Protein AF-A0A958G234-F1 (afdb_monomer)

pLDDT: mean 90.16, std 11.54, range [42.78, 98.88]

Nearest PDB structures (foldseek):
  7js4-assembly1_A  TM=7.160E-01  e=1.400E-04  Clostridium perfringens ATCC 13124
  8hhv-assembly1_A  TM=4.726E-01  e=5.527E-04  Microbacterium arabinogalactanolyticum
  8ic1-assembly1_A  TM=4.764E-01  e=7.210E-04  Microbacterium arabinogalactanolyticum
  2dck-assembly1_A  TM=5.427E-01  e=1.533E-02  Bacillus sp. 41M-1
  8a28-assembly1_A  TM=3.381E-01  e=6.907E-03  Limulus polyphemus

Secondary structure (DSSP, 8-state):
-GGGHHHHHHHHHHHHHHHHHHHHHH--HHHHHHHHHHHHS-HHHHHHHTSS-SHHHHHHHHHHHHHHHHHHHHS---HHHHHHHHHHHHHHHHH-GGGGGGGHHHHHHHHTTSS-HHHHHHHHHHHHHHHHHHHHHHHHH-----TTSGGGGTTT--HHHHHHHHTT-TTSGGGHHHHHHHHHHHHHHHHHHSPPP-TTSTT-----GGGGGGT-S-EEEEEEEETTEEEEEEE---HHHHHHHHHHHHHHHHHHHHHHHTT---HHHHHHHHHHHHHHHHHHGGGGS-S---GGGGHHHHHHHHHHHHHHHHH-SSS-HHHHHHHHHHHHHHHHHHHHHHHHT-EE-HHHHHHH---GGG----TTSPPTTHHHHHHHTTSS-B--TT---EETTEEPSEEEESSS--EEETTEEEEESSEEEEEE--TTEEEEEEEEEE-GGGTT--EEEEEEETTEEEEEEEE-TTS-SEEEEEEE-TT--EEEEEEEESSSSPPPPEEEEEEEEEEEP---------

Foldseek 3Di:
DPLQVVLVVLLVCLLVLQLVLLCLQQVDNLLSNLLSVLLVLWLLNLLQSSDSDLLSQLSSLLSQLSVLLSCLLPHQNDLVSLLSNLLSLLSNCVSDVLSVLSVVSLVLCVVVVSDDPVSNVSSPVSNVVNNLVVLLVVLVVPLDQCCVDPPRSPQDFDPVVVVCSVVSNCNPSVNSVVNVVRVVVSVVVVLVPAAFQDPLPPQGQFDDLVCLLQQFRKHWPDWDQDPLAIFTQINGTQRLSSVLLVCLLVLLVVVLVVCVVVVNDDSLNSVSVSLNSQLCSQSCVVVVGRHTDHSSSCVSSSSSSSSSSSSSLSPCPPPPSVVVSVPRVVSSVVSSVLCVSNSVRNGDHPVSQVVNPPDLRHQRDDPPDDGPSNVVVVVVPPQAKDWDCPQWEDQPPWTWRTKIAGDDHWDHDPFFIKGWAQMKTKTFDDQFWFKKKWKKFWDPVQQAFKKKKFKAWPNHTFDIDIHHHPDPRMDMDMGTCHPTTMIMIHIHTDDPDDDITMMGIGDMDIDTDPPPPPPPDD

Solvent-accessible surface area (backbone atoms only — not comparable to full-atom values): 27844 Å² total; per-residue (Å²): 112,75,79,26,45,64,15,33,55,32,40,67,49,38,32,62,49,45,22,53,48,29,28,73,70,43,76,32,70,65,59,9,50,48,52,16,41,33,64,72,37,18,33,26,57,48,37,50,24,55,32,78,40,68,62,19,51,27,53,36,24,49,50,51,20,51,48,28,44,50,45,34,71,79,48,78,68,50,66,70,37,35,32,50,23,15,33,26,45,25,54,13,33,73,67,38,68,78,46,54,57,60,66,51,55,68,54,49,34,43,76,70,65,60,39,55,74,71,55,48,49,48,16,49,52,31,17,50,53,42,43,52,50,53,52,47,50,51,35,54,69,63,70,75,72,48,63,88,41,71,67,49,45,52,70,82,58,53,74,74,54,47,53,36,51,75,69,64,41,47,45,41,77,91,35,40,68,60,50,50,52,48,53,50,53,45,48,55,54,53,62,73,66,42,58,59,68,49,90,76,45,89,85,56,53,50,27,63,63,88,45,36,72,76,38,25,30,31,36,77,79,46,72,50,80,55,98,81,29,40,19,34,35,37,34,40,59,23,65,51,38,37,48,47,14,46,52,8,45,55,45,38,53,52,50,51,54,52,31,58,77,70,68,54,89,50,75,66,55,54,51,49,51,51,45,48,49,42,20,49,54,49,48,50,51,62,74,78,44,86,41,54,44,42,49,76,68,43,52,65,22,46,53,33,16,35,53,34,22,34,50,43,56,52,67,46,78,83,52,61,64,64,58,56,43,66,53,50,47,56,48,26,50,50,46,26,60,74,47,36,44,34,46,70,48,38,61,38,54,63,70,54,52,62,71,68,48,83,48,78,62,25,61,74,75,44,98,86,52,80,68,81,68,65,68,56,52,67,66,69,52,79,81,44,64,46,66,56,91,84,65,76,46,68,60,91,90,39,53,38,79,44,54,40,24,50,57,90,74,75,44,73,51,100,65,33,41,38,39,39,31,49,23,40,39,31,29,65,43,57,71,54,33,40,32,42,32,31,34,39,31,55,32,80,95,27,48,86,46,43,35,39,37,39,36,28,45,72,88,40,80,76,46,76,52,72,33,26,70,95,48,62,58,59,49,75,51,77,46,82,30,64,82,35,51,37,40,34,43,35,33,34,59,61,74,90,88,70,82,79,38,44,36,35,40,24,71,72,45,76,43,58,55,78,74,69,78,75,80,86,74,130

Structure (mmCIF, N/CA/C/O backbone):
data_AF-A0A958G234-F1
#
_entry.id   AF-A0A958G234-F1
#
loop_
_atom_site.group_PDB
_atom_site.id
_atom_site.type_symbol
_atom_site.label_atom_id
_atom_site.label_alt_id
_atom_site.label_comp_id
_atom_site.label_asym_id
_atom_site.label_entity_id
_atom_site.label_seq_id
_atom_site.pdbx_PDB_ins_code
_atom_site.Cartn_x
_atom_site.Cartn_y
_atom_site.Cartn_z
_atom_site.occupancy
_atom_site.B_iso_or_equiv
_atom_site.auth_seq_id
_atom_site.auth_comp_id
_atom_site.auth_asym_id
_atom_site.auth_atom_id
_atom_site.pdbx_PDB_model_num
ATOM 1 N N . VAL A 1 1 ? 23.200 5.138 3.976 1.00 63.16 1 VAL A N 1
ATOM 2 C CA . VAL A 1 1 ? 21.985 5.751 4.569 1.00 63.16 1 VAL A CA 1
ATOM 3 C C . VAL A 1 1 ? 21.110 6.404 3.495 1.00 63.16 1 VAL A C 1
ATOM 5 O O . VAL A 1 1 ? 19.977 5.970 3.388 1.00 63.16 1 VAL A O 1
ATOM 8 N N . GLY A 1 2 ? 21.629 7.262 2.602 1.00 89.44 2 GLY A N 1
ATOM 9 C CA . GLY A 1 2 ? 21.107 7.498 1.232 1.00 89.44 2 GLY A CA 1
ATOM 10 C C . GLY A 1 2 ? 19.582 7.658 1.059 1.00 89.44 2 GLY A C 1
ATOM 11 O O . GLY A 1 2 ? 18.874 8.098 1.959 1.00 89.44 2 GLY A O 1
ATOM 12 N N . TYR A 1 3 ? 19.060 7.227 -0.094 1.00 92.31 3 TYR A N 1
ATOM 13 C CA . TYR A 1 3 ? 17.627 7.289 -0.442 1.00 92.31 3 TYR A CA 1
ATOM 14 C C . TYR A 1 3 ? 16.700 6.440 0.450 1.00 92.31 3 TYR A C 1
ATOM 16 O O . TYR A 1 3 ? 15.482 6.526 0.337 1.00 92.31 3 TYR A O 1
ATOM 24 N N . ARG A 1 4 ? 17.256 5.611 1.344 1.00 95.31 4 ARG A N 1
ATOM 25 C CA . ARG A 1 4 ? 16.489 4.746 2.259 1.00 95.31 4 ARG A CA 1
ATOM 26 C C . ARG A 1 4 ? 16.142 5.436 3.578 1.00 95.31 4 ARG A C 1
ATOM 28 O O . ARG A 1 4 ? 15.296 4.933 4.307 1.00 95.31 4 ARG A O 1
ATOM 35 N N . PHE A 1 5 ? 16.782 6.565 3.894 1.00 96.25 5 PHE A N 1
ATOM 36 C CA . PHE A 1 5 ? 16.616 7.236 5.184 1.00 96.25 5 PHE A CA 1
ATOM 37 C C . PHE A 1 5 ? 15.161 7.625 5.467 1.00 96.25 5 PHE A C 1
ATOM 39 O O . PHE A 1 5 ? 14.619 7.231 6.494 1.00 96.25 5 PHE A O 1
ATOM 46 N N . PHE A 1 6 ? 14.517 8.357 4.553 1.00 95.94 6 PHE A N 1
ATOM 47 C CA . PHE A 1 6 ? 13.153 8.842 4.774 1.00 95.94 6 PHE A CA 1
ATOM 48 C C . PHE A 1 6 ? 12.114 7.715 4.845 1.00 95.94 6 PHE A C 1
ATOM 50 O O . PHE A 1 6 ? 11.352 7.713 5.811 1.00 95.94 6 PHE A O 1
ATOM 57 N N . PRO A 1 7 ? 12.082 6.727 3.925 1.00 96.31 7 PRO A N 1
ATOM 58 C CA . PRO A 1 7 ? 11.187 5.580 4.072 1.00 96.31 7 PRO A CA 1
ATOM 59 C C . PRO A 1 7 ? 11.353 4.864 5.417 1.00 96.31 7 PRO A C 1
ATOM 61 O O . PRO A 1 7 ? 10.363 4.626 6.100 1.00 96.31 7 PRO A O 1
ATOM 64 N N . VAL A 1 8 ? 12.593 4.625 5.861 1.00 97.12 8 VAL A N 1
ATOM 65 C CA . VAL A 1 8 ? 12.862 3.998 7.165 1.00 97.12 8 VAL A CA 1
ATOM 66 C C . VAL A 1 8 ? 12.395 4.874 8.327 1.00 97.12 8 VAL A C 1
ATOM 68 O O . VAL A 1 8 ? 11.799 4.356 9.268 1.00 97.12 8 VAL A O 1
ATOM 71 N N . LEU A 1 9 ? 12.619 6.189 8.269 1.00 97.56 9 LEU A N 1
ATOM 72 C CA . LEU A 1 9 ? 12.148 7.123 9.292 1.00 97.56 9 LEU A CA 1
ATOM 73 C C . LEU A 1 9 ? 10.624 7.043 9.449 1.00 97.56 9 LEU A C 1
ATOM 75 O O . LEU A 1 9 ? 10.129 6.895 10.565 1.00 97.56 9 LEU A O 1
ATOM 79 N N . PHE A 1 10 ? 9.881 7.079 8.340 1.00 98.31 10 PHE A N 1
ATOM 80 C CA . PHE A 1 10 ? 8.428 6.914 8.373 1.00 98.31 10 PHE A CA 1
ATOM 81 C C . PHE A 1 10 ? 8.025 5.519 8.860 1.00 98.31 10 PHE A C 1
ATOM 83 O O . PHE A 1 10 ? 7.103 5.405 9.665 1.00 98.31 10 PHE A O 1
ATOM 90 N N . ALA A 1 11 ? 8.749 4.472 8.454 1.00 97.75 11 ALA A N 1
ATOM 91 C CA . ALA A 1 11 ? 8.498 3.101 8.887 1.00 97.75 11 ALA A CA 1
ATOM 92 C C . ALA A 1 11 ? 8.634 2.919 10.406 1.00 97.75 11 ALA A C 1
ATOM 94 O O . ALA A 1 11 ? 7.806 2.250 11.018 1.00 97.75 11 ALA A O 1
ATOM 95 N N . ILE A 1 12 ? 9.633 3.549 11.032 1.00 98.25 12 ILE A N 1
ATOM 96 C CA . ILE A 1 12 ? 9.845 3.502 12.489 1.00 98.25 12 ILE A CA 1
ATOM 97 C C . ILE A 1 12 ? 8.677 4.151 13.247 1.00 98.25 12 ILE A C 1
ATOM 99 O O . ILE A 1 12 ? 8.345 3.729 14.353 1.00 98.25 12 ILE A O 1
ATOM 103 N N . LEU A 1 13 ? 8.023 5.154 12.653 1.00 98.56 13 LEU A N 1
ATOM 104 C CA . LEU A 1 13 ? 6.881 5.841 13.259 1.00 98.56 13 LEU A CA 1
ATOM 105 C C . LEU A 1 13 ? 5.561 5.069 13.111 1.00 98.56 13 LEU A C 1
ATOM 107 O O . LEU A 1 13 ? 4.613 5.354 13.839 1.00 98.56 13 LEU A O 1
ATOM 111 N N . ILE A 1 14 ? 5.481 4.068 12.231 1.00 98.75 14 ILE A N 1
ATOM 112 C CA . ILE A 1 14 ? 4.250 3.298 12.002 1.00 98.75 14 ILE A CA 1
ATOM 113 C C . ILE A 1 14 ? 3.786 2.534 13.262 1.00 98.75 14 ILE A C 1
ATOM 115 O O . ILE A 1 14 ? 2.632 2.735 13.658 1.00 98.75 14 ILE A O 1
ATOM 119 N N . PRO A 1 15 ? 4.618 1.714 13.944 1.00 98.75 15 PRO A N 1
ATOM 120 C CA . PRO A 1 15 ? 4.183 1.003 15.149 1.00 98.75 15 PRO A CA 1
ATOM 121 C C . PRO A 1 15 ? 3.704 1.930 16.284 1.00 98.75 15 PRO A C 1
ATOM 123 O O . PRO A 1 15 ? 2.618 1.678 16.811 1.00 98.75 15 PRO A O 1
ATOM 126 N N . PRO A 1 16 ? 4.403 3.036 16.633 1.00 98.69 16 PRO A N 1
ATOM 127 C CA . PRO A 1 16 ? 3.895 4.008 17.605 1.00 98.69 16 PRO A CA 1
ATOM 128 C C . PRO A 1 16 ? 2.540 4.618 17.225 1.00 98.69 16 PRO A C 1
ATOM 130 O O . PRO A 1 16 ? 1.672 4.776 18.080 1.00 98.69 16 PRO A O 1
ATOM 133 N N . LEU A 1 17 ? 2.314 4.944 15.950 1.00 98.75 17 LEU A N 1
ATOM 134 C CA . LEU A 1 17 ? 1.028 5.498 15.514 1.00 98.75 17 LEU A CA 1
ATOM 135 C C . LEU A 1 17 ? -0.099 4.461 15.610 1.00 98.75 17 LEU A C 1
ATOM 137 O O . LEU A 1 17 ? -1.196 4.784 16.067 1.00 98.75 17 LEU A O 1
ATOM 141 N N . ILE A 1 18 ? 0.174 3.205 15.248 1.00 98.75 18 ILE A N 1
ATOM 142 C CA . ILE A 1 18 ? -0.771 2.091 15.413 1.00 98.75 18 ILE A CA 1
ATOM 143 C C . ILE A 1 18 ? -1.083 1.855 16.892 1.00 98.75 18 ILE A C 1
ATOM 145 O O . ILE A 1 18 ? -2.252 1.678 17.237 1.00 98.75 18 ILE A O 1
ATOM 149 N N . TYR A 1 19 ? -0.078 1.925 17.768 1.00 98.75 19 TYR A N 1
ATOM 150 C CA . TYR A 1 19 ? -0.272 1.873 19.216 1.00 98.75 19 TYR A CA 1
ATOM 151 C C . TYR A 1 19 ? -1.251 2.959 19.684 1.00 98.75 19 TYR A C 1
ATOM 153 O O . TYR A 1 19 ? -2.225 2.655 20.372 1.00 98.75 19 TYR A O 1
ATOM 161 N N . LEU A 1 20 ? -1.040 4.217 19.277 1.00 98.69 20 LEU A N 1
ATOM 162 C CA . LEU A 1 20 ? -1.905 5.337 19.663 1.00 98.69 20 LEU A CA 1
ATOM 163 C C . LEU A 1 20 ? -3.345 5.156 19.161 1.00 98.69 20 LEU A C 1
ATOM 165 O O . LEU A 1 20 ? -4.293 5.419 19.904 1.00 98.69 20 LEU A O 1
ATOM 169 N N . ILE A 1 21 ? -3.520 4.670 17.930 1.00 98.69 21 ILE A N 1
ATOM 170 C CA . ILE A 1 21 ? -4.837 4.368 17.352 1.00 98.69 21 ILE A CA 1
ATOM 171 C C . ILE A 1 21 ? -5.525 3.248 18.135 1.00 98.69 21 ILE A C 1
ATOM 173 O O . ILE A 1 21 ? -6.662 3.416 18.579 1.00 98.69 21 ILE A O 1
ATOM 177 N N . ALA A 1 22 ? -4.840 2.123 18.348 1.00 98.50 22 ALA A N 1
ATOM 178 C CA . ALA A 1 22 ? -5.377 0.988 19.091 1.00 98.50 22 ALA A CA 1
ATOM 179 C C . ALA A 1 22 ? -5.733 1.380 20.534 1.00 98.50 22 ALA A C 1
ATOM 181 O O . ALA A 1 22 ? -6.801 1.009 21.029 1.00 98.50 22 ALA A O 1
ATOM 182 N N . HIS A 1 23 ? -4.907 2.209 21.177 1.00 98.19 23 HIS A N 1
ATOM 183 C CA . HIS A 1 23 ? -5.167 2.703 22.526 1.00 98.19 23 HIS A CA 1
ATOM 184 C C . HIS A 1 23 ? -6.385 3.615 22.552 1.00 98.19 23 HIS A C 1
ATOM 186 O O . HIS A 1 23 ? -7.261 3.451 23.398 1.00 98.19 23 HIS A O 1
ATOM 192 N N . LYS A 1 24 ? -6.512 4.513 21.571 1.00 97.62 24 LYS A N 1
ATOM 193 C CA . LYS A 1 24 ? -7.679 5.389 21.454 1.00 97.62 24 LYS A CA 1
ATOM 194 C C . LYS A 1 24 ? -8.980 4.612 21.235 1.00 97.62 24 LYS A C 1
ATOM 196 O O . LYS A 1 24 ? -10.022 5.033 21.732 1.00 97.62 24 LYS A O 1
ATOM 201 N N . LEU A 1 25 ? -8.925 3.497 20.506 1.00 97.19 25 LEU A N 1
ATOM 202 C CA . LEU A 1 25 ? -10.087 2.662 20.188 1.00 97.19 25 LEU A CA 1
ATOM 203 C C . LEU A 1 25 ? -10.501 1.731 21.337 1.00 97.19 25 LEU A C 1
ATOM 205 O O . LEU A 1 25 ? -11.689 1.447 21.496 1.00 97.19 25 LEU A O 1
ATOM 209 N N . THR A 1 26 ? -9.538 1.240 22.122 1.00 96.38 26 THR A N 1
ATOM 210 C CA . THR A 1 26 ? -9.762 0.150 23.093 1.00 96.38 26 THR A CA 1
ATOM 211 C C . THR A 1 26 ? -9.581 0.554 24.552 1.00 96.38 26 THR A C 1
ATOM 213 O O . THR A 1 26 ? -10.094 -0.132 25.433 1.00 96.38 26 THR A O 1
ATOM 216 N N . ASN A 1 27 ? -8.848 1.639 24.815 1.00 95.75 27 ASN A N 1
ATOM 217 C CA . ASN A 1 27 ? -8.367 2.048 26.135 1.00 95.75 27 ASN A CA 1
ATOM 218 C C . ASN A 1 27 ? -7.571 0.951 26.881 1.00 95.75 27 ASN A C 1
ATOM 220 O O . ASN A 1 27 ? -7.505 0.954 28.107 1.00 95.75 27 ASN A O 1
ATOM 224 N N . SER A 1 28 ? -6.978 -0.010 26.159 1.00 95.81 28 SER A N 1
ATOM 225 C CA . SER A 1 28 ? -6.189 -1.109 26.731 1.00 95.81 28 SER A CA 1
ATOM 226 C C . SER A 1 28 ? -4.739 -1.002 26.276 1.00 95.81 28 SER A C 1
ATOM 228 O O . SER A 1 28 ? -4.449 -1.111 25.085 1.00 95.81 28 SER A O 1
ATOM 230 N N . LEU A 1 29 ? -3.815 -0.790 27.218 1.00 96.56 29 LEU A N 1
ATOM 231 C CA . LEU A 1 29 ? -2.375 -0.726 26.932 1.00 96.56 29 LEU A CA 1
ATOM 232 C C . LEU A 1 29 ? -1.882 -2.024 26.286 1.00 96.56 29 LEU A C 1
ATOM 234 O O . LEU A 1 29 ? -1.133 -1.996 25.315 1.00 96.56 29 LEU A O 1
ATOM 238 N N . LEU A 1 30 ? -2.360 -3.159 26.793 1.00 96.12 30 LEU A N 1
ATOM 239 C CA . LEU A 1 30 ? -1.903 -4.471 26.372 1.00 96.12 30 LEU A CA 1
ATOM 240 C C . LEU A 1 30 ? -2.335 -4.805 24.934 1.00 96.12 30 LEU A C 1
ATOM 242 O O . LEU A 1 30 ? -1.497 -5.207 24.129 1.00 96.12 30 LEU A O 1
ATOM 246 N N . ILE A 1 31 ? -3.610 -4.577 24.585 1.00 96.94 31 ILE A N 1
ATOM 247 C CA . ILE A 1 31 ? -4.078 -4.750 23.198 1.00 96.94 31 ILE A CA 1
ATOM 248 C C . ILE A 1 31 ? -3.299 -3.816 22.274 1.00 96.94 31 ILE A C 1
ATOM 250 O O . ILE A 1 31 ? -2.866 -4.223 21.204 1.00 96.94 31 ILE A O 1
ATOM 254 N N . SER A 1 32 ? -3.081 -2.574 22.700 1.00 97.69 32 SER A N 1
ATOM 255 C CA . SER A 1 32 ? -2.377 -1.582 21.887 1.00 97.69 32 SER A CA 1
ATOM 256 C C . SER A 1 32 ? -0.935 -1.989 21.606 1.00 97.69 32 SER A C 1
ATOM 258 O O . SER A 1 32 ? -0.488 -1.868 20.467 1.00 97.69 32 SER A O 1
ATOM 260 N N . MET A 1 33 ? -0.230 -2.524 22.609 1.00 97.81 33 MET A N 1
ATOM 261 C CA . MET A 1 33 ? 1.119 -3.066 22.432 1.00 97.81 33 MET A CA 1
ATOM 262 C C . MET A 1 33 ? 1.124 -4.263 21.488 1.00 97.81 33 MET A C 1
ATOM 264 O O . MET A 1 33 ? 1.926 -4.290 20.560 1.00 97.81 33 MET A O 1
ATOM 268 N N . LEU A 1 34 ? 0.205 -5.217 21.662 1.00 97.69 34 LEU A N 1
ATOM 269 C CA . LEU A 1 34 ? 0.127 -6.378 20.775 1.00 97.69 34 LEU A CA 1
ATOM 270 C C . LEU A 1 34 ? -0.115 -5.972 19.313 1.00 97.69 34 LEU A C 1
ATOM 272 O O . LEU A 1 34 ? 0.530 -6.490 18.407 1.00 97.69 34 LEU A O 1
ATOM 276 N N . ILE A 1 35 ? -1.033 -5.036 19.077 1.00 98.44 35 ILE A N 1
ATOM 277 C CA . ILE A 1 35 ? -1.371 -4.583 17.725 1.00 98.44 35 ILE A CA 1
ATOM 278 C C . ILE A 1 35 ? -0.211 -3.797 17.103 1.00 98.44 35 ILE A C 1
ATOM 280 O O . ILE A 1 35 ? 0.044 -3.933 15.910 1.00 98.44 35 ILE A O 1
ATOM 284 N N . ALA A 1 36 ? 0.535 -3.028 17.898 1.00 98.56 36 ALA A N 1
ATOM 285 C CA . ALA A 1 36 ? 1.741 -2.342 17.441 1.00 98.56 36 ALA A CA 1
ATOM 286 C C . ALA A 1 36 ? 2.922 -3.293 17.178 1.00 98.56 36 ALA A C 1
ATOM 288 O O . ALA A 1 36 ? 3.768 -2.987 16.341 1.00 98.56 36 ALA A O 1
ATOM 289 N N . LEU A 1 37 ? 2.977 -4.459 17.834 1.00 98.38 37 LEU A N 1
ATOM 290 C CA . LEU A 1 37 ? 3.989 -5.479 17.542 1.00 98.38 37 LEU A CA 1
ATOM 291 C C . LEU A 1 37 ? 3.823 -6.084 16.146 1.00 98.38 37 LEU A C 1
ATOM 293 O O . LEU A 1 37 ? 4.831 -6.406 15.526 1.00 98.38 37 LEU A O 1
ATOM 297 N N . ALA A 1 38 ? 2.596 -6.193 15.629 1.00 98.56 38 ALA A N 1
ATOM 298 C CA . ALA A 1 38 ? 2.337 -6.785 14.316 1.00 98.56 38 ALA A CA 1
ATOM 299 C C . ALA A 1 38 ? 3.179 -6.152 13.182 1.00 98.56 38 ALA A C 1
ATOM 301 O O . ALA A 1 38 ? 3.978 -6.872 12.593 1.00 98.56 38 ALA A O 1
ATOM 302 N N . PRO A 1 39 ? 3.123 -4.833 12.904 1.00 98.31 39 PRO A N 1
ATOM 303 C CA . PRO A 1 39 ? 3.993 -4.191 11.908 1.00 98.31 39 PRO A CA 1
ATOM 304 C C . PRO A 1 39 ? 5.477 -4.179 12.302 1.00 98.31 39 PRO A C 1
ATOM 306 O O . PRO A 1 39 ? 6.336 -4.165 11.426 1.00 98.31 39 PRO A O 1
ATOM 309 N N . ALA A 1 40 ? 5.793 -4.145 13.602 1.00 98.38 40 ALA A N 1
ATOM 310 C CA . ALA A 1 40 ? 7.173 -4.088 14.086 1.00 98.38 40 ALA A CA 1
ATOM 311 C C . ALA A 1 40 ? 7.915 -5.423 13.914 1.00 98.38 40 ALA A C 1
ATOM 313 O O . ALA A 1 40 ? 9.138 -5.427 13.812 1.00 98.38 40 ALA A O 1
ATOM 314 N N . MET A 1 41 ? 7.174 -6.533 13.889 1.00 98.38 41 MET A N 1
ATOM 315 C CA . MET A 1 41 ? 7.685 -7.902 13.788 1.00 98.38 41 MET A CA 1
ATOM 316 C C . MET A 1 41 ? 7.317 -8.567 12.453 1.00 98.38 41 MET A C 1
ATOM 318 O O . MET A 1 41 ? 7.602 -9.747 12.252 1.00 98.38 41 MET A O 1
ATOM 322 N N . ASP A 1 42 ? 6.685 -7.845 11.525 1.00 98.75 42 ASP A N 1
ATOM 323 C CA . ASP A 1 42 ? 6.345 -8.383 10.211 1.00 98.75 42 ASP A CA 1
ATOM 324 C C . ASP A 1 42 ? 7.522 -8.272 9.233 1.00 98.75 42 ASP A C 1
ATOM 326 O O . ASP A 1 42 ? 7.949 -7.179 8.852 1.00 98.75 42 ASP A O 1
ATOM 330 N N . ASN A 1 43 ? 8.056 -9.419 8.811 1.00 98.62 43 ASN A N 1
ATOM 331 C CA . ASN A 1 43 ? 9.236 -9.484 7.951 1.00 98.62 43 ASN A CA 1
ATOM 332 C C . ASN A 1 43 ? 8.988 -8.845 6.575 1.00 98.62 43 ASN A C 1
ATOM 334 O O . ASN A 1 43 ? 9.832 -8.083 6.102 1.00 98.62 43 ASN A O 1
ATOM 338 N N . ALA A 1 44 ? 7.827 -9.081 5.954 1.00 98.38 44 ALA A N 1
ATOM 339 C CA . ALA A 1 44 ? 7.461 -8.474 4.676 1.00 98.38 44 ALA A CA 1
ATOM 340 C C . ALA A 1 44 ? 7.428 -6.945 4.778 1.00 98.38 44 ALA A C 1
ATOM 342 O O . ALA A 1 44 ? 8.015 -6.249 3.943 1.00 98.38 44 ALA A O 1
ATOM 343 N N . TYR A 1 45 ? 6.791 -6.432 5.830 1.00 97.62 45 TYR A N 1
ATOM 344 C CA . TYR A 1 45 ? 6.689 -5.009 6.118 1.00 97.62 45 TYR A CA 1
ATOM 345 C C . TYR A 1 45 ? 8.068 -4.379 6.328 1.00 97.62 45 TYR A C 1
ATOM 347 O O . TYR A 1 45 ? 8.373 -3.342 5.737 1.00 97.62 45 TYR A O 1
ATOM 355 N N . LEU A 1 46 ? 8.934 -5.015 7.123 1.00 98.00 46 LEU A N 1
ATOM 356 C CA . LEU A 1 46 ? 10.282 -4.519 7.399 1.00 98.00 46 LEU A CA 1
ATOM 357 C C . LEU A 1 46 ? 11.177 -4.530 6.158 1.00 98.00 46 LEU A C 1
ATOM 359 O O . LEU A 1 46 ? 11.851 -3.534 5.894 1.00 98.00 46 LEU A O 1
ATOM 363 N N . VAL A 1 47 ? 11.198 -5.624 5.390 1.00 98.00 47 VAL A N 1
ATOM 364 C CA . VAL A 1 47 ? 12.024 -5.727 4.174 1.00 98.00 47 VAL A CA 1
ATOM 365 C C . VAL A 1 47 ? 11.656 -4.638 3.181 1.00 98.00 47 VAL A C 1
ATOM 367 O O . VAL A 1 47 ? 12.529 -3.914 2.700 1.00 98.00 47 VAL A O 1
ATOM 370 N N . HIS A 1 48 ? 10.364 -4.495 2.905 1.00 97.94 48 HIS A N 1
ATOM 371 C CA . HIS A 1 48 ? 9.883 -3.545 1.918 1.00 97.94 48 HIS A CA 1
ATOM 372 C C . HIS A 1 48 ? 10.138 -2.094 2.345 1.00 97.94 48 HIS A C 1
ATOM 374 O O . HIS A 1 48 ? 10.708 -1.311 1.587 1.00 97.94 48 HIS A O 1
ATOM 380 N N . ASN A 1 49 ? 9.799 -1.743 3.590 1.00 96.69 49 ASN A N 1
ATOM 381 C CA . ASN A 1 49 ? 9.899 -0.367 4.078 1.00 96.69 49 ASN A CA 1
ATOM 382 C C . ASN A 1 49 ? 11.336 0.070 4.421 1.00 96.69 49 ASN A C 1
ATOM 384 O O . ASN A 1 49 ? 11.594 1.261 4.589 1.00 96.69 49 ASN A O 1
ATOM 388 N N . ARG A 1 50 ? 12.294 -0.868 4.478 1.00 95.12 50 ARG A N 1
ATOM 389 C CA . ARG A 1 50 ? 13.736 -0.561 4.509 1.00 95.12 50 ARG A CA 1
ATOM 390 C C . ARG A 1 50 ? 14.314 -0.232 3.132 1.00 95.12 50 ARG A C 1
ATOM 392 O O . ARG A 1 50 ? 15.434 0.282 3.049 1.00 95.12 50 ARG A O 1
ATOM 399 N N . GLY A 1 51 ? 13.588 -0.543 2.061 1.00 94.38 51 GLY A N 1
ATOM 400 C CA . GLY A 1 51 ? 13.915 -0.121 0.705 1.00 94.38 51 GLY A CA 1
ATOM 401 C C . GLY A 1 51 ? 13.650 1.370 0.480 1.00 94.38 51 GLY A C 1
ATOM 402 O O . GLY A 1 51 ? 13.066 2.056 1.314 1.00 94.38 51 GLY A O 1
ATOM 403 N N . ALA A 1 52 ? 14.067 1.885 -0.678 1.00 95.94 52 ALA A N 1
ATOM 404 C CA . ALA A 1 52 ? 13.675 3.221 -1.134 1.00 95.94 52 ALA A CA 1
ATOM 405 C C . ALA A 1 52 ? 12.257 3.167 -1.741 1.00 95.94 52 ALA A C 1
ATOM 407 O O . ALA A 1 52 ? 12.077 3.404 -2.931 1.00 95.94 52 ALA A O 1
ATOM 408 N N . MET A 1 53 ? 11.284 2.754 -0.923 1.00 96.25 53 MET A N 1
ATOM 409 C CA . MET A 1 53 ? 9.901 2.475 -1.318 1.00 96.25 53 MET A CA 1
ATOM 410 C C . MET A 1 53 ? 8.958 3.599 -0.871 1.00 96.25 53 MET A C 1
ATOM 412 O O . MET A 1 53 ? 9.231 4.311 0.100 1.00 96.25 53 MET A O 1
ATOM 416 N N . LEU A 1 54 ? 7.839 3.761 -1.577 1.00 97.50 54 LEU A N 1
ATOM 417 C CA . LEU A 1 54 ? 6.847 4.814 -1.319 1.00 97.50 54 LEU A CA 1
ATOM 418 C C . LEU A 1 54 ? 5.815 4.405 -0.257 1.00 97.50 54 LEU A C 1
ATOM 420 O O . LEU A 1 54 ? 5.088 5.241 0.279 1.00 97.50 54 LEU A O 1
ATOM 424 N N . GLU A 1 55 ? 5.773 3.122 0.075 1.00 98.06 55 GLU A N 1
ATOM 425 C CA . GLU A 1 55 ? 4.790 2.502 0.946 1.00 98.06 55 GLU A CA 1
ATOM 426 C C . GLU A 1 55 ? 4.916 2.984 2.397 1.00 98.06 55 GLU A C 1
ATOM 428 O O . GLU A 1 55 ? 3.899 3.278 3.020 1.00 98.06 55 GLU A O 1
ATOM 433 N N . ALA A 1 56 ? 6.127 3.158 2.938 1.00 98.00 56 ALA A N 1
ATOM 434 C CA . ALA A 1 56 ? 6.280 3.621 4.321 1.00 98.00 56 ALA A CA 1
ATOM 435 C C . ALA A 1 56 ? 5.756 5.059 4.528 1.00 98.00 56 ALA A C 1
ATOM 437 O O . ALA A 1 56 ? 4.931 5.258 5.426 1.00 98.00 56 ALA A O 1
ATOM 438 N N . PRO A 1 57 ? 6.137 6.058 3.695 1.00 98.44 57 PRO A N 1
ATOM 439 C CA . PRO A 1 57 ? 5.508 7.378 3.737 1.00 98.44 57 PRO A CA 1
ATOM 440 C C . PRO A 1 57 ? 3.985 7.316 3.557 1.00 98.44 57 PRO A C 1
ATOM 442 O O . PRO A 1 57 ? 3.252 8.005 4.268 1.00 98.44 57 PRO A O 1
ATOM 445 N N . GLN A 1 58 ? 3.489 6.472 2.644 1.00 98.56 58 GLN A N 1
ATOM 446 C CA . GLN A 1 58 ? 2.054 6.319 2.404 1.00 98.56 58 GLN A CA 1
ATOM 447 C C . GLN A 1 58 ? 1.318 5.862 3.671 1.00 98.56 58 GLN A C 1
ATOM 449 O O . GLN A 1 58 ? 0.351 6.494 4.099 1.00 98.56 58 GLN A O 1
ATOM 454 N N . LEU A 1 59 ? 1.787 4.772 4.282 1.00 98.62 59 LEU A N 1
ATOM 455 C CA . LEU A 1 59 ? 1.187 4.160 5.467 1.00 98.62 59 LEU A CA 1
ATOM 456 C C . LEU A 1 59 ? 1.242 5.115 6.666 1.00 98.62 59 LEU A C 1
ATOM 458 O O . LEU A 1 59 ? 0.265 5.231 7.405 1.00 98.62 59 LEU A O 1
ATOM 462 N N . PHE A 1 60 ? 2.332 5.872 6.806 1.00 98.81 60 PHE A N 1
ATOM 463 C CA . PHE A 1 60 ? 2.454 6.929 7.806 1.00 98.81 60 PHE A CA 1
ATOM 464 C C . PHE A 1 60 ? 1.360 8.003 7.668 1.00 98.81 60 PHE A C 1
ATOM 466 O O . PHE A 1 60 ? 0.663 8.299 8.641 1.00 98.81 60 PHE A O 1
ATOM 473 N N . PHE A 1 61 ? 1.152 8.563 6.471 1.00 98.81 61 PHE A N 1
ATOM 474 C CA . PHE A 1 61 ? 0.125 9.595 6.272 1.00 98.81 61 PHE A CA 1
ATOM 475 C C . PHE A 1 61 ? -1.308 9.048 6.367 1.00 98.81 61 PHE A C 1
ATOM 477 O O . PHE A 1 61 ? -2.198 9.760 6.843 1.00 98.81 61 PHE A O 1
ATOM 484 N N . ILE A 1 62 ? -1.535 7.778 6.007 1.00 98.88 62 ILE A N 1
ATOM 485 C CA . ILE A 1 62 ? -2.802 7.080 6.285 1.00 98.88 62 ILE A CA 1
ATOM 486 C C . ILE A 1 62 ? -3.057 7.037 7.800 1.00 98.88 62 ILE A C 1
ATOM 488 O O . ILE A 1 62 ? -4.141 7.407 8.250 1.00 98.88 62 ILE A O 1
ATOM 492 N N . LEU A 1 63 ? -2.061 6.654 8.604 1.00 98.88 63 LEU A N 1
ATOM 493 C CA . LEU A 1 63 ? -2.192 6.586 10.064 1.00 98.88 63 LEU A CA 1
ATOM 494 C C . LEU A 1 63 ? -2.409 7.957 10.708 1.00 98.88 63 LEU A C 1
ATOM 496 O O . LEU A 1 63 ? -3.260 8.081 11.589 1.00 98.88 63 LEU A O 1
ATOM 500 N N . LEU A 1 64 ? -1.710 8.998 10.244 1.00 98.81 64 LEU A N 1
ATOM 501 C CA . LEU A 1 64 ? -1.973 10.370 10.688 1.00 98.81 64 LEU A CA 1
ATOM 502 C C . LEU A 1 64 ? -3.414 10.798 10.389 1.00 98.81 64 LEU A C 1
ATOM 504 O O . LEU A 1 64 ? -4.088 11.332 11.271 1.00 98.81 64 LEU A O 1
ATOM 508 N N . SER A 1 65 ? -3.913 10.499 9.185 1.00 98.81 65 SER A N 1
ATOM 509 C CA . SER A 1 65 ? -5.304 10.782 8.806 1.00 98.81 65 SER A CA 1
ATOM 510 C C . SER A 1 65 ? -6.281 10.095 9.763 1.00 98.81 65 SER A C 1
ATOM 512 O O . SER A 1 65 ? -7.215 10.720 10.266 1.00 98.81 65 SER A O 1
ATOM 514 N N . ILE A 1 66 ? -6.028 8.828 10.104 1.00 98.81 66 ILE A N 1
ATOM 515 C CA . ILE A 1 66 ? -6.842 8.076 11.067 1.00 98.81 66 ILE A CA 1
ATOM 516 C C . ILE A 1 66 ? -6.789 8.713 12.461 1.00 98.81 66 ILE A C 1
ATOM 518 O O . ILE A 1 66 ? -7.832 8.875 13.090 1.00 98.81 66 ILE A O 1
ATOM 522 N N . ILE A 1 67 ? -5.615 9.114 12.952 1.00 98.62 67 ILE A N 1
ATOM 523 C CA . ILE A 1 67 ? -5.471 9.762 14.266 1.00 98.62 67 ILE A CA 1
ATOM 524 C C . ILE A 1 67 ? -6.287 11.056 14.327 1.00 98.62 67 ILE A C 1
ATOM 526 O O . ILE A 1 67 ? -7.078 11.241 15.255 1.00 98.62 67 ILE A O 1
ATOM 530 N N . PHE A 1 68 ? -6.157 11.934 13.330 1.00 98.44 68 PHE A N 1
ATOM 531 C CA . PHE A 1 68 ? -6.904 13.195 13.298 1.00 98.44 68 PHE A CA 1
ATOM 532 C C . PHE A 1 68 ? -8.413 12.981 13.134 1.00 98.44 68 PHE A C 1
ATOM 534 O O . PHE A 1 68 ? -9.212 13.694 13.755 1.00 98.44 68 PHE A O 1
ATOM 541 N N . PHE A 1 69 ? -8.815 11.956 12.379 1.00 98.44 69 PHE A N 1
ATOM 542 C CA . PHE A 1 69 ? -10.201 11.499 12.332 1.00 98.44 69 PHE A CA 1
ATOM 543 C C . PHE A 1 69 ? -10.696 11.061 13.717 1.00 98.44 69 PHE A C 1
ATOM 545 O O . PHE A 1 69 ? -11.733 11.546 14.162 1.00 98.44 69 PHE A O 1
ATOM 552 N N . LEU A 1 70 ? -9.953 10.219 14.444 1.00 98.06 70 LEU A N 1
ATOM 553 C CA . LEU A 1 70 ? -10.351 9.741 15.773 1.00 98.06 70 LEU A CA 1
ATOM 554 C C . LEU A 1 70 ? -10.396 10.863 16.820 1.00 98.06 70 LEU A C 1
ATOM 556 O O . LEU A 1 70 ? -11.265 10.844 17.696 1.00 98.06 70 LEU A O 1
ATOM 560 N N . HIS A 1 71 ? -9.516 11.865 16.727 1.00 97.31 71 HIS A N 1
ATOM 561 C CA . HIS A 1 71 ? -9.595 13.066 17.564 1.00 97.31 71 HIS A CA 1
ATOM 562 C C . HIS A 1 71 ? -10.891 13.843 17.318 1.00 97.31 71 HIS A C 1
ATOM 564 O O . HIS A 1 71 ? -11.555 14.227 18.281 1.00 97.31 71 HIS A O 1
ATOM 570 N N . SER A 1 72 ? -11.276 14.017 16.053 1.00 97.12 72 SER A N 1
ATOM 571 C CA . SER A 1 72 ? -12.547 14.643 15.668 1.00 97.12 72 SER A CA 1
ATOM 572 C C . SER A 1 72 ? -13.768 13.778 16.014 1.00 97.12 72 SER A C 1
ATOM 574 O O . SER A 1 72 ? -14.826 14.311 16.325 1.00 97.12 72 SER A O 1
ATOM 576 N N . PHE A 1 73 ? -13.643 12.450 15.974 1.00 96.88 73 PHE A N 1
ATOM 577 C CA . PHE A 1 73 ? -14.746 11.521 16.221 1.00 96.88 73 PHE A CA 1
ATOM 578 C C . PHE A 1 73 ? -15.113 11.407 17.710 1.00 96.88 73 PHE A C 1
ATOM 580 O O . PHE A 1 73 ? -16.296 11.361 18.050 1.00 96.88 73 PHE A O 1
ATOM 587 N N . TYR A 1 74 ? -14.111 11.352 18.596 1.00 95.25 74 TYR A N 1
ATOM 588 C CA . TYR A 1 74 ? -14.309 11.191 20.044 1.00 95.25 74 TYR A CA 1
ATOM 589 C C . TYR A 1 74 ? -14.260 12.499 20.845 1.00 95.25 74 TYR A C 1
ATOM 591 O O . TYR A 1 74 ? -14.760 12.528 21.967 1.00 95.25 74 TYR A O 1
ATOM 599 N N . GLY A 1 75 ? -13.602 13.541 20.334 1.00 89.81 75 GLY A N 1
ATOM 600 C CA . GLY A 1 75 ? -13.368 14.796 21.051 1.00 89.81 75 GLY A CA 1
ATOM 601 C C . GLY A 1 75 ? -14.138 15.987 20.483 1.00 89.81 75 GLY A C 1
ATOM 602 O O . GLY A 1 75 ? -14.991 15.853 19.608 1.00 89.81 75 GLY A O 1
ATOM 603 N N . ALA A 1 76 ? -13.805 17.184 20.972 1.00 83.31 76 ALA A N 1
ATOM 604 C CA . ALA A 1 76 ? -14.308 18.425 20.396 1.00 83.31 76 ALA A CA 1
ATOM 605 C C . ALA A 1 76 ? -13.748 18.620 18.978 1.00 83.31 76 ALA A C 1
ATOM 607 O O . ALA A 1 76 ? -12.536 18.543 18.748 1.00 83.31 76 ALA A O 1
ATOM 608 N N . THR A 1 77 ? -14.634 18.910 18.026 1.00 81.38 77 THR A N 1
ATOM 609 C CA . THR A 1 77 ? -14.282 19.097 16.615 1.00 81.38 77 THR A CA 1
ATOM 610 C C . THR A 1 77 ? -13.656 20.468 16.381 1.00 81.38 77 THR A C 1
ATOM 612 O O . THR A 1 77 ? -14.297 21.403 15.899 1.00 81.38 77 THR A O 1
ATOM 615 N N . ALA A 1 78 ? -12.385 20.591 16.762 1.00 92.75 78 ALA A N 1
ATOM 616 C CA . ALA A 1 78 ? -11.565 21.768 16.510 1.00 92.75 78 ALA A CA 1
ATOM 617 C C . ALA A 1 78 ? -11.071 21.790 15.055 1.00 92.75 78 ALA A C 1
ATOM 619 O O . ALA A 1 78 ? -10.604 20.772 14.540 1.00 92.75 78 ALA A O 1
ATOM 620 N N . ASN A 1 79 ? -11.093 22.967 14.421 1.00 96.25 79 ASN A N 1
ATOM 621 C CA . ASN A 1 79 ? -10.676 23.140 13.024 1.00 96.25 79 ASN A CA 1
ATOM 622 C C . ASN A 1 79 ? -9.254 22.620 12.761 1.00 96.25 79 ASN A C 1
ATOM 624 O O . ASN A 1 79 ? -9.011 22.051 11.703 1.00 96.25 79 ASN A O 1
ATOM 628 N N . ARG A 1 80 ? -8.340 22.715 13.740 1.00 97.31 80 ARG A N 1
ATOM 629 C CA . ARG A 1 80 ? -6.969 22.187 13.621 1.00 97.31 80 ARG A CA 1
ATOM 630 C C . ARG A 1 80 ? -6.914 20.701 13.255 1.00 97.31 80 ARG A C 1
ATOM 632 O O . ARG A 1 80 ? -6.063 20.308 12.468 1.00 97.31 80 ARG A O 1
ATOM 639 N N . TRP A 1 81 ? -7.830 19.883 13.780 1.00 97.56 81 TRP A N 1
ATOM 640 C CA . TRP A 1 81 ? -7.864 18.448 13.483 1.00 97.56 81 TRP A CA 1
ATOM 641 C C . TRP A 1 81 ? -8.424 18.167 12.093 1.00 97.56 81 TRP A C 1
ATOM 643 O O . TRP A 1 81 ? -7.981 17.236 11.436 1.00 97.56 81 TRP A O 1
ATOM 653 N N . LEU A 1 82 ? -9.355 18.996 11.621 1.00 98.06 82 LEU A N 1
ATOM 654 C CA . LEU A 1 82 ? -9.922 18.889 10.278 1.00 98.06 82 LEU A CA 1
ATOM 655 C C . LEU A 1 82 ? -8.929 19.349 9.206 1.00 98.06 82 LEU A C 1
ATOM 657 O O . LEU A 1 82 ? -8.802 18.688 8.180 1.00 98.06 82 LEU A O 1
ATOM 661 N N . ILE A 1 83 ? -8.178 20.421 9.477 1.00 98.44 83 ILE A N 1
ATOM 662 C CA . ILE A 1 83 ? -7.048 20.862 8.647 1.00 98.44 83 ILE A CA 1
ATOM 663 C C . ILE A 1 83 ? -6.005 19.741 8.575 1.00 98.44 83 ILE A C 1
ATOM 665 O O . ILE A 1 83 ? -5.643 19.294 7.492 1.00 98.44 83 ILE A O 1
ATOM 669 N N . ALA A 1 84 ? -5.583 19.207 9.725 1.00 98.44 84 ALA A N 1
ATOM 670 C CA . ALA A 1 84 ? -4.598 18.132 9.766 1.00 98.44 84 ALA A CA 1
ATOM 671 C C . ALA A 1 84 ? -5.083 16.852 9.053 1.00 98.44 84 ALA A C 1
ATOM 673 O O . ALA A 1 84 ? -4.305 16.224 8.334 1.00 98.44 84 ALA A O 1
ATOM 674 N N . LEU A 1 85 ? -6.368 16.492 9.183 1.00 98.50 85 LEU A N 1
ATOM 675 C CA . LEU A 1 85 ? -6.996 15.391 8.444 1.00 98.50 85 LEU A CA 1
ATOM 676 C C . LEU A 1 85 ? -6.956 15.629 6.927 1.00 98.50 85 LEU A C 1
ATOM 678 O O . LEU A 1 85 ? -6.553 14.734 6.187 1.00 98.50 85 LEU A O 1
ATOM 682 N N . GLY A 1 86 ? -7.341 16.823 6.467 1.00 98.50 86 GLY A N 1
ATOM 683 C CA . GLY A 1 86 ? -7.312 17.187 5.050 1.00 98.50 86 GLY A CA 1
ATOM 684 C C . GLY A 1 86 ? -5.900 17.133 4.467 1.00 98.50 86 GLY A C 1
ATOM 685 O O . GLY A 1 86 ? -5.672 16.452 3.468 1.00 98.50 86 GLY A O 1
ATOM 686 N N . ALA A 1 87 ? -4.936 17.775 5.132 1.00 98.75 87 ALA A N 1
ATOM 687 C CA . ALA A 1 87 ? -3.539 17.799 4.702 1.00 98.75 87 ALA A CA 1
ATOM 688 C C . ALA A 1 87 ? -2.901 16.397 4.680 1.00 98.75 87 ALA A C 1
ATOM 690 O O . ALA A 1 87 ? -2.296 16.008 3.684 1.00 98.75 87 ALA A O 1
ATOM 691 N N . SER A 1 88 ? -3.066 15.601 5.744 1.00 98.75 88 SER A N 1
ATOM 692 C CA . SER A 1 88 ? -2.518 14.234 5.790 1.00 98.75 88 SER A CA 1
ATOM 693 C C . SER A 1 88 ? -3.162 13.305 4.756 1.00 98.75 88 SER A C 1
ATOM 695 O O . SER A 1 88 ? -2.449 12.521 4.127 1.00 98.75 88 SER A O 1
ATOM 697 N N . SER A 1 89 ? -4.466 13.451 4.496 1.00 98.75 89 SER A N 1
ATOM 698 C CA . SER A 1 89 ? -5.152 12.680 3.452 1.00 98.75 89 SER A CA 1
ATOM 699 C C . SER A 1 89 ? -4.646 13.042 2.053 1.00 98.75 89 SER A C 1
ATOM 701 O O . SER A 1 89 ? -4.444 12.157 1.221 1.00 98.75 89 SER A O 1
ATOM 703 N N . ALA A 1 90 ? -4.388 14.331 1.799 1.00 98.69 90 ALA A N 1
ATOM 704 C CA . ALA A 1 90 ? -3.801 14.804 0.547 1.00 98.69 90 ALA A CA 1
ATOM 705 C C . ALA A 1 90 ? -2.384 14.255 0.340 1.00 98.69 90 ALA A C 1
ATOM 707 O O . ALA A 1 90 ? -2.080 13.775 -0.750 1.00 98.69 90 ALA A O 1
ATOM 708 N N . CYS A 1 91 ? -1.545 14.249 1.382 1.00 98.69 91 CYS A N 1
ATOM 709 C CA . CYS A 1 91 ? -0.212 13.646 1.323 1.00 98.69 91 CYS A CA 1
ATOM 710 C C . CYS A 1 91 ? -0.273 12.144 1.010 1.00 98.69 91 CYS A C 1
ATOM 712 O O . CYS A 1 91 ? 0.436 11.675 0.122 1.00 98.69 91 CYS A O 1
ATOM 714 N N . ALA A 1 92 ? -1.145 11.386 1.685 1.00 98.62 92 ALA A N 1
ATOM 715 C CA . ALA A 1 92 ? -1.306 9.954 1.428 1.00 98.62 92 ALA A CA 1
ATOM 716 C C . ALA A 1 92 ? -1.757 9.665 -0.015 1.00 98.62 92 ALA A C 1
ATOM 718 O O . ALA A 1 92 ? -1.266 8.717 -0.636 1.00 98.62 92 ALA A O 1
ATOM 719 N N . LEU A 1 93 ? -2.678 10.475 -0.551 1.00 97.94 93 LEU A N 1
ATOM 720 C CA . LEU A 1 93 ? -3.169 10.347 -1.925 1.00 97.94 93 LEU A CA 1
ATOM 721 C C . LEU A 1 93 ? -2.109 10.724 -2.962 1.00 97.94 93 LEU A C 1
ATOM 723 O O . LEU A 1 93 ? -1.978 10.039 -3.973 1.00 97.94 93 LEU A O 1
ATOM 727 N N . ALA A 1 94 ? -1.348 11.789 -2.703 1.00 97.44 94 ALA A N 1
ATOM 728 C CA . ALA A 1 94 ? -0.281 12.246 -3.587 1.00 97.44 94 ALA A CA 1
ATOM 729 C C . ALA A 1 94 ? 0.853 11.217 -3.717 1.00 97.44 94 ALA A C 1
ATOM 731 O O . ALA A 1 94 ? 1.509 11.166 -4.752 1.00 97.44 94 ALA A O 1
ATOM 732 N N . ILE A 1 95 ? 1.062 10.378 -2.696 1.00 97.62 95 ILE A N 1
ATOM 733 C CA . ILE A 1 95 ? 2.017 9.266 -2.762 1.00 97.62 95 ILE A CA 1
ATOM 734 C C . ILE A 1 95 ? 1.467 8.119 -3.616 1.00 97.62 95 ILE A C 1
ATOM 736 O O . ILE A 1 95 ? 2.182 7.588 -4.465 1.00 97.62 95 ILE A O 1
ATOM 740 N N . LYS A 1 96 ? 0.210 7.706 -3.390 1.00 97.19 96 LYS A N 1
ATOM 741 C CA . LYS A 1 96 ? -0.403 6.599 -4.137 1.00 97.19 96 LYS A CA 1
ATOM 742 C C . LYS A 1 96 ? -1.931 6.678 -4.127 1.00 97.19 96 LYS A C 1
ATOM 744 O O . LYS A 1 96 ? -2.562 6.869 -3.087 1.00 97.19 96 LYS A O 1
ATOM 749 N N . LEU A 1 97 ? -2.536 6.440 -5.294 1.00 95.31 97 LEU A N 1
ATOM 750 C CA . LEU A 1 97 ? -3.980 6.594 -5.514 1.00 95.31 97 LEU A CA 1
ATOM 751 C C . LEU A 1 97 ? -4.844 5.637 -4.674 1.00 95.31 97 LEU A C 1
ATOM 753 O O . LEU A 1 97 ? -5.967 5.981 -4.318 1.00 95.31 97 LEU A O 1
ATOM 757 N N . ASN A 1 98 ? -4.334 4.459 -4.301 1.00 95.44 98 ASN A N 1
ATOM 758 C CA . ASN A 1 98 ? -5.073 3.516 -3.451 1.00 95.44 98 ASN A CA 1
ATOM 759 C C . ASN A 1 98 ? -5.327 4.050 -2.026 1.00 95.44 98 ASN A C 1
ATOM 761 O O . ASN A 1 98 ? -6.171 3.500 -1.322 1.00 95.44 98 ASN A O 1
ATOM 765 N N . SER A 1 99 ? -4.676 5.145 -1.612 1.00 97.75 99 SER A N 1
ATOM 766 C CA . SER A 1 99 ? -5.026 5.871 -0.385 1.00 97.75 99 SER A CA 1
ATOM 767 C C . SER A 1 99 ? -6.380 6.584 -0.466 1.00 97.75 99 SER A C 1
ATOM 769 O O . SER A 1 99 ? -6.893 6.983 0.573 1.00 97.75 99 SER A O 1
ATOM 771 N N . ALA A 1 100 ? -6.992 6.737 -1.650 1.00 97.81 100 ALA A N 1
ATOM 772 C CA . ALA A 1 100 ? -8.271 7.439 -1.829 1.00 97.81 100 ALA A CA 1
ATOM 773 C C . ALA A 1 100 ? -9.403 6.909 -0.934 1.00 97.81 100 ALA A C 1
ATOM 775 O O . ALA A 1 100 ? -10.305 7.664 -0.579 1.00 97.81 100 ALA A O 1
ATOM 776 N N . ALA A 1 101 ? -9.335 5.643 -0.510 1.00 97.75 101 ALA A N 1
ATOM 777 C CA . ALA A 1 101 ? -10.291 5.064 0.428 1.00 97.75 101 ALA A CA 1
ATOM 778 C C . ALA A 1 101 ? -10.421 5.880 1.731 1.00 97.75 101 ALA A C 1
ATOM 780 O O . ALA A 1 101 ? -11.522 6.012 2.262 1.00 97.75 101 ALA A O 1
ATOM 781 N N . ILE A 1 102 ? -9.342 6.503 2.229 1.00 98.38 102 ILE A N 1
ATOM 782 C CA . ILE A 1 102 ? -9.383 7.285 3.481 1.00 98.38 102 ILE A CA 1
ATOM 783 C C . ILE A 1 102 ? -10.219 8.568 3.369 1.00 98.38 102 ILE A C 1
ATOM 785 O O . ILE A 1 102 ? -10.582 9.145 4.392 1.00 98.38 102 ILE A O 1
ATOM 789 N N . LEU A 1 103 ? -10.596 8.990 2.156 1.00 98.06 103 LEU A N 1
ATOM 790 C CA . LEU A 1 103 ? -11.523 10.108 1.946 1.00 98.06 103 LEU A CA 1
ATOM 791 C C . LEU A 1 103 ? -12.940 9.803 2.462 1.00 98.06 103 LEU A C 1
ATOM 793 O O . LEU A 1 103 ? -13.740 10.720 2.636 1.00 98.06 103 LEU A O 1
ATOM 797 N N . LEU A 1 104 ? -13.238 8.542 2.797 1.00 97.81 104 LEU A N 1
ATOM 798 C CA . LEU A 1 104 ? -14.447 8.163 3.530 1.00 97.81 104 LEU A CA 1
ATOM 799 C C . LEU A 1 104 ? -14.474 8.722 4.965 1.00 97.81 104 LEU A C 1
ATOM 801 O O . LEU A 1 104 ? -15.551 8.981 5.498 1.00 97.81 104 LEU A O 1
ATOM 805 N N . LEU A 1 105 ? -13.319 8.947 5.602 1.00 98.19 105 LEU A N 1
ATOM 806 C CA . LEU A 1 105 ? -13.228 9.392 7.000 1.00 98.19 105 LEU A CA 1
ATOM 807 C C . LEU A 1 105 ? -13.946 10.731 7.279 1.00 98.19 105 LEU A C 1
ATOM 809 O O . LEU A 1 105 ? -14.775 10.776 8.192 1.00 98.19 105 LEU A O 1
ATOM 813 N N . PRO A 1 106 ? -13.704 11.827 6.530 1.00 97.12 106 PRO A N 1
ATOM 814 C CA . PRO A 1 106 ? -14.441 13.072 6.745 1.00 97.12 106 PRO A CA 1
ATOM 815 C C . PRO A 1 106 ? -15.945 12.947 6.443 1.00 97.12 106 PRO A C 1
ATOM 817 O O . PRO A 1 106 ? -16.749 13.593 7.117 1.00 97.12 106 PRO A O 1
ATOM 820 N N . LEU A 1 107 ? -16.352 12.080 5.505 1.00 97.06 107 LEU A N 1
ATOM 821 C CA . LEU A 1 107 ? -17.771 11.826 5.210 1.00 97.06 107 LEU A CA 1
ATOM 822 C C . LEU A 1 107 ? -18.484 11.163 6.393 1.00 97.06 107 LEU A C 1
ATOM 824 O O . LEU A 1 107 ? -19.610 11.526 6.733 1.00 97.06 107 LEU A O 1
ATOM 828 N N . VAL A 1 108 ? -17.804 10.246 7.082 1.00 97.31 108 VAL A N 1
ATOM 829 C CA . VAL A 1 108 ? -18.316 9.607 8.301 1.00 97.31 108 VAL A CA 1
ATOM 830 C C . VAL A 1 108 ? -18.563 10.635 9.402 1.00 97.31 108 VAL A C 1
ATOM 832 O O . VAL A 1 108 ? -19.569 10.542 10.106 1.00 97.31 108 VAL A O 1
ATOM 835 N N . LEU A 1 109 ? -17.691 11.637 9.557 1.00 97.38 109 LEU A N 1
ATOM 836 C CA . LEU A 1 109 ? -17.886 12.690 10.562 1.00 97.38 109 LEU A CA 1
ATOM 837 C C . LEU A 1 109 ? -19.168 13.497 10.306 1.00 97.38 109 LEU A C 1
ATOM 839 O O . LEU A 1 109 ? -19.848 13.867 11.261 1.00 97.38 109 LEU A O 1
ATOM 843 N N . ILE A 1 110 ? -19.522 13.739 9.041 1.00 97.00 110 ILE A N 1
ATOM 844 C CA . ILE A 1 110 ? -20.782 14.405 8.676 1.00 97.00 110 ILE A CA 1
ATOM 845 C C . ILE A 1 110 ? -21.967 13.480 8.924 1.00 97.00 110 ILE A C 1
ATOM 847 O O . ILE A 1 110 ? -22.917 13.871 9.593 1.00 97.00 110 ILE A O 1
ATOM 851 N N . PHE A 1 111 ? -21.900 12.242 8.425 1.00 96.50 111 PHE A N 1
ATOM 852 C CA . PHE A 1 111 ? -22.993 11.274 8.542 1.00 96.50 111 PHE A CA 1
ATOM 853 C C . PHE A 1 111 ? -23.357 10.976 10.003 1.00 96.50 111 PHE A C 1
ATOM 855 O O . PHE A 1 111 ? -24.517 10.764 10.340 1.00 96.50 111 PHE A O 1
ATOM 862 N N . THR A 1 112 ? -22.367 11.004 10.893 1.00 95.56 112 THR A N 1
ATOM 863 C CA . THR A 1 112 ? -22.564 10.819 12.337 1.00 95.56 112 THR A CA 1
ATOM 864 C C . THR A 1 112 ? -22.952 12.093 13.089 1.00 95.56 112 THR A C 1
ATOM 866 O O . THR A 1 112 ? -23.066 12.057 14.314 1.00 95.56 112 THR A O 1
ATOM 869 N N . GLY A 1 113 ? -23.123 13.222 12.394 1.00 95.38 113 GLY A N 1
ATOM 870 C CA . GLY A 1 113 ? -23.443 14.519 12.993 1.00 95.38 113 GLY A CA 1
ATOM 871 C C . GLY A 1 113 ? -22.321 15.104 13.858 1.00 95.38 113 GLY A C 1
ATOM 872 O O . GLY A 1 113 ? -22.560 16.025 14.635 1.00 95.38 113 GLY A O 1
ATOM 873 N N . ARG A 1 114 ? -21.089 14.584 13.759 1.00 95.44 114 ARG A N 1
ATOM 874 C CA . ARG A 1 114 ? -19.936 15.070 14.541 1.00 95.44 114 ARG A CA 1
ATOM 875 C C . ARG A 1 114 ? -19.441 16.422 14.040 1.00 95.44 114 ARG A C 1
ATOM 877 O O . ARG A 1 114 ? -18.935 17.224 14.828 1.00 95.44 114 ARG A O 1
ATOM 884 N N . ILE A 1 115 ? -19.589 16.684 12.743 1.00 96.44 115 ILE A N 1
ATOM 885 C CA . ILE A 1 115 ? -19.270 17.969 12.119 1.00 96.44 115 ILE A CA 1
ATOM 886 C C . ILE A 1 115 ? -20.409 18.436 11.212 1.00 96.44 115 ILE A C 1
ATOM 888 O O . ILE A 1 115 ? -21.143 17.627 10.653 1.00 96.44 115 ILE A O 1
ATOM 892 N N . SER A 1 116 ? -20.523 19.753 11.038 1.00 96.81 116 SER A N 1
ATOM 893 C CA . SER A 1 116 ? -21.388 20.356 10.023 1.00 96.81 116 SER A CA 1
ATOM 894 C C . SER A 1 116 ? -20.731 20.325 8.638 1.00 96.81 116 SER A C 1
ATOM 896 O O . SER A 1 116 ? -19.514 20.161 8.514 1.00 96.81 116 SER A O 1
ATOM 898 N N . ILE A 1 117 ? -21.520 20.567 7.588 1.00 96.94 117 ILE A N 1
ATOM 899 C CA . ILE A 1 117 ? -21.013 20.669 6.211 1.00 96.94 117 ILE A CA 1
ATOM 900 C C . ILE A 1 117 ? -19.940 21.764 6.053 1.00 96.94 117 ILE A C 1
ATOM 902 O O . ILE A 1 117 ? -18.944 21.562 5.367 1.00 96.94 117 ILE A O 1
ATOM 906 N N . TRP A 1 118 ? -20.058 22.884 6.772 1.00 96.44 118 TRP A N 1
ATOM 907 C CA . TRP A 1 118 ? -19.056 23.960 6.759 1.00 96.44 118 TRP A CA 1
ATOM 908 C C . TRP A 1 118 ? -17.709 23.527 7.341 1.00 96.44 118 TRP A C 1
ATOM 910 O O . TRP A 1 118 ? -16.654 23.945 6.874 1.00 96.44 118 TRP A O 1
ATOM 920 N N . LYS A 1 119 ? -17.725 22.636 8.335 1.00 96.00 119 LYS A N 1
ATOM 921 C CA . LYS A 1 119 ? -16.501 22.038 8.873 1.00 96.00 119 LYS A CA 1
ATOM 922 C C . LYS A 1 119 ? -15.878 21.032 7.897 1.00 96.00 119 LYS A C 1
ATOM 924 O O . LYS A 1 119 ? -14.654 20.940 7.852 1.00 96.00 119 LYS A O 1
ATOM 929 N N . LEU A 1 120 ? -16.672 20.333 7.076 1.00 96.19 120 LEU A N 1
ATOM 930 C CA . LEU A 1 120 ? -16.120 19.550 5.960 1.00 96.19 120 LEU A CA 1
ATOM 931 C C . LEU A 1 120 ? -15.379 20.457 4.975 1.00 96.19 120 LEU A C 1
ATOM 933 O O . LEU A 1 120 ? -14.284 20.100 4.551 1.00 96.19 120 LEU A O 1
ATOM 937 N N . VAL A 1 121 ? -15.938 21.627 4.647 1.00 97.44 121 VAL A N 1
ATOM 938 C CA . VAL A 1 121 ? -15.283 22.591 3.747 1.00 97.44 121 VAL A CA 1
ATOM 939 C C . VAL A 1 121 ? -13.887 22.959 4.259 1.00 97.44 121 VAL A C 1
ATOM 941 O O . VAL A 1 121 ? -12.961 23.015 3.462 1.00 97.44 121 VAL A O 1
ATOM 944 N N . VAL A 1 122 ? -13.682 23.098 5.574 1.00 97.75 122 VAL A N 1
ATOM 945 C CA . VAL A 1 122 ? -12.340 23.325 6.152 1.00 97.75 122 VAL A CA 1
ATOM 946 C C . VAL A 1 122 ? -11.367 22.183 5.824 1.00 97.75 122 VAL A C 1
ATOM 948 O O . VAL A 1 122 ? -10.247 22.440 5.381 1.00 97.75 122 VAL A O 1
ATOM 951 N N . ALA A 1 123 ? -11.781 20.925 6.014 1.00 97.62 123 ALA A N 1
ATOM 952 C CA . ALA A 1 123 ? -10.952 19.768 5.666 1.00 97.62 123 ALA A CA 1
ATOM 953 C C . ALA A 1 123 ? -10.690 19.689 4.152 1.00 97.62 123 ALA A C 1
ATOM 955 O O . ALA A 1 123 ? -9.570 19.395 3.738 1.00 97.62 123 ALA A O 1
ATOM 956 N N . LEU A 1 124 ? -11.701 19.997 3.331 1.00 98.06 124 LEU A N 1
ATOM 957 C CA . LEU A 1 124 ? -11.603 19.997 1.873 1.00 98.06 124 LEU A CA 1
ATOM 958 C C . LEU A 1 124 ? -10.660 21.091 1.361 1.00 98.06 124 LEU A C 1
ATOM 960 O O . LEU A 1 124 ? -9.815 20.802 0.522 1.00 98.06 124 LEU A O 1
ATOM 964 N N . ILE A 1 125 ? -10.758 22.318 1.881 1.00 98.38 125 ILE A N 1
ATOM 965 C CA . ILE A 1 125 ? -9.835 23.408 1.539 1.00 98.38 125 ILE A CA 1
ATOM 966 C C . ILE A 1 125 ? -8.412 22.981 1.882 1.00 98.38 125 ILE A C 1
ATOM 968 O O . ILE A 1 125 ? -7.540 23.047 1.024 1.00 98.38 125 ILE A O 1
ATOM 972 N N . SER A 1 126 ? -8.182 22.468 3.096 1.00 98.44 126 SER A N 1
ATOM 973 C CA . SER A 1 126 ? -6.848 22.003 3.482 1.00 98.44 126 SER A CA 1
ATOM 974 C C . SER A 1 126 ? -6.335 20.891 2.567 1.00 98.44 126 SER A C 1
ATOM 976 O O . SER A 1 126 ? -5.169 20.919 2.186 1.00 98.44 126 SER A O 1
ATOM 978 N N . PHE A 1 127 ? -7.187 19.930 2.207 1.00 98.62 127 PHE A N 1
ATOM 979 C CA . PHE A 1 127 ? -6.842 18.859 1.278 1.00 98.62 127 PHE A CA 1
ATOM 980 C C . PHE A 1 127 ? -6.435 19.421 -0.090 1.00 98.62 127 PHE A C 1
ATOM 982 O O . PHE A 1 127 ? -5.339 19.138 -0.568 1.00 98.62 127 PHE A O 1
ATOM 989 N N . LEU A 1 128 ? -7.274 20.273 -0.688 1.00 98.06 128 LEU A N 1
ATOM 990 C CA . LEU A 1 128 ? -7.032 20.862 -2.006 1.00 98.06 128 LEU A CA 1
ATOM 991 C C . LEU A 1 128 ? -5.775 21.735 -2.017 1.00 98.06 128 LEU A C 1
ATOM 993 O O . LEU A 1 128 ? -4.960 21.608 -2.928 1.00 98.06 128 LEU A O 1
ATOM 997 N N . THR A 1 129 ? -5.578 22.573 -0.996 1.00 98.00 129 THR A N 1
ATOM 998 C CA . THR A 1 129 ? -4.373 23.400 -0.862 1.00 98.00 129 THR A CA 1
ATOM 999 C C . THR A 1 129 ? -3.121 22.532 -0.791 1.00 98.00 129 THR A C 1
ATOM 1001 O O . THR A 1 129 ? -2.164 22.796 -1.516 1.00 98.00 129 THR A O 1
ATOM 1004 N N . THR A 1 130 ? -3.119 21.470 0.021 1.00 98.50 130 THR A N 1
ATOM 1005 C CA . THR A 1 130 ? -1.980 20.547 0.099 1.00 98.50 130 THR A CA 1
ATOM 1006 C C . THR A 1 130 ? -1.746 19.819 -1.228 1.00 98.50 130 THR A C 1
ATOM 1008 O O . THR A 1 130 ? -0.604 19.741 -1.673 1.00 98.50 130 THR A O 1
ATOM 1011 N N . THR A 1 131 ? -2.794 19.337 -1.905 1.00 97.25 131 THR A N 1
ATOM 1012 C CA . THR A 1 131 ? -2.669 18.685 -3.219 1.00 97.25 131 THR A CA 1
ATOM 1013 C C . THR A 1 131 ? -2.077 19.625 -4.269 1.00 97.25 131 THR A C 1
ATOM 1015 O O . THR A 1 131 ? -1.116 19.254 -4.941 1.00 97.25 131 THR A O 1
ATOM 1018 N N . VAL A 1 132 ? -2.608 20.846 -4.388 1.00 96.75 132 VAL A N 1
ATOM 1019 C CA . VAL A 1 132 ? -2.099 21.870 -5.315 1.00 96.75 132 VAL A CA 1
ATOM 1020 C C . VAL A 1 132 ? -0.642 22.188 -5.004 1.00 96.75 132 VAL A C 1
ATOM 1022 O O . VAL A 1 132 ? 0.179 22.223 -5.915 1.00 96.75 132 VAL A O 1
ATOM 1025 N N . PHE A 1 133 ? -0.298 22.353 -3.727 1.00 97.56 133 PHE A N 1
ATOM 1026 C CA . PHE A 1 133 ? 1.065 22.648 -3.300 1.00 97.56 133 PHE A CA 1
ATOM 1027 C C . PHE A 1 133 ? 2.057 21.533 -3.665 1.00 97.56 133 PHE A C 1
ATOM 1029 O O . PHE A 1 133 ? 3.125 21.818 -4.202 1.00 97.56 133 PHE A O 1
ATOM 1036 N N . VAL A 1 134 ? 1.702 20.262 -3.441 1.00 97.19 134 VAL A N 1
ATOM 1037 C CA . VAL A 1 134 ? 2.561 19.118 -3.797 1.00 97.19 134 VAL A CA 1
ATOM 1038 C C . VAL A 1 134 ? 2.789 19.041 -5.307 1.00 97.19 134 VAL A C 1
ATOM 1040 O O . VAL A 1 134 ? 3.930 18.901 -5.746 1.00 97.19 134 VAL A O 1
ATOM 1043 N N . TRP A 1 135 ? 1.734 19.181 -6.114 1.00 95.69 135 TRP A N 1
ATOM 1044 C CA . TRP A 1 135 ? 1.865 19.185 -7.574 1.00 95.69 135 TRP A CA 1
ATOM 1045 C C . TRP A 1 135 ? 2.651 20.392 -8.088 1.00 95.69 135 TRP A C 1
ATOM 1047 O O . TRP A 1 135 ? 3.478 20.255 -8.988 1.00 95.69 135 TRP A O 1
ATOM 1057 N N . GLN A 1 136 ? 2.455 21.559 -7.479 1.00 96.19 136 GLN A N 1
ATOM 1058 C CA . GLN A 1 136 ? 3.222 22.757 -7.792 1.00 96.19 136 GLN A CA 1
ATOM 1059 C C . GLN A 1 136 ? 4.719 22.549 -7.521 1.00 96.19 136 GLN A C 1
ATOM 1061 O O . GLN A 1 136 ? 5.542 22.925 -8.353 1.00 96.19 136 GLN A O 1
ATOM 1066 N N . ILE A 1 137 ? 5.086 21.909 -6.404 1.00 96.38 137 ILE A N 1
ATOM 1067 C CA . ILE A 1 137 ? 6.478 21.526 -6.125 1.00 96.38 137 ILE A CA 1
ATOM 1068 C C . ILE A 1 137 ? 6.983 20.520 -7.161 1.00 96.38 137 ILE A C 1
ATOM 1070 O O . ILE A 1 137 ? 8.083 20.695 -7.679 1.00 96.38 137 ILE A O 1
ATOM 1074 N N . HIS A 1 138 ? 6.199 19.491 -7.489 1.00 94.00 138 HIS A N 1
ATOM 1075 C CA . HIS A 1 138 ? 6.586 18.474 -8.469 1.00 94.00 138 HIS A CA 1
ATOM 1076 C C . HIS A 1 138 ? 6.967 19.100 -9.820 1.00 94.00 138 HIS A C 1
ATOM 1078 O O . HIS A 1 138 ? 8.077 18.880 -10.309 1.00 94.00 138 HIS A O 1
ATOM 1084 N N . PHE A 1 139 ? 6.102 19.949 -10.384 1.00 92.44 139 PHE A N 1
ATOM 1085 C CA . PHE A 1 139 ? 6.386 20.624 -11.654 1.00 92.44 139 PHE A CA 1
ATOM 1086 C C . PHE A 1 139 ? 7.459 21.708 -11.528 1.00 92.44 139 PHE A C 1
ATOM 1088 O O . PHE A 1 139 ? 8.216 21.927 -12.471 1.00 92.44 139 PHE A O 1
ATOM 1095 N N . TYR A 1 140 ? 7.582 22.354 -10.365 1.00 94.06 140 TYR A N 1
ATOM 1096 C CA . TYR A 1 140 ? 8.694 23.262 -10.097 1.00 94.06 140 TYR A CA 1
ATOM 1097 C C . TYR A 1 140 ? 10.043 22.543 -10.093 1.00 94.06 140 TYR A C 1
ATOM 1099 O O . TYR A 1 140 ? 11.018 23.117 -10.559 1.00 94.06 140 TYR A O 1
ATOM 1107 N N . LEU A 1 141 ? 10.132 21.310 -9.597 1.00 92.81 141 LEU A N 1
ATOM 1108 C CA . LEU A 1 141 ? 11.385 20.553 -9.590 1.00 92.81 141 LEU A CA 1
ATOM 1109 C C . LEU A 1 141 ? 11.679 19.896 -10.951 1.00 92.81 141 LEU A C 1
ATOM 1111 O O . LEU A 1 141 ? 12.840 19.813 -11.349 1.00 92.81 141 LEU A O 1
ATOM 1115 N N . GLY A 1 142 ? 10.651 19.491 -11.699 1.00 87.00 142 GLY A N 1
ATOM 1116 C CA . GLY A 1 142 ? 10.759 18.846 -13.015 1.00 87.00 142 GLY A CA 1
ATOM 1117 C C . GLY A 1 142 ? 11.090 19.786 -14.185 1.00 87.00 142 GLY A C 1
ATOM 1118 O O . GLY A 1 142 ? 10.391 19.765 -15.193 1.00 87.00 142 GLY A O 1
ATOM 1119 N N . LYS A 1 143 ? 12.126 20.633 -14.075 1.00 82.31 143 LYS A N 1
ATOM 1120 C CA . LYS A 1 143 ? 12.470 21.636 -15.115 1.00 82.31 143 LYS A CA 1
ATOM 1121 C C . LYS A 1 143 ? 13.342 21.110 -16.257 1.00 82.31 143 LYS A C 1
ATOM 1123 O O . LYS A 1 143 ? 13.507 21.805 -17.257 1.00 82.31 143 LYS A O 1
ATOM 1128 N N . GLN A 1 144 ? 13.979 19.956 -16.077 1.00 83.81 144 GLN A N 1
ATOM 1129 C CA . GLN A 1 144 ? 14.955 19.421 -17.023 1.00 83.81 144 GLN A CA 1
ATOM 1130 C C . GLN A 1 144 ? 14.340 18.264 -17.803 1.00 83.81 144 GLN A C 1
ATOM 1132 O O . GLN A 1 144 ? 13.964 17.251 -17.217 1.00 83.81 144 GLN A O 1
ATOM 1137 N N . ILE A 1 145 ? 14.264 18.422 -19.123 1.00 84.81 145 ILE A N 1
ATOM 1138 C CA . ILE A 1 145 ? 13.990 17.319 -20.040 1.00 84.81 145 ILE A CA 1
ATOM 1139 C C . ILE A 1 145 ? 15.332 16.696 -20.400 1.00 84.81 145 ILE A C 1
ATOM 1141 O O . ILE A 1 145 ? 16.258 17.412 -20.786 1.00 84.81 145 ILE A O 1
ATOM 1145 N N . ASN A 1 146 ? 15.434 15.376 -20.278 1.00 86.12 146 ASN A N 1
ATOM 1146 C CA . ASN A 1 146 ? 16.584 14.650 -20.786 1.00 86.12 146 ASN A CA 1
ATOM 1147 C C . ASN A 1 146 ? 16.247 14.057 -22.166 1.00 86.12 146 ASN A C 1
ATOM 1149 O O . ASN A 1 146 ? 15.545 13.045 -22.215 1.00 86.12 146 ASN A O 1
ATOM 1153 N N . PRO A 1 147 ? 16.756 14.641 -23.268 1.00 86.00 147 PRO A N 1
ATOM 1154 C CA . PRO A 1 147 ? 16.444 14.181 -24.618 1.00 86.00 147 PRO A CA 1
ATOM 1155 C C . PRO A 1 147 ? 17.040 12.803 -24.934 1.00 86.00 147 PRO A C 1
ATOM 1157 O O . PRO A 1 147 ? 16.654 12.193 -25.925 1.00 86.00 147 PRO A O 1
ATOM 1160 N N . THR A 1 148 ? 17.965 12.293 -24.110 1.00 88.06 148 THR A N 1
ATOM 1161 C CA . THR A 1 148 ? 18.545 10.956 -24.309 1.00 88.06 148 THR A CA 1
ATOM 1162 C C . THR A 1 148 ? 17.638 9.825 -23.830 1.00 88.06 148 THR A C 1
ATOM 1164 O O . THR A 1 148 ? 17.904 8.668 -24.144 1.00 88.06 148 THR A O 1
ATOM 1167 N N . LEU A 1 149 ? 16.577 10.141 -23.078 1.00 81.62 149 LEU A N 1
ATOM 1168 C CA . LEU A 1 149 ? 15.574 9.168 -22.651 1.00 81.62 149 LEU A CA 1
ATOM 1169 C C . LEU A 1 149 ? 14.562 8.894 -23.768 1.00 81.62 149 LEU A C 1
ATOM 1171 O O . LEU A 1 149 ? 14.382 9.702 -24.681 1.00 81.62 149 LEU A O 1
ATOM 1175 N N . ASP A 1 150 ? 13.847 7.776 -23.651 1.00 73.31 150 ASP A N 1
ATOM 1176 C CA . ASP A 1 150 ? 12.765 7.419 -24.567 1.00 73.31 150 ASP A CA 1
ATOM 1177 C C . ASP A 1 150 ? 11.750 8.559 -24.737 1.00 73.31 150 ASP A C 1
ATOM 1179 O O . ASP A 1 150 ? 11.416 9.283 -23.792 1.00 73.31 150 ASP A O 1
ATOM 1183 N N . SER A 1 151 ? 11.239 8.712 -25.965 1.00 77.69 151 SER A N 1
ATOM 1184 C CA . SER A 1 151 ? 10.358 9.827 -26.348 1.00 77.69 151 SER A CA 1
ATOM 1185 C C . SER A 1 151 ? 10.956 11.210 -26.040 1.00 77.69 151 SER A C 1
ATOM 1187 O O . SER A 1 151 ? 10.235 12.114 -25.606 1.00 77.69 151 SER A O 1
ATOM 1189 N N . GLU A 1 152 ? 12.275 11.361 -26.193 1.00 83.31 152 GLU A N 1
ATOM 1190 C CA . GLU A 1 152 ? 13.021 12.594 -25.896 1.00 83.31 152 GLU A CA 1
ATOM 1191 C C . GLU A 1 152 ? 12.819 13.075 -24.445 1.00 83.31 152 GLU A C 1
ATOM 1193 O O . GLU A 1 152 ? 12.846 14.271 -24.161 1.00 83.31 152 GLU A O 1
ATOM 1198 N N . GLY A 1 153 ? 12.527 12.158 -23.517 1.00 80.31 153 GLY A N 1
ATOM 1199 C CA . GLY A 1 153 ? 12.216 12.483 -22.123 1.00 80.31 153 GLY A CA 1
ATOM 1200 C C . GLY A 1 153 ? 10.837 13.115 -21.892 1.00 80.31 153 GLY A C 1
ATOM 1201 O O . GLY A 1 153 ? 10.566 13.576 -20.784 1.00 80.31 153 GLY A O 1
ATOM 1202 N N . THR A 1 154 ? 9.954 13.129 -22.897 1.00 79.38 154 THR A N 1
ATOM 1203 C CA . THR A 1 154 ? 8.621 13.759 -22.819 1.00 79.38 154 THR A CA 1
ATOM 1204 C C . THR A 1 154 ? 7.456 12.775 -22.653 1.00 79.38 154 THR A C 1
ATOM 1206 O O . THR A 1 154 ? 6.322 13.214 -22.496 1.00 79.38 154 THR A O 1
ATOM 1209 N N . TYR A 1 155 ? 7.707 11.457 -22.656 1.00 72.75 155 TYR A N 1
ATOM 1210 C CA . TYR A 1 155 ? 6.731 10.388 -22.352 1.00 72.75 155 TYR A CA 1
ATOM 1211 C C . TYR A 1 155 ? 5.310 10.593 -22.933 1.00 72.75 155 TYR A C 1
ATOM 1213 O O . TYR A 1 155 ? 4.297 10.416 -22.250 1.00 72.75 155 TYR A O 1
ATOM 1221 N N . GLY A 1 156 ? 5.213 10.956 -24.215 1.00 77.81 156 GLY A N 1
ATOM 1222 C CA . GLY A 1 156 ? 3.933 11.017 -24.930 1.00 77.81 156 GLY A CA 1
ATOM 1223 C C . GLY A 1 156 ? 2.951 12.076 -24.407 1.00 77.81 156 GLY A C 1
ATOM 1224 O O . GLY A 1 156 ? 1.749 11.810 -24.339 1.00 77.81 156 GLY A O 1
ATOM 1225 N N . ILE A 1 157 ? 3.444 13.249 -24.004 1.00 89.25 157 ILE A N 1
ATOM 1226 C CA . ILE A 1 157 ? 2.616 14.438 -23.730 1.00 89.25 157 ILE A CA 1
ATOM 1227 C C . ILE A 1 157 ? 1.983 15.007 -25.010 1.00 89.25 157 ILE A C 1
ATOM 1229 O O . ILE A 1 157 ? 2.491 14.812 -26.117 1.00 89.25 157 ILE A O 1
ATOM 1233 N N . SER A 1 158 ? 0.872 15.738 -24.875 1.00 91.88 158 SER A N 1
ATOM 1234 C CA . SER A 1 158 ? 0.239 16.408 -26.020 1.00 91.88 158 SER A CA 1
ATOM 1235 C C . SER A 1 158 ? 1.139 17.477 -26.661 1.00 91.88 158 SER A C 1
ATOM 1237 O O . SER A 1 158 ? 1.971 18.094 -25.996 1.00 91.88 158 SER A O 1
ATOM 1239 N N . LYS A 1 159 ? 0.936 17.758 -27.960 1.00 91.25 159 LYS A N 1
ATOM 1240 C CA . LYS A 1 159 ? 1.707 18.781 -28.701 1.00 91.25 159 LYS A CA 1
ATOM 1241 C C . LYS A 1 159 ? 1.650 20.163 -28.037 1.00 91.25 159 LYS A C 1
ATOM 1243 O O . LYS A 1 159 ? 2.668 20.837 -27.946 1.00 91.25 159 LYS A O 1
ATOM 1248 N N . GLY A 1 160 ? 0.473 20.564 -27.548 1.00 91.69 160 GLY A N 1
ATOM 1249 C CA . GLY A 1 160 ? 0.298 21.846 -26.859 1.00 91.69 160 GLY A CA 1
ATOM 1250 C C . GLY A 1 160 ? 1.060 21.904 -25.535 1.00 91.69 160 GLY A C 1
ATOM 1251 O O . GLY A 1 160 ? 1.672 22.918 -25.216 1.00 91.69 160 GLY A O 1
ATOM 1252 N N . PHE A 1 161 ? 1.094 20.800 -24.784 1.00 91.75 161 PHE A N 1
ATOM 1253 C CA . PHE A 1 161 ? 1.873 20.751 -23.553 1.00 91.75 161 PHE A CA 1
ATOM 1254 C C . PHE A 1 161 ? 3.380 20.656 -23.814 1.00 91.75 161 PHE A C 1
ATOM 1256 O O . PHE A 1 161 ? 4.149 21.264 -23.075 1.00 91.75 161 PHE A O 1
ATOM 1263 N N . LYS A 1 162 ? 3.813 19.988 -24.894 1.00 90.25 162 LYS A N 1
ATOM 1264 C CA . LYS A 1 162 ? 5.227 19.951 -25.309 1.00 90.25 162 LYS A CA 1
ATOM 1265 C C . LYS A 1 162 ? 5.798 21.367 -25.453 1.00 90.25 162 LYS A C 1
ATOM 1267 O O . LYS A 1 162 ? 6.832 21.646 -24.858 1.00 90.25 162 LYS A O 1
ATOM 1272 N N . GLN A 1 163 ? 5.057 22.286 -26.080 1.00 92.56 163 GLN A N 1
ATOM 1273 C CA . GLN A 1 163 ? 5.448 23.700 -26.185 1.00 92.56 163 GLN A CA 1
ATOM 1274 C C . GLN A 1 163 ? 5.617 24.378 -24.812 1.00 92.56 163 GLN A C 1
ATOM 1276 O O . GLN A 1 163 ? 6.580 25.111 -24.598 1.00 92.56 163 GLN A O 1
ATOM 1281 N N . ILE A 1 164 ? 4.722 24.109 -23.854 1.00 92.81 164 ILE A N 1
ATOM 1282 C CA . ILE A 1 164 ? 4.811 24.650 -22.484 1.00 92.81 164 ILE A CA 1
ATOM 1283 C C . ILE A 1 164 ? 6.072 24.139 -21.769 1.00 92.81 164 ILE A C 1
ATOM 1285 O O . ILE A 1 164 ? 6.738 24.900 -21.057 1.00 92.81 164 ILE A O 1
ATOM 1289 N N . VAL A 1 165 ? 6.406 22.856 -21.933 1.00 90.50 165 VAL A N 1
ATOM 1290 C CA . VAL A 1 165 ? 7.601 22.261 -21.316 1.00 90.50 165 VAL A CA 1
ATOM 1291 C C . VAL A 1 165 ? 8.878 22.777 -21.993 1.00 90.50 165 VAL A C 1
ATOM 1293 O O . VAL A 1 165 ? 9.807 23.173 -21.290 1.00 90.50 165 VAL A O 1
ATOM 1296 N N . GLU A 1 166 ? 8.909 22.867 -23.325 1.00 88.62 166 GLU A N 1
ATOM 1297 C CA . GLU A 1 166 ? 10.028 23.421 -24.110 1.00 88.62 166 GLU A CA 1
ATOM 1298 C C . GLU A 1 166 ? 10.318 24.884 -23.748 1.00 88.62 166 GLU A C 1
ATOM 1300 O O . GLU A 1 166 ? 11.474 25.273 -23.580 1.00 88.62 166 GLU A O 1
ATOM 1305 N N . GLN A 1 167 ? 9.272 25.684 -23.518 1.00 92.75 167 GLN A N 1
ATOM 1306 C CA . GLN A 1 167 ? 9.391 27.064 -23.038 1.00 92.75 167 GLN A CA 1
ATOM 1307 C C . GLN A 1 167 ? 9.781 27.162 -21.550 1.00 92.75 167 GLN A C 1
ATOM 1309 O O . GLN A 1 167 ? 9.905 28.265 -21.017 1.00 92.75 167 GLN A O 1
ATOM 1314 N N . LYS A 1 168 ? 9.975 26.030 -20.855 1.00 91.88 168 LYS A N 1
ATOM 1315 C CA . LYS A 1 168 ? 10.251 25.945 -19.409 1.00 91.88 168 LYS A CA 1
ATOM 1316 C C . LYS A 1 168 ? 9.179 26.636 -18.563 1.00 91.88 168 LYS A C 1
ATOM 1318 O O . LYS A 1 168 ? 9.482 27.227 -17.527 1.00 91.88 168 LYS A O 1
ATOM 1323 N N . GLN A 1 169 ? 7.921 26.543 -18.990 1.00 94.38 169 GLN A N 1
ATOM 1324 C CA . GLN A 1 169 ? 6.774 27.193 -18.354 1.00 94.38 169 GLN A CA 1
ATOM 1325 C C . GLN A 1 169 ? 5.860 26.224 -17.592 1.00 94.38 169 GLN A C 1
ATOM 1327 O O . GLN A 1 169 ? 4.896 26.666 -16.968 1.00 94.38 169 GLN A O 1
ATOM 1332 N N . ALA A 1 170 ? 6.144 24.918 -17.594 1.00 91.81 170 ALA A N 1
ATOM 1333 C CA . ALA A 1 170 ? 5.303 23.904 -16.941 1.00 91.81 170 ALA A CA 1
ATOM 1334 C C . ALA A 1 170 ? 5.122 24.112 -15.423 1.00 91.81 170 ALA A C 1
ATOM 1336 O O . ALA A 1 170 ? 4.130 23.666 -14.850 1.00 91.81 170 ALA A O 1
ATOM 1337 N N . TRP A 1 171 ? 6.063 24.811 -14.781 1.00 92.06 171 TRP A N 1
ATOM 1338 C CA . TRP A 1 171 ? 6.014 25.157 -13.361 1.00 92.06 171 TRP A CA 1
ATOM 1339 C C . TRP A 1 171 ? 5.204 26.424 -13.060 1.00 92.06 171 TRP A C 1
ATOM 1341 O O . TRP A 1 171 ? 4.965 26.707 -11.889 1.00 92.06 171 TRP A O 1
ATOM 1351 N N . LEU A 1 172 ? 4.810 27.221 -14.059 1.00 94.81 172 LEU A N 1
ATOM 1352 C CA . LEU A 1 172 ? 4.025 28.430 -13.806 1.00 94.81 172 LEU A CA 1
ATOM 1353 C C . LEU A 1 172 ? 2.634 28.039 -13.278 1.00 94.81 172 LEU A C 1
ATOM 1355 O O . LEU A 1 172 ? 1.990 27.187 -13.893 1.00 94.81 172 LEU A O 1
ATOM 1359 N N . PRO A 1 173 ? 2.118 28.679 -12.208 1.00 94.88 173 PRO A N 1
ATOM 1360 C CA . PRO A 1 173 ? 0.815 28.329 -11.631 1.00 94.88 173 PRO A CA 1
ATOM 1361 C C . PRO A 1 173 ? -0.340 28.338 -12.643 1.00 94.88 173 PRO A C 1
ATOM 1363 O O . PRO A 1 173 ? -1.241 27.509 -12.565 1.00 94.88 173 PRO A O 1
ATOM 1366 N N . GLN A 1 174 ? -0.283 29.225 -13.641 1.00 96.50 174 GLN A N 1
ATOM 1367 C CA . GLN A 1 174 ? -1.264 29.304 -14.730 1.00 96.50 174 GLN A CA 1
ATOM 1368 C C . GLN A 1 174 ? -1.325 28.038 -15.606 1.00 96.50 174 GLN A C 1
ATOM 1370 O O . GLN A 1 174 ? -2.373 27.727 -16.162 1.00 96.50 174 GLN A O 1
ATOM 1375 N N . ASN A 1 175 ? -0.223 27.286 -15.695 1.00 96.19 175 ASN A N 1
ATOM 1376 C CA . ASN A 1 175 ? -0.123 26.060 -16.485 1.00 96.19 175 ASN A CA 1
ATOM 1377 C C . ASN A 1 175 ? -0.407 24.796 -15.662 1.00 96.19 175 ASN A C 1
ATOM 1379 O O . ASN A 1 175 ? -0.540 23.717 -16.239 1.00 96.19 175 ASN A O 1
ATOM 1383 N N . LEU A 1 176 ? -0.553 24.911 -14.336 1.00 95.06 176 LEU A N 1
ATOM 1384 C CA . LEU A 1 176 ? -0.785 23.776 -13.444 1.00 95.06 176 LEU A CA 1
ATOM 1385 C C . LEU A 1 176 ? -1.998 22.909 -13.846 1.00 95.06 176 LEU A C 1
ATOM 1387 O O . LEU A 1 176 ? -1.854 21.685 -13.830 1.00 95.06 176 LEU A O 1
ATOM 1391 N N . PRO A 1 177 ? -3.163 23.462 -14.257 1.00 95.62 177 PRO A N 1
ATOM 1392 C CA . PRO A 1 177 ? -4.288 22.639 -14.708 1.00 95.62 177 PRO A CA 1
ATOM 1393 C C . PRO A 1 177 ? -3.938 21.762 -15.916 1.00 95.62 177 PRO A C 1
ATOM 1395 O O . PRO A 1 177 ? -4.289 20.581 -15.945 1.00 95.62 177 PRO A O 1
ATOM 1398 N N . SER A 1 178 ? -3.203 22.315 -16.886 1.00 95.19 178 SER A N 1
ATOM 1399 C CA . SER A 1 178 ? -2.715 21.573 -18.052 1.00 95.19 178 SER A CA 1
ATOM 1400 C C . SER A 1 178 ? -1.723 20.488 -17.634 1.00 95.19 178 SER A C 1
ATOM 1402 O O . SER A 1 178 ? -1.866 19.343 -18.056 1.00 95.19 178 SER A O 1
ATOM 1404 N N . SER A 1 179 ? -0.785 20.806 -16.737 1.00 93.81 179 SER A N 1
ATOM 1405 C CA . SER A 1 179 ? 0.203 19.850 -16.226 1.00 93.81 179 SER A CA 1
ATOM 1406 C C . SER A 1 179 ? -0.448 18.670 -15.491 1.00 93.81 179 SER A C 1
ATOM 1408 O O . SER A 1 179 ? -0.095 17.515 -15.729 1.00 93.81 179 SER A O 1
ATOM 1410 N N . ILE A 1 180 ? -1.451 18.931 -14.645 1.00 93.88 180 ILE A N 1
ATOM 1411 C CA . ILE A 1 180 ? -2.210 17.882 -13.944 1.00 93.88 180 ILE A CA 1
ATOM 1412 C C . ILE A 1 180 ? -3.018 17.036 -14.934 1.00 93.88 180 ILE A C 1
ATOM 1414 O O . ILE A 1 180 ? -3.039 15.810 -14.814 1.00 93.88 180 ILE A O 1
ATOM 1418 N N . LYS A 1 181 ? -3.664 17.662 -15.928 1.00 95.19 181 LYS A N 1
ATOM 1419 C CA . LYS A 1 181 ? -4.416 16.948 -16.970 1.00 95.19 181 LYS A CA 1
ATOM 1420 C C . LYS A 1 181 ? -3.518 15.973 -17.734 1.00 95.19 181 LYS A C 1
ATOM 1422 O O . LYS A 1 181 ? -3.907 14.824 -17.936 1.00 95.19 181 LYS A O 1
ATOM 1427 N N . GLU A 1 182 ? -2.321 16.405 -18.121 1.00 93.62 182 GLU A N 1
ATOM 1428 C CA . GLU A 1 182 ? -1.350 15.551 -18.813 1.00 93.62 182 GLU A CA 1
ATOM 1429 C C . GLU A 1 182 ? -0.830 14.431 -17.912 1.00 93.62 182 GLU A C 1
ATOM 1431 O O . GLU A 1 182 ? -0.791 13.279 -18.340 1.00 93.62 182 GLU A O 1
ATOM 1436 N N . ALA A 1 183 ? -0.523 14.718 -16.643 1.00 92.00 183 ALA A N 1
ATOM 1437 C CA . ALA A 1 183 ? -0.106 13.696 -15.683 1.00 92.00 183 ALA A CA 1
ATOM 1438 C C . ALA A 1 183 ? -1.197 12.633 -15.445 1.00 92.00 183 ALA A C 1
ATOM 1440 O O . ALA A 1 183 ? -0.901 11.437 -15.357 1.00 92.00 183 ALA A O 1
ATOM 1441 N N . ALA A 1 184 ? -2.467 13.043 -15.387 1.00 93.00 184 ALA A N 1
ATOM 1442 C CA . ALA A 1 184 ? -3.604 12.133 -15.277 1.00 93.00 184 ALA A CA 1
ATOM 1443 C C . ALA A 1 184 ? -3.782 11.288 -16.549 1.00 93.00 184 ALA A C 1
ATOM 1445 O O . ALA A 1 184 ? -3.966 10.073 -16.459 1.00 93.00 184 ALA A O 1
ATOM 1446 N N . ALA A 1 185 ? -3.673 11.904 -17.730 1.00 92.88 185 ALA A N 1
ATOM 1447 C CA . ALA A 1 185 ? -3.758 11.204 -19.009 1.00 92.88 185 ALA A CA 1
ATOM 1448 C C . ALA A 1 185 ? -2.611 10.195 -19.184 1.00 92.88 185 ALA A C 1
ATOM 1450 O O . ALA A 1 185 ? -2.846 9.058 -19.596 1.00 92.88 185 ALA A O 1
ATOM 1451 N N . PHE A 1 186 ? -1.386 10.580 -18.815 1.00 90.75 186 PHE A N 1
ATOM 1452 C CA . PHE A 1 186 ? -0.234 9.686 -18.769 1.00 90.75 186 PHE A CA 1
ATOM 1453 C C . PHE A 1 186 ? -0.479 8.524 -17.808 1.00 90.75 186 PHE A C 1
ATOM 1455 O O . PHE A 1 186 ? -0.317 7.372 -18.198 1.00 90.75 186 PHE A O 1
ATOM 1462 N N . SER A 1 187 ? -0.935 8.810 -16.585 1.00 90.94 187 SER A N 1
ATOM 1463 C CA . SER A 1 187 ? -1.238 7.776 -15.594 1.00 90.94 187 SER A CA 1
ATOM 1464 C C . SER A 1 187 ? -2.260 6.779 -16.138 1.00 90.94 187 SER A C 1
ATOM 1466 O O . SER A 1 187 ? -2.025 5.581 -16.062 1.00 90.94 187 SER A O 1
ATOM 1468 N N . ALA A 1 188 ? -3.352 7.242 -16.753 1.00 91.12 188 ALA A N 1
ATOM 1469 C CA . ALA A 1 188 ? -4.361 6.365 -17.346 1.00 91.12 188 ALA A CA 1
ATOM 1470 C C . ALA A 1 188 ? -3.782 5.460 -18.451 1.00 91.12 188 ALA A C 1
ATOM 1472 O O . ALA A 1 188 ? -4.026 4.253 -18.441 1.00 91.12 188 ALA A O 1
ATOM 1473 N N . ARG A 1 189 ? -2.968 6.017 -19.362 1.00 89.62 189 ARG A N 1
ATOM 1474 C CA . ARG A 1 189 ? -2.286 5.238 -20.413 1.00 89.62 189 ARG A CA 1
ATOM 1475 C C . ARG A 1 189 ? -1.312 4.219 -19.827 1.00 89.62 189 ARG A C 1
ATOM 1477 O O . ARG A 1 189 ? -1.362 3.052 -20.200 1.00 89.62 189 ARG A O 1
ATOM 1484 N N . TYR A 1 190 ? -0.472 4.645 -18.884 1.00 89.38 190 TYR A N 1
ATOM 1485 C CA . TYR A 1 190 ? 0.485 3.777 -18.204 1.00 89.38 190 TYR A CA 1
ATOM 1486 C C . TYR A 1 190 ? -0.224 2.609 -17.516 1.00 89.38 190 TYR A C 1
ATOM 1488 O O . TYR A 1 190 ? 0.167 1.463 -17.699 1.00 89.38 190 TYR A O 1
ATOM 1496 N N . GLN A 1 191 ? -1.310 2.884 -16.783 1.00 89.31 191 GLN A N 1
ATOM 1497 C CA . GLN A 1 191 ? -2.113 1.853 -16.120 1.00 89.31 191 GLN A CA 1
ATOM 1498 C C . GLN A 1 191 ? -2.702 0.842 -17.112 1.00 89.31 191 GLN A C 1
ATOM 1500 O O . GLN A 1 191 ? -2.708 -0.349 -16.813 1.00 89.31 191 GLN A O 1
ATOM 1505 N N . GLY A 1 192 ? -3.154 1.296 -18.286 1.00 88.25 192 GLY A N 1
ATOM 1506 C CA . GLY A 1 192 ? -3.647 0.421 -19.354 1.00 88.25 192 GLY A CA 1
ATOM 1507 C C . GLY A 1 192 ? -2.562 -0.430 -20.024 1.00 88.25 192 GLY A C 1
ATOM 1508 O O . GLY A 1 192 ? -2.880 -1.471 -20.588 1.00 88.25 192 GLY A O 1
ATOM 1509 N N . GLY A 1 193 ? -1.295 -0.011 -19.945 1.00 89.00 193 GLY A N 1
ATOM 1510 C CA . GLY A 1 193 ? -0.147 -0.736 -20.497 1.00 89.00 193 GLY A CA 1
ATOM 1511 C C . GLY A 1 193 ? 0.489 -1.758 -19.550 1.00 89.00 193 GLY A C 1
ATOM 1512 O O . GLY A 1 193 ? 1.371 -2.503 -19.973 1.00 89.00 193 GLY A O 1
ATOM 1513 N N . VAL A 1 194 ? 0.083 -1.813 -18.275 1.00 90.06 194 VAL A N 1
ATOM 1514 C CA . VAL A 1 194 ? 0.636 -2.794 -17.329 1.00 90.06 194 VAL A CA 1
ATOM 1515 C 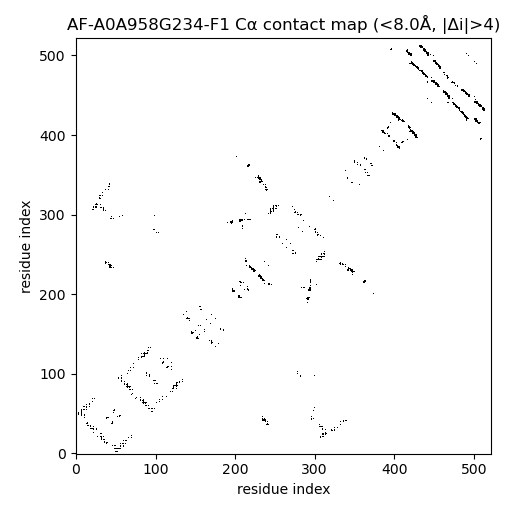C . VAL A 1 194 ? 0.119 -4.196 -17.687 1.00 90.06 194 VAL A C 1
ATOM 1517 O O . VAL A 1 194 ? -1.098 -4.377 -17.761 1.00 90.06 194 VAL A O 1
ATOM 1520 N N . PRO A 1 195 ? 0.998 -5.203 -17.869 1.00 90.81 195 PRO A N 1
ATOM 1521 C CA . PRO A 1 195 ? 0.579 -6.553 -18.234 1.00 90.81 195 PRO A CA 1
ATOM 1522 C C . PRO A 1 195 ? -0.302 -7.185 -17.155 1.00 90.81 195 PRO A C 1
ATOM 1524 O O . PRO A 1 195 ? -0.258 -6.801 -15.983 1.00 90.81 195 PRO A O 1
ATOM 1527 N N . GLN A 1 196 ? -1.095 -8.175 -17.554 1.00 92.75 196 GLN A N 1
ATOM 1528 C CA . GLN A 1 196 ? -1.841 -9.020 -16.624 1.00 92.75 196 GLN A CA 1
ATOM 1529 C C . GLN A 1 196 ? -0.903 -9.997 -15.910 1.00 92.75 196 GLN A C 1
ATOM 1531 O O . GLN A 1 196 ? 0.198 -10.265 -16.379 1.00 92.75 196 GLN A O 1
ATOM 1536 N N . LEU A 1 197 ? -1.352 -10.497 -14.758 1.00 91.25 197 LEU A N 1
ATOM 1537 C CA . LEU A 1 197 ? -0.646 -11.528 -14.004 1.00 91.25 197 LEU A CA 1
ATOM 1538 C C . LEU A 1 197 ? -0.576 -12.820 -14.827 1.00 91.25 197 LEU A C 1
ATOM 1540 O O . LEU A 1 197 ? -1.624 -13.365 -15.173 1.00 91.25 197 LEU A O 1
ATOM 1544 N N . ASP A 1 198 ? 0.633 -13.316 -15.085 1.00 88.62 198 ASP A N 1
ATOM 1545 C CA . ASP A 1 198 ? 0.857 -14.566 -15.812 1.00 88.62 198 ASP A CA 1
ATOM 1546 C C . ASP A 1 198 ? 1.691 -15.534 -14.969 1.00 88.62 198 ASP A C 1
ATOM 1548 O O . ASP A 1 198 ? 2.916 -15.451 -14.902 1.00 88.62 198 ASP A O 1
ATOM 1552 N N . TYR A 1 199 ? 1.016 -16.492 -14.333 1.00 84.25 199 TYR A N 1
ATOM 1553 C CA . TYR A 1 199 ? 1.669 -17.499 -13.496 1.00 84.25 199 TYR A CA 1
ATOM 1554 C C . TYR A 1 199 ? 2.602 -18.442 -14.261 1.00 84.25 199 TYR A C 1
ATOM 1556 O O . TYR A 1 199 ? 3.425 -19.101 -13.626 1.00 84.25 199 TYR A O 1
ATOM 1564 N N . CYS A 1 200 ? 2.489 -18.517 -15.588 1.00 82.62 200 CYS A N 1
ATOM 1565 C CA . CYS A 1 200 ? 3.355 -19.360 -16.403 1.00 82.62 200 CYS A CA 1
ATOM 1566 C C . CYS A 1 200 ? 4.646 -18.655 -16.825 1.00 82.62 200 CYS A C 1
ATOM 1568 O O . CYS A 1 200 ? 5.565 -19.311 -17.317 1.00 82.62 200 CYS A O 1
ATOM 1570 N N . LYS A 1 201 ? 4.772 -17.349 -16.571 1.00 82.31 201 LYS A N 1
ATOM 1571 C CA . LYS A 1 201 ? 6.044 -16.647 -16.708 1.00 82.31 201 LYS A CA 1
ATOM 1572 C C . LYS A 1 201 ? 6.968 -17.011 -15.537 1.00 82.31 201 LYS A C 1
ATOM 1574 O O . LYS A 1 201 ? 6.643 -16.794 -14.372 1.00 82.31 201 LYS A O 1
ATOM 1579 N N . GLU A 1 202 ? 8.155 -17.531 -15.853 1.00 76.25 202 GLU A N 1
ATOM 1580 C CA . GLU A 1 202 ? 9.141 -18.026 -14.874 1.00 76.25 202 GLU A CA 1
ATOM 1581 C C . GLU A 1 202 ? 9.538 -16.987 -13.822 1.00 76.25 202 GLU A C 1
ATOM 1583 O O . GLU A 1 202 ? 9.561 -17.278 -12.621 1.00 76.25 202 GLU A O 1
ATOM 1588 N N . GLU A 1 203 ? 9.746 -15.755 -14.277 1.00 79.88 203 GLU A N 1
ATOM 1589 C CA . GLU A 1 203 ? 10.124 -14.601 -13.460 1.00 79.88 203 GLU A CA 1
ATOM 1590 C C . GLU A 1 203 ? 8.917 -13.792 -12.952 1.00 79.88 203 GLU A C 1
ATOM 1592 O O . GLU A 1 203 ? 9.063 -12.639 -12.536 1.00 79.88 203 GLU A O 1
ATOM 1597 N N . GLU A 1 204 ? 7.701 -14.343 -13.015 1.00 88.75 204 GLU A N 1
ATOM 1598 C CA . GLU A 1 204 ? 6.528 -13.664 -12.473 1.00 88.75 204 GLU A CA 1
ATOM 1599 C C . GLU A 1 204 ? 6.624 -13.579 -10.948 1.00 88.75 204 GLU A C 1
ATOM 1601 O O . GLU A 1 204 ? 6.544 -14.589 -10.247 1.00 88.75 204 GLU A O 1
ATOM 1606 N N . ASN A 1 205 ? 6.724 -12.353 -10.436 1.00 91.31 205 ASN A N 1
ATOM 1607 C CA . ASN A 1 205 ? 6.683 -12.037 -9.005 1.00 91.31 205 ASN A CA 1
ATOM 1608 C C . ASN A 1 205 ? 5.303 -11.529 -8.562 1.00 91.31 205 ASN A C 1
ATOM 1610 O O . ASN A 1 205 ? 5.087 -11.211 -7.390 1.00 91.31 205 ASN A O 1
ATOM 1614 N N . GLY A 1 206 ? 4.368 -11.412 -9.502 1.00 94.38 206 GLY A N 1
ATOM 1615 C CA . GLY A 1 206 ? 3.000 -11.030 -9.236 1.00 94.38 206 GLY A CA 1
ATOM 1616 C C . GLY A 1 206 ? 2.267 -12.030 -8.338 1.00 94.38 206 GLY A C 1
ATOM 1617 O O . GLY A 1 206 ? 2.583 -13.226 -8.263 1.00 94.38 206 GLY A O 1
ATOM 1618 N N . SER A 1 207 ? 1.264 -11.508 -7.637 1.00 95.12 207 SER A N 1
ATOM 1619 C CA . SER A 1 207 ? 0.449 -12.225 -6.663 1.00 95.12 207 SER A CA 1
ATOM 1620 C C . SER A 1 207 ? -1.022 -11.840 -6.809 1.00 95.12 207 SER A C 1
ATOM 1622 O O . SER A 1 207 ? -1.351 -10.661 -6.959 1.00 95.12 207 SER A O 1
ATOM 1624 N N . SER A 1 208 ? -1.910 -12.832 -6.727 1.00 95.44 208 SER A N 1
ATOM 1625 C CA . SER A 1 208 ? -3.358 -12.620 -6.785 1.00 95.44 208 SER A CA 1
ATOM 1626 C C . SER A 1 208 ? -3.865 -11.967 -5.494 1.00 95.44 208 SER A C 1
ATOM 1628 O O . SER A 1 208 ? -3.600 -12.503 -4.411 1.00 95.44 208 SER A O 1
ATOM 1630 N N . PRO A 1 209 ? -4.659 -10.879 -5.579 1.00 96.88 209 PRO A N 1
ATOM 1631 C CA . PRO A 1 209 ? -5.187 -10.207 -4.397 1.00 96.88 209 PRO A CA 1
ATOM 1632 C C . PRO A 1 209 ? -6.020 -11.093 -3.472 1.00 96.88 209 PRO A C 1
ATOM 1634 O O . PRO A 1 209 ? -6.016 -10.892 -2.258 1.00 96.88 209 PRO A O 1
ATOM 1637 N N . TRP A 1 210 ? -6.679 -12.116 -4.019 1.00 96.38 210 TRP A N 1
ATOM 1638 C CA . TRP A 1 210 ? -7.468 -13.074 -3.244 1.00 96.38 210 TRP A CA 1
ATOM 1639 C C . TRP A 1 210 ? -6.650 -13.841 -2.206 1.00 96.38 210 TRP A C 1
ATOM 1641 O O . TRP A 1 210 ? -7.163 -14.175 -1.142 1.00 96.38 210 TRP A O 1
ATOM 1651 N N . LEU A 1 211 ? -5.381 -14.114 -2.508 1.00 96.56 211 LEU A N 1
ATOM 1652 C CA . LEU A 1 211 ? -4.513 -14.930 -1.663 1.00 96.56 211 LEU A CA 1
ATOM 1653 C C . LEU A 1 211 ? -3.642 -14.091 -0.723 1.00 96.56 211 LEU A C 1
ATOM 1655 O O . LEU A 1 211 ? -2.943 -14.645 0.129 1.00 96.56 211 LEU A O 1
ATOM 1659 N N . TRP A 1 212 ? -3.689 -12.760 -0.839 1.00 98.06 212 TRP A N 1
ATOM 1660 C CA . TRP A 1 212 ? -2.884 -11.886 0.002 1.00 98.06 212 TRP A CA 1
ATOM 1661 C C . TRP A 1 212 ? -3.132 -12.088 1.491 1.00 98.06 212 TRP A C 1
ATOM 1663 O O . TRP A 1 212 ? -2.137 -12.234 2.174 1.00 98.06 212 TRP A O 1
ATOM 1673 N N . PRO A 1 213 ? -4.352 -12.225 2.044 1.00 98.00 213 PRO A N 1
ATOM 1674 C CA . PRO A 1 213 ? -4.512 -12.423 3.490 1.00 98.00 213 PRO A CA 1
ATOM 1675 C C . PRO A 1 213 ? -3.709 -13.594 4.097 1.00 98.00 213 PRO A C 1
ATOM 1677 O O . PRO A 1 213 ? -3.478 -13.601 5.304 1.00 98.00 213 PRO A O 1
ATOM 1680 N N . PHE A 1 214 ? -3.241 -14.537 3.272 1.00 97.69 214 PHE A N 1
ATOM 1681 C CA . PHE A 1 214 ? -2.414 -15.686 3.652 1.00 97.69 214 PHE A CA 1
ATOM 1682 C C . PHE A 1 214 ? -0.910 -15.520 3.345 1.00 97.69 214 PHE A C 1
ATOM 1684 O O . PHE A 1 214 ? -0.133 -16.464 3.487 1.00 97.69 214 PHE A O 1
ATOM 1691 N N . GLY A 1 215 ? -0.476 -14.336 2.906 1.00 97.06 215 GLY A N 1
ATOM 1692 C CA . GLY A 1 215 ? 0.917 -14.055 2.556 1.00 97.06 215 GLY A CA 1
ATOM 1693 C C . GLY A 1 215 ? 1.385 -14.736 1.269 1.00 97.06 215 GLY A C 1
ATOM 1694 O O . GLY A 1 215 ? 2.577 -14.986 1.115 1.00 97.06 215 GLY A O 1
ATOM 1695 N N . ALA A 1 216 ? 0.464 -15.090 0.369 1.00 95.19 216 ALA A N 1
ATOM 1696 C CA . ALA A 1 216 ? 0.802 -15.866 -0.818 1.00 95.19 216 ALA A CA 1
ATOM 1697 C C . ALA A 1 216 ? 1.697 -15.102 -1.802 1.00 95.19 216 ALA A C 1
ATOM 1699 O O . ALA A 1 216 ? 1.505 -13.903 -2.040 1.00 95.19 216 ALA A O 1
ATOM 1700 N N . ARG A 1 217 ? 2.595 -15.854 -2.450 1.00 93.25 217 ARG A N 1
ATOM 1701 C CA . ARG A 1 217 ? 3.562 -15.398 -3.457 1.00 93.25 217 ARG A CA 1
ATOM 1702 C C . ARG A 1 217 ? 4.486 -14.322 -2.894 1.00 93.25 217 ARG A C 1
ATOM 1704 O O . ARG A 1 217 ? 4.333 -13.123 -3.135 1.00 93.25 217 ARG A O 1
ATOM 1711 N N . THR A 1 218 ? 5.432 -14.801 -2.098 1.00 95.62 218 THR A N 1
ATOM 1712 C CA . THR A 1 218 ? 6.539 -14.017 -1.551 1.00 95.62 218 THR A CA 1
ATOM 1713 C C . THR A 1 218 ? 7.393 -13.447 -2.684 1.00 95.62 218 THR A C 1
ATOM 1715 O O . THR A 1 218 ? 7.394 -13.968 -3.797 1.00 95.62 218 THR A O 1
ATOM 1718 N N . ILE A 1 219 ? 8.098 -12.343 -2.428 1.00 95.88 219 ILE A N 1
ATOM 1719 C CA . ILE A 1 219 ? 8.878 -11.654 -3.469 1.00 95.88 219 ILE A CA 1
ATOM 1720 C C . ILE A 1 219 ? 10.358 -11.754 -3.133 1.00 95.88 219 ILE A C 1
ATOM 1722 O O . ILE A 1 219 ? 10.785 -11.275 -2.081 1.00 95.88 219 ILE A O 1
ATOM 1726 N N . ASN A 1 220 ? 11.144 -12.323 -4.044 1.00 94.38 220 ASN A N 1
ATOM 1727 C CA . ASN A 1 220 ? 12.598 -12.271 -3.976 1.00 94.38 220 ASN A CA 1
ATOM 1728 C C . ASN A 1 220 ? 13.080 -10.938 -4.557 1.00 94.38 220 ASN A C 1
ATOM 1730 O O . ASN A 1 220 ? 13.018 -10.733 -5.766 1.00 94.38 220 ASN A O 1
ATOM 1734 N N . TYR A 1 221 ? 13.558 -10.021 -3.717 1.00 95.31 221 TYR A N 1
ATOM 1735 C CA . TYR A 1 221 ? 14.121 -8.765 -4.216 1.00 95.31 221 TYR A CA 1
ATOM 1736 C C . TYR A 1 221 ? 15.536 -8.925 -4.746 1.00 95.31 221 TYR A C 1
ATOM 1738 O O . TYR A 1 221 ? 15.938 -8.204 -5.660 1.00 95.31 221 TYR A O 1
ATOM 1746 N N . ARG A 1 222 ? 16.320 -9.798 -4.115 1.00 94.38 222 ARG A N 1
ATOM 1747 C CA . ARG A 1 222 ? 17.723 -10.013 -4.446 1.00 94.38 222 ARG A CA 1
ATOM 1748 C C . ARG A 1 222 ? 18.225 -11.266 -3.756 1.00 94.38 222 ARG A C 1
ATOM 1750 O O . ARG A 1 222 ? 17.876 -11.527 -2.607 1.00 94.38 222 ARG A O 1
ATOM 1757 N N . TRP A 1 223 ? 19.165 -11.940 -4.396 1.00 94.94 223 TRP A N 1
ATOM 1758 C CA . TRP A 1 223 ? 20.008 -12.924 -3.741 1.00 94.94 223 TRP A CA 1
ATOM 1759 C C . TRP A 1 223 ? 21.464 -12.779 -4.187 1.00 94.94 223 TRP A C 1
ATOM 1761 O O . TRP A 1 223 ? 21.760 -12.129 -5.192 1.00 94.94 223 TRP A O 1
ATOM 1771 N N . GLN A 1 224 ? 22.383 -13.332 -3.403 1.00 96.12 224 GLN A N 1
ATOM 1772 C CA . GLN A 1 224 ? 23.807 -13.356 -3.718 1.00 96.12 224 GLN A CA 1
ATOM 1773 C C . GLN A 1 224 ? 24.468 -14.563 -3.062 1.00 96.12 224 GLN A C 1
ATOM 1775 O O . GLN A 1 224 ? 24.272 -14.812 -1.872 1.00 96.12 224 GLN A O 1
ATOM 1780 N N . ARG A 1 225 ? 25.292 -15.279 -3.830 1.00 94.81 225 ARG A N 1
ATOM 1781 C CA . ARG A 1 225 ? 26.100 -16.386 -3.316 1.00 94.81 225 ARG A CA 1
ATOM 1782 C C . ARG A 1 225 ? 27.409 -15.876 -2.720 1.00 94.81 225 ARG A C 1
ATOM 1784 O O . ARG A 1 225 ? 28.038 -14.965 -3.257 1.00 94.81 225 ARG A O 1
ATOM 1791 N N . SER A 1 226 ? 27.816 -16.487 -1.617 1.00 93.44 226 SER A N 1
ATOM 1792 C CA . SER A 1 226 ? 29.099 -16.274 -0.949 1.00 93.44 226 SER A CA 1
ATOM 1793 C C . SER A 1 226 ? 29.698 -17.618 -0.523 1.00 93.44 226 SER A C 1
ATOM 1795 O O . SER A 1 226 ? 29.031 -18.650 -0.604 1.00 93.44 226 SER A O 1
ATOM 1797 N N . SER A 1 227 ? 30.934 -17.615 -0.019 1.00 92.69 227 SER A N 1
ATOM 1798 C CA . SER A 1 227 ? 31.555 -18.811 0.569 1.00 92.69 227 SER A CA 1
ATOM 1799 C C . SER A 1 227 ? 30.832 -19.321 1.824 1.00 92.69 227 SER A C 1
ATOM 1801 O O . SER A 1 227 ? 30.972 -20.488 2.169 1.00 92.69 227 SER A O 1
ATOM 1803 N N . GLN A 1 228 ? 30.042 -18.472 2.494 1.00 92.31 228 GLN A N 1
ATOM 1804 C CA . GLN A 1 228 ? 29.301 -18.808 3.717 1.00 92.31 228 GLN A CA 1
ATOM 1805 C C . GLN A 1 228 ? 27.864 -19.292 3.450 1.00 92.31 228 GLN A C 1
ATOM 1807 O O . GLN A 1 228 ? 27.149 -19.631 4.389 1.00 92.31 228 GLN A O 1
ATOM 1812 N N . GLY A 1 229 ? 27.422 -19.309 2.188 1.00 93.94 229 GLY A N 1
ATOM 1813 C CA . GLY A 1 229 ? 26.053 -19.645 1.788 1.00 93.94 229 GLY A CA 1
ATOM 1814 C C . GLY A 1 229 ? 25.434 -18.591 0.871 1.00 93.94 229 GLY A C 1
ATOM 1815 O O . GLY A 1 229 ? 26.130 -17.713 0.346 1.00 93.94 229 GLY A O 1
ATOM 1816 N N . THR A 1 230 ? 24.117 -18.669 0.685 1.00 96.75 230 THR A N 1
ATOM 1817 C CA . THR A 1 230 ? 23.364 -17.745 -0.170 1.00 96.75 230 THR A CA 1
ATOM 1818 C C . THR A 1 230 ? 22.569 -16.773 0.694 1.00 96.75 230 THR A C 1
ATOM 1820 O O . THR A 1 230 ? 21.756 -17.177 1.523 1.00 96.75 230 THR A O 1
ATOM 1823 N N . SER A 1 231 ? 22.810 -15.476 0.518 1.00 97.44 231 SER A N 1
ATOM 1824 C CA . SER A 1 231 ? 22.009 -14.419 1.137 1.00 97.44 231 SER A CA 1
ATOM 1825 C C . SER A 1 231 ? 20.802 -14.132 0.263 1.00 97.44 231 SER A C 1
ATOM 1827 O O . SER A 1 231 ? 20.958 -13.902 -0.935 1.00 97.44 231 SER A O 1
ATOM 1829 N N . TYR A 1 232 ? 19.616 -14.078 0.863 1.00 96.94 232 TYR A N 1
ATOM 1830 C CA . TYR A 1 232 ? 18.384 -13.723 0.167 1.00 96.94 232 TYR A CA 1
ATOM 1831 C C . TYR A 1 232 ? 17.693 -12.546 0.858 1.00 96.94 232 TYR A C 1
ATOM 1833 O O . TYR A 1 232 ? 17.673 -12.467 2.087 1.00 96.94 232 TYR A O 1
ATOM 1841 N N . LEU A 1 233 ? 17.130 -11.627 0.073 1.00 97.19 233 LEU A N 1
ATOM 1842 C CA . LEU A 1 233 ? 16.294 -10.528 0.547 1.00 97.19 233 LEU A CA 1
ATOM 1843 C C . LEU A 1 233 ? 14.867 -10.789 0.083 1.00 97.19 233 LEU A C 1
ATOM 1845 O O . LEU A 1 233 ? 14.538 -10.578 -1.084 1.00 97.19 233 LEU A O 1
ATOM 1849 N N . TYR A 1 234 ? 14.033 -11.249 1.005 1.00 97.06 234 TYR A N 1
ATOM 1850 C CA . TYR A 1 234 ? 12.729 -11.815 0.681 1.00 97.06 234 TYR A CA 1
ATOM 1851 C C . TYR A 1 234 ? 11.610 -11.080 1.413 1.00 97.06 234 TYR A C 1
ATOM 1853 O O . TYR A 1 234 ? 11.657 -10.897 2.627 1.00 97.06 234 TYR A O 1
ATOM 1861 N N . LEU A 1 235 ? 10.571 -10.692 0.680 1.00 98.06 235 LEU A N 1
ATOM 1862 C CA . LEU A 1 235 ? 9.324 -10.200 1.253 1.00 98.06 235 LEU A CA 1
ATOM 1863 C C . LEU A 1 235 ? 8.450 -11.403 1.618 1.00 98.06 235 LEU A C 1
ATOM 1865 O O . LEU A 1 235 ? 7.791 -11.971 0.747 1.00 98.06 235 LEU A O 1
ATOM 1869 N N . VAL A 1 236 ? 8.465 -11.789 2.897 1.00 98.19 236 VAL A N 1
ATOM 1870 C CA . VAL A 1 236 ? 7.728 -12.948 3.433 1.00 98.19 236 VAL A CA 1
ATOM 1871 C C . VAL A 1 236 ? 6.858 -12.503 4.597 1.00 98.19 236 VAL A C 1
ATOM 1873 O O . VAL A 1 236 ? 7.337 -11.843 5.515 1.00 98.19 236 VAL A O 1
ATOM 1876 N N . ALA A 1 237 ? 5.573 -12.836 4.545 1.00 98.25 237 ALA A N 1
ATOM 1877 C CA . ALA A 1 237 ? 4.616 -12.503 5.593 1.00 98.25 237 ALA A CA 1
ATOM 1878 C C . ALA A 1 237 ? 4.995 -13.156 6.931 1.00 98.25 237 ALA A C 1
ATOM 1880 O O . ALA A 1 237 ? 5.370 -14.327 6.952 1.00 98.25 237 ALA A O 1
ATOM 1881 N N . ASN A 1 238 ? 4.832 -12.449 8.056 1.00 98.62 238 ASN A N 1
ATOM 1882 C CA . ASN A 1 238 ? 4.848 -13.099 9.366 1.00 98.62 238 ASN A CA 1
ATOM 1883 C C . ASN A 1 238 ? 3.479 -13.777 9.595 1.00 98.62 238 ASN A C 1
ATOM 1885 O O . ASN A 1 238 ? 2.479 -13.063 9.744 1.00 98.62 238 ASN A O 1
ATOM 1889 N N . PRO A 1 239 ? 3.392 -15.125 9.656 1.00 98.38 239 PRO A N 1
ATOM 1890 C CA . PRO A 1 239 ? 2.112 -15.830 9.753 1.00 98.38 239 PRO A CA 1
ATOM 1891 C C . PRO A 1 239 ? 1.238 -15.351 10.910 1.00 98.38 239 PRO A C 1
ATOM 1893 O O . PRO A 1 239 ? 0.029 -15.212 10.748 1.00 98.38 239 PRO A O 1
ATOM 1896 N N . ALA A 1 240 ? 1.838 -15.056 12.066 1.00 98.44 240 ALA A N 1
ATOM 1897 C CA . ALA A 1 240 ? 1.099 -14.607 13.239 1.00 98.44 240 ALA A CA 1
ATOM 1898 C C . ALA A 1 240 ? 0.533 -13.194 13.074 1.00 98.44 240 ALA A C 1
ATOM 1900 O O . ALA A 1 240 ? -0.628 -12.945 13.401 1.00 98.44 240 ALA A O 1
ATOM 1901 N N . ALA A 1 241 ? 1.328 -12.269 12.530 1.00 98.56 241 ALA A N 1
ATOM 1902 C CA . ALA A 1 241 ? 0.876 -10.903 12.284 1.00 98.56 241 ALA A CA 1
ATOM 1903 C C . ALA A 1 241 ? -0.264 -10.864 11.250 1.00 98.56 241 ALA A C 1
ATOM 1905 O O . ALA A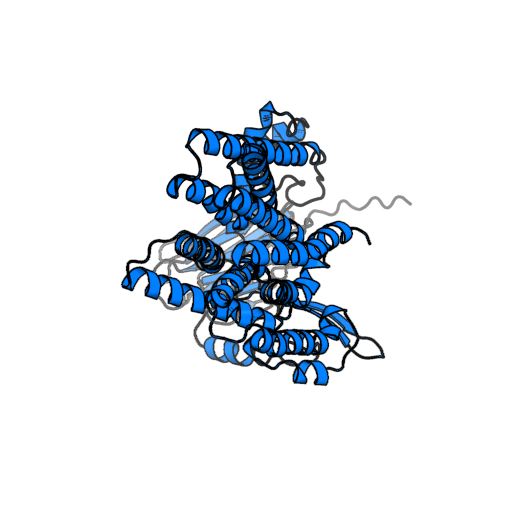 1 241 ? -1.249 -10.144 11.440 1.00 98.56 241 ALA A O 1
ATOM 1906 N N . TRP A 1 242 ? -0.179 -11.668 10.186 1.00 98.56 242 TRP A N 1
ATOM 1907 C CA . TRP A 1 242 ? -1.204 -11.718 9.137 1.00 98.56 242 TRP A CA 1
ATOM 1908 C C . TRP A 1 242 ? -2.459 -12.446 9.616 1.00 98.56 242 TRP A C 1
ATOM 1910 O O . TRP A 1 242 ? -3.566 -11.950 9.406 1.00 98.56 242 TRP A O 1
ATOM 1920 N N . ALA A 1 243 ? -2.305 -13.552 10.353 1.00 98.50 243 ALA A N 1
ATOM 1921 C CA . ALA A 1 243 ? -3.425 -14.249 10.976 1.00 98.50 243 ALA A CA 1
ATOM 1922 C C . ALA A 1 243 ? -4.170 -13.354 11.977 1.00 98.50 243 ALA A C 1
ATOM 1924 O O . ALA A 1 243 ? -5.399 -13.362 11.992 1.00 98.50 243 ALA A O 1
ATOM 1925 N N . LEU A 1 244 ? -3.468 -12.528 12.767 1.00 98.31 244 LEU A N 1
ATOM 1926 C CA . LEU A 1 244 ? -4.116 -11.538 13.634 1.00 98.31 244 LEU A CA 1
ATOM 1927 C C . LEU A 1 244 ? -4.994 -10.566 12.836 1.00 98.31 244 LEU A C 1
ATOM 1929 O O . LEU A 1 244 ? -6.137 -10.318 13.217 1.00 98.31 244 LEU A O 1
ATOM 1933 N N . GLY A 1 245 ? -4.471 -10.033 11.729 1.00 98.44 245 GLY A N 1
ATOM 1934 C CA . GLY A 1 245 ? -5.217 -9.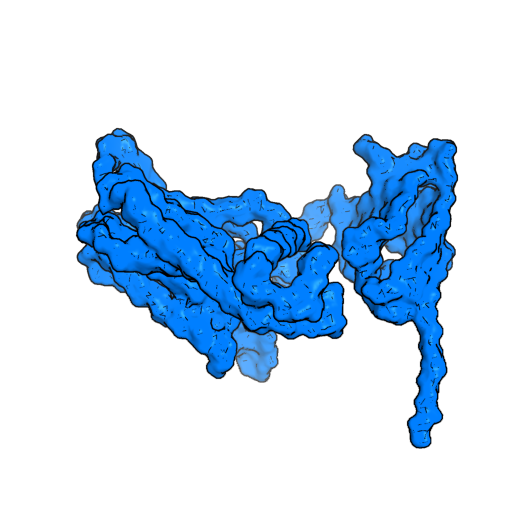146 10.839 1.00 98.44 245 GLY A CA 1
ATOM 1935 C C . GLY A 1 245 ? -6.452 -9.821 10.237 1.00 98.44 245 GLY A C 1
ATOM 1936 O O . GLY A 1 245 ? -7.559 -9.287 10.326 1.00 98.44 245 GLY A O 1
ATOM 1937 N N . LEU A 1 246 ? -6.290 -11.036 9.703 1.00 98.50 246 LEU A N 1
ATOM 1938 C CA . LEU A 1 246 ? -7.379 -11.824 9.121 1.00 98.50 246 LEU A CA 1
ATOM 1939 C C . LEU A 1 246 ? -8.475 -12.143 10.149 1.00 98.50 246 LEU A C 1
ATOM 1941 O O . LEU A 1 246 ? -9.657 -11.927 9.878 1.00 98.50 246 LEU A O 1
ATOM 1945 N N . LEU A 1 247 ? -8.100 -12.585 11.354 1.00 97.94 247 LEU A N 1
ATOM 1946 C CA . LEU A 1 247 ? -9.043 -12.811 12.454 1.00 97.94 247 LEU A CA 1
ATOM 1947 C C . LEU A 1 247 ? -9.753 -11.516 12.870 1.00 97.94 247 LEU A C 1
ATOM 1949 O O . LEU A 1 247 ? -10.944 -11.542 13.178 1.00 97.94 247 LEU A O 1
ATOM 1953 N N . GLY A 1 248 ? -9.056 -10.377 12.839 1.00 98.06 248 GLY A N 1
ATOM 1954 C CA . GLY A 1 248 ? -9.647 -9.058 13.055 1.00 98.06 248 GLY A CA 1
ATOM 1955 C C . GLY A 1 248 ? -10.703 -8.695 12.012 1.00 98.06 248 GLY A C 1
ATOM 1956 O O . GLY A 1 248 ? -11.791 -8.236 12.368 1.00 98.06 248 GLY A O 1
ATOM 1957 N N . ALA A 1 249 ? -10.423 -8.938 10.731 1.00 98.62 249 ALA A N 1
ATOM 1958 C CA . ALA A 1 249 ? -11.371 -8.702 9.645 1.00 98.62 249 ALA A CA 1
ATOM 1959 C C . ALA A 1 249 ? -12.609 -9.611 9.758 1.00 98.62 249 ALA A C 1
ATOM 1961 O O . ALA A 1 249 ? -13.736 -9.112 9.766 1.00 98.62 249 ALA A O 1
ATOM 1962 N N . ILE A 1 250 ? -12.415 -10.923 9.945 1.00 98.50 250 ILE A N 1
ATOM 1963 C CA . ILE A 1 250 ? -13.509 -11.895 10.124 1.00 98.50 250 ILE A CA 1
ATOM 1964 C C . ILE A 1 250 ? -14.338 -11.551 11.368 1.00 98.50 250 ILE A C 1
ATOM 1966 O O . ILE A 1 250 ? -15.564 -11.445 11.302 1.00 98.50 250 ILE A O 1
ATOM 1970 N N . GLY A 1 251 ? -13.678 -11.310 12.504 1.00 97.88 251 GLY A N 1
ATOM 1971 C CA . GLY A 1 251 ? -14.336 -10.927 13.750 1.00 97.88 251 GLY A CA 1
ATOM 1972 C C . GLY A 1 251 ? -15.154 -9.644 13.608 1.00 97.88 251 GLY A C 1
ATOM 1973 O O . GLY A 1 251 ? -16.235 -9.537 14.183 1.00 97.88 251 GLY A O 1
ATOM 1974 N N . SER A 1 252 ? -14.695 -8.693 12.795 1.00 98.38 252 SER A N 1
ATOM 1975 C CA . SER A 1 252 ? -15.420 -7.450 12.526 1.00 98.38 252 SER A CA 1
ATOM 1976 C C . SER A 1 252 ? -16.705 -7.679 11.740 1.00 98.38 252 SER A C 1
ATOM 1978 O O . SER A 1 252 ? -17.733 -7.110 12.103 1.00 98.38 252 SER A O 1
ATOM 1980 N N . VAL A 1 253 ? -16.689 -8.559 10.732 1.00 98.44 253 VAL A N 1
ATOM 1981 C CA . VAL A 1 253 ? -17.909 -8.972 10.015 1.00 98.44 253 VAL A CA 1
ATOM 1982 C C . VAL A 1 253 ? -18.915 -9.586 10.990 1.00 98.44 253 VAL A C 1
ATOM 1984 O O . VAL A 1 253 ? -20.074 -9.174 11.017 1.00 98.44 253 VAL A O 1
ATOM 1987 N N . ILE A 1 254 ? -18.463 -10.498 11.858 1.00 97.75 254 ILE A N 1
ATOM 1988 C CA . ILE A 1 254 ? -19.311 -11.133 12.878 1.00 97.75 254 ILE A CA 1
ATOM 1989 C C . ILE A 1 254 ? -19.907 -10.084 13.830 1.00 97.75 254 ILE A C 1
ATOM 1991 O O . ILE A 1 254 ? -21.102 -10.130 14.130 1.00 97.75 254 ILE A O 1
ATOM 1995 N N . LEU A 1 255 ? -19.105 -9.120 14.297 1.00 96.81 255 LEU A N 1
ATOM 1996 C CA . LEU A 1 255 ? -19.579 -8.042 15.169 1.00 96.81 255 LEU A CA 1
ATOM 1997 C C . LEU A 1 255 ? -20.632 -7.165 14.489 1.00 96.81 255 LEU A C 1
ATOM 1999 O O . LEU A 1 255 ? -21.628 -6.836 15.134 1.00 96.81 255 LEU A O 1
ATOM 2003 N N . VAL A 1 256 ? -20.429 -6.805 13.217 1.00 97.75 256 VAL A N 1
ATOM 2004 C CA . VAL A 1 256 ? -21.390 -6.009 12.440 1.00 97.75 256 VAL A CA 1
ATOM 2005 C C . VAL A 1 256 ? -22.702 -6.765 12.295 1.00 97.75 256 VAL A C 1
ATOM 2007 O O . VAL A 1 256 ? -23.741 -6.236 12.679 1.00 97.75 256 VAL A O 1
ATOM 2010 N N . VAL A 1 257 ? -22.663 -8.014 11.823 1.00 97.75 257 VAL A N 1
ATOM 2011 C CA . VAL A 1 257 ? -23.865 -8.845 11.647 1.00 97.75 257 VAL A CA 1
ATOM 2012 C C . VAL A 1 257 ? -24.614 -8.999 12.970 1.00 97.75 257 VAL A C 1
ATOM 2014 O O . VAL A 1 257 ? -25.813 -8.733 13.036 1.00 97.75 257 VAL A O 1
ATOM 2017 N N . ARG A 1 258 ? -23.908 -9.343 14.054 1.00 96.69 258 ARG A N 1
ATOM 2018 C CA . ARG A 1 258 ? -24.505 -9.472 15.388 1.00 96.69 258 ARG A CA 1
ATOM 2019 C C . ARG A 1 258 ? -25.172 -8.175 15.836 1.00 96.69 258 ARG A C 1
ATOM 2021 O O . ARG A 1 258 ? -26.309 -8.216 16.300 1.00 96.69 258 ARG A O 1
ATOM 2028 N N . ASP A 1 259 ? -24.471 -7.046 15.768 1.00 96.31 259 ASP A N 1
ATOM 2029 C CA . ASP A 1 259 ? -24.994 -5.773 16.270 1.00 96.31 259 ASP A CA 1
ATOM 2030 C C . ASP A 1 259 ? -26.164 -5.266 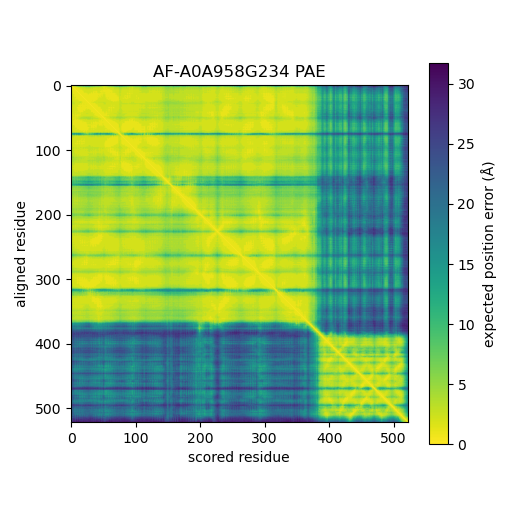15.410 1.00 96.31 259 ASP A C 1
ATOM 2032 O O . ASP A 1 259 ? -27.109 -4.713 15.971 1.00 96.31 259 ASP A O 1
ATOM 2036 N N . LEU A 1 260 ? -26.166 -5.531 14.096 1.00 95.62 260 LEU A N 1
ATOM 2037 C CA . LEU A 1 260 ? -27.302 -5.248 13.213 1.00 95.62 260 LEU A CA 1
ATOM 2038 C C . LEU A 1 260 ? -28.531 -6.105 13.555 1.00 95.62 260 LEU A C 1
ATOM 2040 O O . LEU A 1 260 ? -29.614 -5.545 13.706 1.00 95.62 260 LEU A O 1
ATOM 2044 N N . ILE A 1 261 ? -28.365 -7.420 13.751 1.00 97.50 261 ILE A N 1
ATOM 2045 C CA . ILE A 1 261 ? -29.458 -8.334 14.145 1.00 97.50 261 ILE A CA 1
ATOM 2046 C C . ILE A 1 261 ? -30.086 -7.904 15.478 1.00 97.50 261 ILE A C 1
ATOM 2048 O O . ILE A 1 261 ? -31.301 -7.922 15.629 1.00 97.50 261 ILE A O 1
ATOM 2052 N N . HIS A 1 262 ? -29.268 -7.468 16.440 1.00 97.12 262 HIS A N 1
ATOM 2053 C CA . HIS A 1 262 ? -29.746 -7.007 17.749 1.00 97.12 262 HIS A CA 1
ATOM 2054 C C . HIS A 1 262 ? -30.146 -5.519 17.771 1.00 97.12 262 HIS A C 1
ATOM 2056 O O . HIS A 1 262 ? -30.352 -4.964 18.851 1.00 97.12 262 HIS A O 1
ATOM 2062 N N . GLY A 1 263 ? -30.188 -4.837 16.620 1.00 95.38 263 GLY A N 1
ATOM 2063 C CA . GLY A 1 263 ? -30.586 -3.427 16.521 1.00 95.38 263 GLY A CA 1
ATOM 2064 C C . GLY A 1 263 ? -29.669 -2.435 17.255 1.00 95.38 263 GLY A C 1
ATOM 2065 O O . GLY A 1 263 ? -30.072 -1.308 17.543 1.00 95.38 263 GLY A O 1
ATOM 2066 N N . ARG A 1 264 ? -28.428 -2.813 17.581 1.00 92.75 264 ARG A N 1
ATOM 2067 C CA . ARG A 1 264 ? -27.491 -1.969 18.335 1.00 92.75 264 ARG A CA 1
ATOM 2068 C C . ARG A 1 264 ? -26.851 -0.933 17.420 1.00 92.75 264 ARG A C 1
ATOM 2070 O O . ARG A 1 264 ? -25.952 -1.250 16.654 1.00 92.75 264 ARG A O 1
ATOM 2077 N N . ARG A 1 265 ? -27.234 0.336 17.556 1.00 91.38 265 ARG A N 1
ATOM 2078 C CA . ARG A 1 265 ? -26.632 1.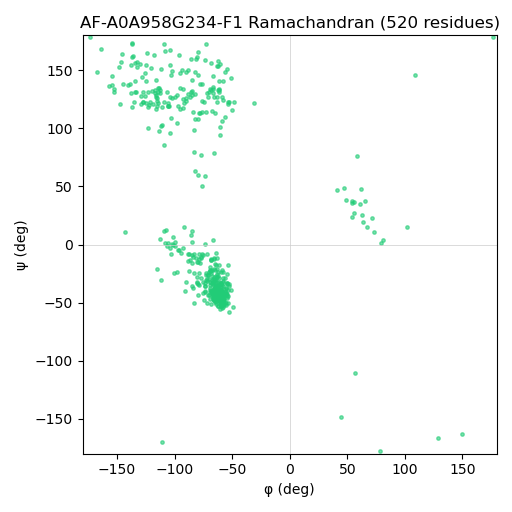456 16.812 1.00 91.38 265 ARG A CA 1
ATOM 2079 C C . ARG A 1 265 ? -25.791 2.328 17.739 1.00 91.38 265 ARG A C 1
ATOM 2081 O O . ARG A 1 265 ? -26.276 3.304 18.296 1.00 91.38 265 ARG A O 1
ATOM 2088 N N . ASN A 1 266 ? -24.528 1.957 17.938 1.00 93.50 266 ASN A N 1
ATOM 2089 C CA . ASN A 1 266 ? -23.584 2.732 18.750 1.00 93.50 266 ASN A CA 1
ATOM 2090 C C . ASN A 1 266 ? -22.387 3.216 17.920 1.00 93.50 266 ASN A C 1
ATOM 2092 O O . ASN A 1 266 ? -22.096 2.696 16.845 1.00 93.50 266 ASN A O 1
ATOM 2096 N N . ALA A 1 267 ? -21.663 4.207 18.445 1.00 93.56 267 ALA A N 1
ATOM 2097 C CA . ALA A 1 267 ? -20.506 4.797 17.771 1.00 93.56 267 ALA A CA 1
ATOM 2098 C C . ALA A 1 267 ? -19.411 3.766 17.438 1.00 93.56 267 ALA A C 1
ATOM 2100 O O . ALA A 1 267 ? -18.731 3.886 16.424 1.00 93.56 267 ALA A O 1
ATOM 2101 N N . GLN A 1 268 ? -19.259 2.729 18.266 1.00 93.94 268 GLN A N 1
ATOM 2102 C CA . GLN A 1 268 ? -18.282 1.673 18.022 1.00 93.94 268 GLN A CA 1
ATOM 2103 C C . GLN A 1 268 ? -18.662 0.798 16.819 1.00 93.94 268 GLN A C 1
ATOM 2105 O O . GLN A 1 268 ? -17.771 0.418 16.070 1.00 93.94 268 GLN A O 1
ATOM 2110 N N . LEU A 1 269 ? -19.949 0.497 16.597 1.00 96.25 269 LEU A N 1
ATOM 2111 C CA . LEU A 1 269 ? -20.401 -0.203 15.388 1.00 96.25 269 LEU A CA 1
ATOM 2112 C C . LEU A 1 269 ? -20.039 0.600 14.134 1.00 96.25 269 LEU A C 1
ATOM 2114 O O . LEU A 1 269 ? -19.531 0.034 13.173 1.00 96.25 269 LEU A O 1
ATOM 2118 N N . ILE A 1 270 ? -20.240 1.920 14.166 1.00 96.94 270 ILE A N 1
ATOM 2119 C CA . ILE A 1 270 ? -19.894 2.801 13.043 1.00 96.94 270 ILE A CA 1
ATOM 2120 C C . ILE A 1 270 ? -18.399 2.715 12.734 1.00 96.94 270 ILE A C 1
ATOM 2122 O O . ILE A 1 270 ? -18.028 2.567 11.575 1.00 96.94 270 ILE A O 1
ATOM 2126 N N . LEU A 1 271 ? -17.538 2.734 13.756 1.00 97.62 271 LEU A N 1
ATOM 2127 C CA . LEU A 1 271 ? -16.097 2.572 13.556 1.00 97.62 271 LEU A CA 1
ATOM 2128 C C . LEU A 1 271 ? -15.744 1.214 12.941 1.00 97.62 271 LEU A C 1
ATOM 2130 O O . LEU A 1 271 ? -14.953 1.180 12.003 1.00 97.62 271 LEU A O 1
ATOM 2134 N N . VAL A 1 272 ? -16.350 0.115 13.410 1.00 98.19 272 VAL A N 1
ATOM 2135 C CA . VAL A 1 272 ? -16.132 -1.215 12.810 1.00 98.19 272 VAL A CA 1
ATOM 2136 C C . VAL A 1 272 ? -16.529 -1.205 11.335 1.00 98.19 272 VAL A C 1
ATOM 2138 O O . VAL A 1 272 ? -15.743 -1.640 10.501 1.00 98.19 272 VAL A O 1
ATOM 2141 N N . ILE A 1 273 ? -17.707 -0.668 11.001 1.00 98.38 273 ILE A N 1
ATOM 2142 C CA . ILE A 1 273 ? -18.189 -0.584 9.616 1.00 98.38 273 ILE A CA 1
ATOM 2143 C C . ILE A 1 273 ? -17.223 0.233 8.756 1.00 98.38 273 ILE A C 1
ATOM 2145 O O . ILE A 1 273 ? -16.855 -0.203 7.673 1.00 98.38 273 ILE A O 1
ATOM 2149 N N . VAL A 1 274 ? -16.775 1.394 9.232 1.00 98.44 274 VAL A N 1
ATOM 2150 C CA . VAL A 1 274 ? -15.898 2.283 8.460 1.00 98.44 274 VAL A CA 1
ATOM 2151 C C . VAL A 1 274 ? -14.538 1.648 8.208 1.00 98.44 274 VAL A C 1
ATOM 2153 O O . VAL A 1 274 ? -14.089 1.629 7.067 1.00 98.44 274 VAL A O 1
ATOM 2156 N N . PHE A 1 275 ? -13.895 1.075 9.228 1.00 98.69 275 PHE A N 1
ATOM 2157 C CA . PHE A 1 275 ? -12.618 0.385 9.026 1.00 98.69 275 PHE A CA 1
ATOM 2158 C C . PHE A 1 275 ? -12.769 -0.890 8.189 1.00 98.69 275 PHE A C 1
ATOM 2160 O O . PHE A 1 275 ? -11.864 -1.215 7.424 1.00 98.69 275 PHE A O 1
ATOM 2167 N N . LEU A 1 276 ? -13.914 -1.576 8.265 1.00 98.69 276 LEU A N 1
ATOM 2168 C CA . LEU A 1 276 ? -14.212 -2.718 7.405 1.00 98.69 276 LEU A CA 1
ATOM 2169 C C . LEU A 1 276 ? -14.394 -2.279 5.948 1.00 98.69 276 LEU A C 1
ATOM 2171 O O . LEU A 1 276 ? -13.854 -2.919 5.055 1.00 98.69 276 LEU A O 1
ATOM 2175 N N . LEU A 1 277 ? -15.074 -1.159 5.695 1.00 98.50 277 LEU A N 1
ATOM 2176 C CA . LEU A 1 277 ? -15.179 -0.576 4.357 1.00 98.50 277 LEU A CA 1
ATOM 2177 C C . LEU A 1 277 ? -13.809 -0.143 3.824 1.00 98.50 277 LEU A C 1
ATOM 2179 O O . LEU A 1 277 ? -13.503 -0.417 2.667 1.00 98.50 277 LEU A O 1
ATOM 2183 N N . LEU A 1 278 ? -12.955 0.472 4.647 1.00 98.62 278 LEU A N 1
ATOM 2184 C CA . LEU A 1 278 ? -11.579 0.813 4.262 1.00 98.62 278 LEU A CA 1
ATOM 2185 C C . LEU A 1 278 ? -10.759 -0.437 3.906 1.00 98.62 278 LEU A C 1
ATOM 2187 O O . LEU A 1 278 ? -10.085 -0.457 2.876 1.00 98.62 278 LEU A O 1
ATOM 2191 N N . TYR A 1 279 ? -10.861 -1.497 4.711 1.00 98.69 279 TYR A N 1
ATOM 2192 C CA . TYR A 1 279 ? -10.237 -2.791 4.429 1.00 98.69 279 TYR A CA 1
ATOM 2193 C C . TYR A 1 279 ? -10.726 -3.380 3.099 1.00 98.69 279 TYR A C 1
ATOM 2195 O O . TYR A 1 279 ? -9.920 -3.653 2.213 1.00 98.69 279 TYR A O 1
ATOM 2203 N N . LEU A 1 280 ? -12.043 -3.523 2.929 1.00 98.12 280 LEU A N 1
ATOM 2204 C CA . LEU A 1 280 ? -12.638 -4.153 1.750 1.00 98.12 280 LEU A CA 1
ATOM 2205 C C . LEU A 1 280 ? -12.380 -3.349 0.476 1.00 98.12 280 LEU A C 1
ATOM 2207 O O . LEU A 1 280 ? -12.016 -3.925 -0.541 1.00 98.12 280 LEU A O 1
ATOM 2211 N N . THR A 1 281 ? -12.521 -2.023 0.515 1.00 97.56 281 THR A N 1
ATOM 2212 C CA . THR A 1 281 ? -12.277 -1.179 -0.666 1.00 97.56 281 THR A CA 1
ATOM 2213 C C . THR A 1 281 ? -10.822 -1.250 -1.115 1.00 97.56 281 THR A C 1
ATOM 2215 O O . THR A 1 281 ? -10.565 -1.387 -2.307 1.00 97.56 281 THR A O 1
ATOM 2218 N N . THR A 1 282 ? -9.863 -1.224 -0.188 1.00 97.69 282 THR A N 1
ATOM 2219 C CA . THR A 1 282 ? -8.438 -1.302 -0.547 1.00 97.69 282 THR A CA 1
ATOM 2220 C C . THR A 1 282 ? -7.980 -2.711 -0.916 1.00 97.69 282 THR A C 1
ATOM 2222 O O . THR A 1 282 ? -7.065 -2.846 -1.727 1.00 97.69 282 THR A O 1
ATOM 2225 N N . TRP A 1 283 ? -8.608 -3.757 -0.369 1.00 97.81 283 TRP A N 1
ATOM 2226 C CA . TRP A 1 283 ? -8.289 -5.151 -0.691 1.00 97.81 283 TRP A CA 1
ATOM 2227 C C . TRP A 1 283 ? -8.919 -5.611 -2.006 1.00 97.81 283 TRP A C 1
ATOM 2229 O O . TRP A 1 283 ? -8.252 -6.257 -2.812 1.00 97.81 283 TRP A O 1
ATOM 2239 N N . LEU A 1 284 ? -10.189 -5.269 -2.235 1.00 96.94 284 LEU A N 1
ATOM 2240 C CA . LEU A 1 284 ? -10.953 -5.762 -3.377 1.00 96.94 284 LEU A CA 1
ATOM 2241 C C . LEU A 1 284 ? -10.785 -4.895 -4.628 1.00 96.94 284 LEU A C 1
ATOM 2243 O O . LEU A 1 284 ? -10.965 -5.406 -5.727 1.00 96.94 284 LEU A O 1
ATOM 2247 N N . ALA A 1 285 ? -10.404 -3.616 -4.516 1.00 96.12 285 ALA A N 1
ATOM 2248 C CA . ALA A 1 285 ? -10.205 -2.768 -5.698 1.00 96.12 285 ALA A CA 1
ATOM 2249 C C . ALA A 1 285 ? -9.205 -3.354 -6.721 1.00 96.12 285 ALA A C 1
ATOM 2251 O O . ALA A 1 285 ? -9.522 -3.340 -7.910 1.00 96.12 285 ALA A O 1
ATOM 2252 N N . PRO A 1 286 ? -8.053 -3.932 -6.320 1.00 95.62 286 PRO A N 1
ATOM 2253 C CA . PRO A 1 286 ? -7.157 -4.632 -7.243 1.00 95.62 286 PRO A CA 1
ATOM 2254 C C . PRO A 1 286 ? -7.805 -5.778 -8.031 1.00 95.62 286 PRO A C 1
ATOM 2256 O O . PRO A 1 286 ? -7.399 -6.028 -9.159 1.00 95.62 286 PRO A O 1
ATOM 2259 N N . LEU A 1 287 ? -8.829 -6.447 -7.491 1.00 93.94 287 LEU A N 1
ATOM 2260 C CA . LEU A 1 287 ? -9.534 -7.533 -8.190 1.00 93.94 287 LEU A CA 1
ATOM 2261 C C . LEU A 1 287 ? -10.352 -7.045 -9.387 1.00 93.94 287 LEU A C 1
ATOM 2263 O O . LEU A 1 287 ? -10.646 -7.818 -10.293 1.00 93.94 287 LEU A O 1
ATOM 2267 N N . LEU A 1 288 ? -10.720 -5.764 -9.390 1.00 94.69 288 LEU A N 1
ATOM 2268 C CA . LEU A 1 288 ? -11.458 -5.134 -10.482 1.00 94.69 288 LEU A CA 1
ATOM 2269 C C . LEU A 1 288 ? -10.531 -4.684 -11.621 1.00 94.69 288 LEU A C 1
ATOM 2271 O O . LEU A 1 288 ? -11.003 -4.259 -12.674 1.00 94.69 288 LEU A O 1
ATOM 2275 N N . LEU A 1 289 ? -9.212 -4.755 -11.418 1.00 93.25 289 LEU A N 1
ATOM 2276 C CA . LEU A 1 289 ? -8.210 -4.230 -12.334 1.00 93.25 289 LEU A CA 1
ATOM 2277 C C . LEU A 1 289 ? -7.471 -5.381 -13.025 1.00 93.25 289 LEU A C 1
ATOM 2279 O O . LEU A 1 289 ? -6.843 -6.220 -12.385 1.00 93.25 289 LEU A O 1
ATOM 2283 N N . LYS A 1 290 ? -7.502 -5.398 -14.360 1.00 91.19 290 LYS A N 1
ATOM 2284 C CA . LYS A 1 290 ? -6.832 -6.411 -15.190 1.00 91.19 290 LYS A CA 1
ATOM 2285 C C . LYS A 1 290 ? -5.343 -6.092 -15.383 1.00 91.19 290 LYS A C 1
ATOM 2287 O O . LYS A 1 290 ? -4.912 -5.832 -16.502 1.00 91.19 290 LYS A O 1
ATOM 2292 N N . ARG A 1 291 ? -4.567 -6.079 -14.298 1.00 93.69 291 ARG A N 1
ATOM 2293 C CA . ARG A 1 291 ? -3.111 -5.850 -14.319 1.00 93.69 291 ARG A CA 1
ATOM 2294 C C . ARG A 1 291 ? -2.398 -6.665 -13.244 1.00 93.69 291 ARG A C 1
ATOM 2296 O O . ARG A 1 291 ? -3.028 -7.131 -12.298 1.00 93.69 291 ARG A O 1
ATOM 2303 N N . VAL A 1 292 ? -1.081 -6.798 -13.360 1.00 95.19 292 VAL A N 1
ATOM 2304 C CA . VAL A 1 292 ? -0.259 -7.441 -12.336 1.00 95.19 292 VAL A CA 1
ATOM 2305 C C . VAL A 1 292 ? -0.211 -6.581 -11.072 1.00 95.19 292 VAL A C 1
ATOM 2307 O O . VAL A 1 292 ? 0.019 -5.365 -11.114 1.00 95.19 292 VAL A O 1
ATOM 2310 N N . PHE A 1 293 ? -0.418 -7.243 -9.938 1.00 96.81 293 PHE A N 1
ATOM 2311 C CA . PHE A 1 293 ? -0.220 -6.704 -8.602 1.00 96.81 293 PHE A CA 1
ATOM 2312 C C . PHE A 1 293 ? 0.745 -7.593 -7.829 1.00 96.81 293 PHE A C 1
ATOM 2314 O O . PHE A 1 293 ? 1.017 -8.730 -8.200 1.00 96.81 293 PHE A O 1
ATOM 2321 N N . TYR A 1 294 ? 1.252 -7.060 -6.728 1.00 97.44 294 TYR A N 1
ATOM 2322 C CA . TYR A 1 294 ? 2.289 -7.683 -5.915 1.00 97.44 294 TYR A CA 1
ATOM 2323 C C . TYR A 1 294 ? 1.866 -7.694 -4.454 1.00 97.44 294 TYR A C 1
ATOM 2325 O O . TYR A 1 294 ? 1.122 -6.806 -4.039 1.00 97.44 294 TYR A O 1
ATOM 2333 N N . LEU A 1 295 ? 2.407 -8.622 -3.665 1.00 97.94 295 LEU A N 1
ATOM 2334 C CA . LEU A 1 295 ? 2.021 -8.833 -2.266 1.00 97.94 295 LEU A CA 1
ATOM 2335 C C . LEU A 1 295 ? 2.078 -7.556 -1.400 1.00 97.94 295 LEU A C 1
ATOM 2337 O O . LEU A 1 295 ? 1.200 -7.338 -0.569 1.00 97.94 295 LEU A O 1
ATOM 2341 N N . TYR A 1 296 ? 3.038 -6.653 -1.640 1.00 98.12 296 TYR A N 1
ATOM 2342 C CA . TYR A 1 296 ? 3.141 -5.380 -0.906 1.00 98.12 296 TYR A CA 1
ATOM 2343 C C . TYR A 1 296 ? 1.944 -4.430 -1.116 1.00 98.12 296 TYR A C 1
ATOM 2345 O O . TYR A 1 296 ? 1.714 -3.540 -0.300 1.00 98.12 296 TYR A O 1
ATOM 2353 N N . HIS A 1 297 ? 1.122 -4.623 -2.157 1.00 98.00 297 HIS A N 1
ATOM 2354 C CA . HIS A 1 297 ? -0.121 -3.860 -2.329 1.00 98.00 297 HIS A CA 1
ATOM 2355 C C . HIS A 1 297 ? -1.140 -4.150 -1.218 1.00 98.00 297 HIS A C 1
ATOM 2357 O O . HIS A 1 297 ? -1.995 -3.306 -0.944 1.00 98.00 297 HIS A O 1
ATOM 2363 N N . TYR A 1 298 ? -1.017 -5.292 -0.536 1.00 98.56 298 TYR A N 1
ATOM 2364 C CA . TYR A 1 298 ? -1.854 -5.644 0.605 1.00 98.56 298 TYR A CA 1
ATOM 2365 C C . TYR A 1 298 ? -1.489 -4.899 1.893 1.00 98.56 298 TYR A C 1
ATOM 2367 O O . TYR A 1 298 ? -2.252 -4.960 2.848 1.00 98.56 298 TYR A O 1
ATOM 2375 N N . PHE A 1 299 ? -0.380 -4.154 1.965 1.00 98.69 299 PHE A N 1
ATOM 2376 C CA . PHE A 1 299 ? 0.020 -3.496 3.217 1.00 98.69 299 PHE A CA 1
ATOM 2377 C C . PHE A 1 299 ? -0.982 -2.459 3.724 1.00 98.69 299 PHE A C 1
ATOM 2379 O O . PHE A 1 299 ? -1.152 -2.323 4.934 1.00 98.69 299 PHE A O 1
ATOM 2386 N N . VAL A 1 300 ? -1.679 -1.758 2.824 1.00 98.56 300 VAL A N 1
ATOM 2387 C CA . VAL A 1 300 ? -2.751 -0.825 3.207 1.00 98.56 300 VAL A CA 1
ATOM 2388 C C . VAL A 1 300 ? -3.968 -1.583 3.773 1.00 98.56 300 VAL A C 1
ATOM 2390 O O . VAL A 1 300 ? -4.375 -1.277 4.892 1.00 98.56 300 VAL A O 1
ATOM 2393 N N . PRO A 1 301 ? -4.523 -2.611 3.100 1.00 98.62 301 PRO A N 1
ATOM 2394 C CA . PRO A 1 301 ? -5.524 -3.486 3.713 1.00 98.62 301 PRO A CA 1
ATOM 2395 C C . PRO A 1 301 ? -5.077 -4.122 5.035 1.00 98.62 301 PRO A C 1
ATOM 2397 O O . PRO A 1 301 ? -5.815 -4.097 6.018 1.00 98.62 301 PRO A O 1
ATOM 2400 N N . LEU A 1 302 ? -3.859 -4.662 5.091 1.00 98.75 302 LEU A N 1
ATOM 2401 C CA . LEU A 1 302 ? -3.300 -5.319 6.269 1.00 98.75 302 LEU A CA 1
ATOM 2402 C C . LEU A 1 302 ? -3.274 -4.365 7.470 1.00 98.75 302 LEU A C 1
ATOM 2404 O O . LEU A 1 302 ? -3.716 -4.740 8.556 1.00 98.75 302 LEU A O 1
ATOM 2408 N N . LEU A 1 303 ? -2.883 -3.106 7.249 1.00 98.75 303 LEU A N 1
ATOM 2409 C CA . LEU A 1 303 ? -2.947 -2.041 8.248 1.00 98.75 303 LEU A CA 1
ATOM 2410 C C . LEU A 1 303 ? -4.354 -1.889 8.843 1.00 98.75 303 LEU A C 1
ATOM 2412 O O . LEU A 1 303 ? -4.520 -1.880 10.064 1.00 98.75 303 LEU A O 1
ATOM 2416 N N . PHE A 1 304 ? -5.378 -1.796 7.990 1.00 98.81 304 PHE A N 1
ATOM 2417 C CA . PHE A 1 304 ? -6.765 -1.701 8.447 1.00 98.81 304 PHE A CA 1
ATOM 2418 C C . PHE A 1 304 ? -7.217 -2.969 9.170 1.00 98.81 304 PHE A C 1
ATOM 2420 O O . PHE A 1 304 ? -7.925 -2.875 10.169 1.00 98.81 304 PHE A O 1
ATOM 2427 N N . SER A 1 305 ? -6.770 -4.145 8.729 1.00 98.81 305 SER A N 1
ATOM 2428 C CA . SER A 1 305 ? -7.095 -5.419 9.374 1.00 98.81 305 SER A CA 1
ATOM 2429 C C . SER A 1 305 ? -6.530 -5.522 10.802 1.00 98.81 305 SER A C 1
ATOM 2431 O O . SER A 1 305 ? -7.208 -6.029 11.695 1.00 98.81 305 SER A O 1
ATOM 2433 N N . TRP A 1 306 ? -5.352 -4.945 11.073 1.00 98.81 306 TRP A N 1
ATOM 2434 C CA . TRP A 1 306 ? -4.810 -4.835 12.433 1.00 98.81 306 TRP A CA 1
ATOM 2435 C C . TRP A 1 306 ? -5.600 -3.850 13.300 1.00 98.81 306 TRP A C 1
ATOM 2437 O O . TRP A 1 306 ? -5.867 -4.129 14.468 1.00 98.81 306 TRP A O 1
ATOM 2447 N N . ILE A 1 307 ? -6.050 -2.726 12.738 1.00 98.81 307 ILE A N 1
ATOM 2448 C CA . ILE A 1 307 ? -6.941 -1.798 13.453 1.00 98.81 307 ILE A CA 1
ATOM 2449 C C . ILE A 1 307 ? -8.275 -2.487 13.789 1.00 98.81 307 ILE A C 1
ATOM 2451 O O . ILE A 1 307 ? -8.767 -2.371 14.913 1.00 98.81 307 ILE A O 1
ATOM 2455 N N . LEU A 1 308 ? -8.837 -3.259 12.854 1.00 98.75 308 LEU A N 1
ATOM 2456 C CA . LEU A 1 308 ? -10.027 -4.081 13.084 1.00 98.75 308 LEU A CA 1
ATOM 2457 C C . LEU A 1 308 ? -9.789 -5.119 14.188 1.00 98.75 308 LEU A C 1
ATOM 2459 O O . LEU A 1 308 ? -10.623 -5.248 15.084 1.00 98.75 308 LEU A O 1
ATOM 2463 N N . ALA A 1 309 ? -8.633 -5.789 14.193 1.00 98.31 309 ALA A N 1
ATOM 2464 C CA . ALA A 1 309 ? -8.249 -6.706 15.263 1.00 98.31 309 ALA A CA 1
ATOM 2465 C C . ALA A 1 309 ? -8.232 -6.012 16.636 1.00 98.31 309 ALA A C 1
ATOM 2467 O O . ALA A 1 309 ? -8.769 -6.562 17.598 1.00 98.31 309 ALA A O 1
ATOM 2468 N N . ALA A 1 310 ? -7.716 -4.781 16.728 1.00 97.88 310 ALA A N 1
ATOM 2469 C CA . ALA A 1 310 ? -7.757 -3.999 17.965 1.00 97.88 310 ALA A CA 1
ATOM 2470 C C . ALA A 1 310 ? -9.199 -3.785 18.452 1.00 97.88 310 ALA A C 1
ATOM 2472 O O . ALA A 1 310 ? -9.510 -4.048 19.615 1.00 97.88 310 ALA A O 1
ATOM 2473 N N . ILE A 1 311 ? -10.099 -3.352 17.560 1.00 97.44 311 ILE A N 1
ATOM 2474 C CA . ILE A 1 311 ? -11.506 -3.104 17.906 1.00 97.44 311 ILE A CA 1
ATOM 2475 C C . ILE A 1 311 ? -12.188 -4.402 18.352 1.00 97.44 311 ILE A C 1
ATOM 2477 O O . ILE A 1 311 ? -12.882 -4.406 19.369 1.00 97.44 311 ILE A O 1
ATOM 2481 N N . VAL A 1 312 ? -11.971 -5.505 17.628 1.00 96.75 312 VAL A N 1
ATOM 2482 C CA . VAL A 1 312 ? -12.529 -6.825 17.951 1.00 96.75 312 VAL A CA 1
ATOM 2483 C C . VAL A 1 312 ? -12.072 -7.287 19.334 1.00 96.75 312 VAL A C 1
ATOM 2485 O O . VAL A 1 312 ? -12.910 -7.589 20.184 1.00 96.75 312 VAL A O 1
ATOM 2488 N N . LEU A 1 313 ? -10.765 -7.270 19.605 1.00 95.69 313 LEU A N 1
ATOM 2489 C CA . LEU A 1 313 ? -10.207 -7.662 20.903 1.00 95.69 313 LEU A CA 1
ATOM 2490 C C . LEU A 1 313 ? -10.699 -6.757 22.038 1.00 95.69 313 LEU A C 1
ATOM 2492 O O . LEU A 1 313 ? -11.030 -7.244 23.119 1.00 95.69 313 LEU A O 1
ATOM 2496 N N . GLY A 1 314 ? -10.838 -5.453 21.783 1.00 95.25 314 GLY A N 1
ATOM 2497 C CA . GLY A 1 314 ? -11.373 -4.496 22.752 1.00 95.25 314 GLY A CA 1
ATOM 2498 C C . GLY A 1 314 ? -12.824 -4.776 23.165 1.00 95.25 314 GLY A C 1
ATOM 2499 O O . GLY A 1 314 ? -13.243 -4.387 24.257 1.00 95.25 314 GLY A O 1
ATOM 2500 N N . ARG A 1 315 ? -13.604 -5.482 22.333 1.00 92.50 315 ARG A N 1
ATOM 2501 C CA . ARG A 1 315 ? -14.982 -5.889 22.664 1.00 92.50 315 ARG A CA 1
ATOM 2502 C C . ARG A 1 315 ? -15.047 -7.131 23.546 1.00 92.50 315 ARG A C 1
ATOM 2504 O O . ARG A 1 315 ? -16.008 -7.279 24.305 1.00 92.50 315 ARG A O 1
ATOM 2511 N N . PHE A 1 316 ? -14.058 -8.016 23.475 1.00 88.38 316 PHE A N 1
ATOM 2512 C CA . PHE A 1 316 ? -14.035 -9.245 24.264 1.00 88.38 316 PHE A CA 1
ATOM 2513 C C . PHE A 1 316 ? -13.500 -8.983 25.674 1.00 88.38 316 PHE A C 1
ATOM 2515 O O . PHE A 1 316 ? -12.359 -9.284 25.996 1.00 88.38 316 PHE A O 1
ATOM 2522 N N . LYS A 1 317 ? -14.361 -8.457 26.556 1.00 81.81 317 LYS A N 1
ATOM 2523 C CA . LYS A 1 317 ? -14.026 -8.263 27.981 1.00 81.81 317 LYS A CA 1
ATOM 2524 C C . LYS A 1 317 ? -13.881 -9.573 28.769 1.00 81.81 317 LYS A C 1
ATOM 2526 O O . LYS A 1 317 ? -13.281 -9.570 29.834 1.00 81.81 317 LYS A O 1
ATOM 2531 N N . ARG A 1 318 ? -14.475 -10.668 28.274 1.00 72.38 318 ARG A N 1
ATOM 2532 C CA . ARG A 1 318 ? -14.491 -11.980 28.951 1.00 72.38 318 ARG A CA 1
ATOM 2533 C C . ARG A 1 318 ? -13.229 -12.806 28.714 1.00 72.38 318 ARG A C 1
ATOM 2535 O O . ARG A 1 318 ? -12.934 -13.680 29.517 1.00 72.38 318 ARG A O 1
ATOM 2542 N N . VAL A 1 319 ? -12.514 -12.559 27.618 1.00 77.31 319 VAL A N 1
ATOM 2543 C CA . VAL A 1 319 ? -11.250 -13.248 27.352 1.00 77.31 319 VAL A CA 1
ATOM 2544 C C . VAL A 1 319 ? -10.166 -12.516 28.138 1.00 77.31 319 VAL A C 1
ATOM 2546 O O . VAL A 1 319 ? -10.090 -11.289 28.026 1.00 77.31 319 VAL A O 1
ATOM 2549 N N . PRO A 1 320 ? -9.327 -13.213 28.923 1.00 84.44 320 PRO A N 1
ATOM 2550 C CA . PRO A 1 320 ? -8.188 -12.579 29.564 1.00 84.44 320 PRO A CA 1
ATOM 2551 C C . PRO A 1 320 ? -7.271 -12.025 28.471 1.00 84.44 320 PRO A C 1
ATOM 2553 O O . PRO A 1 320 ? -6.525 -12.766 27.837 1.00 84.44 320 PRO A O 1
ATOM 2556 N N . GLN A 1 321 ? -7.344 -10.711 28.232 1.00 88.00 321 GLN A N 1
ATOM 2557 C CA . GLN A 1 321 ? -6.544 -10.017 27.214 1.00 88.00 321 GLN A CA 1
ATOM 2558 C C . GLN A 1 321 ? -5.050 -10.323 27.398 1.00 88.00 321 GLN A C 1
ATOM 2560 O O . GLN A 1 321 ? -4.330 -10.490 26.416 1.00 88.00 321 GLN A O 1
ATOM 2565 N N . ALA A 1 322 ? -4.626 -10.483 28.661 1.00 87.94 322 ALA A N 1
ATOM 2566 C CA . ALA A 1 322 ? -3.320 -10.993 29.073 1.00 87.94 322 ALA A CA 1
ATOM 2567 C C . ALA A 1 322 ? -2.943 -12.294 28.357 1.00 87.94 322 ALA A C 1
ATOM 2569 O O . ALA A 1 322 ? -1.910 -12.339 27.700 1.00 87.94 322 ALA A O 1
ATOM 2570 N N . LEU A 1 323 ? -3.802 -13.314 28.410 1.00 89.75 323 LEU A N 1
ATOM 2571 C CA . LEU A 1 323 ? -3.548 -14.611 27.787 1.00 89.75 323 LEU A CA 1
ATOM 2572 C C . LEU A 1 323 ? -3.390 -14.484 26.272 1.00 89.75 323 LEU A C 1
ATOM 2574 O O . LEU A 1 323 ? -2.454 -15.037 25.705 1.00 89.75 323 LEU A O 1
ATOM 2578 N N . PHE A 1 324 ? -4.267 -13.714 25.622 1.00 89.94 324 PHE A N 1
ATOM 2579 C CA . PHE A 1 324 ? -4.175 -13.507 24.177 1.00 89.94 324 PHE A CA 1
ATOM 2580 C C . PHE A 1 324 ? -2.837 -12.864 23.790 1.00 89.94 324 PHE A C 1
ATOM 2582 O O . PHE A 1 324 ? -2.192 -13.301 22.843 1.00 89.94 324 PHE A O 1
ATOM 2589 N N . CYS A 1 325 ? -2.366 -11.878 24.555 1.00 90.69 325 CYS A N 1
ATOM 2590 C CA . CYS A 1 325 ? -1.094 -11.211 24.273 1.00 90.69 325 CYS A CA 1
ATOM 2591 C C . CYS A 1 325 ? 0.124 -12.079 24.618 1.00 90.69 325 CYS A C 1
ATOM 2593 O O . CYS A 1 325 ? 1.105 -12.053 23.878 1.00 90.69 325 CYS A O 1
ATOM 2595 N N . VAL A 1 326 ? 0.040 -12.883 25.683 1.00 91.56 326 VAL A N 1
ATOM 2596 C CA . VAL A 1 326 ? 1.069 -13.861 26.080 1.00 91.56 326 VAL A CA 1
ATOM 2597 C C . VAL A 1 326 ? 1.214 -14.982 25.053 1.00 91.56 326 VAL A C 1
ATOM 2599 O O . VAL A 1 326 ? 2.305 -15.510 24.895 1.00 91.56 326 VAL A O 1
ATOM 2602 N N . ILE A 1 327 ? 0.156 -15.336 24.326 1.00 95.00 327 ILE A N 1
ATOM 2603 C CA . ILE A 1 327 ? 0.252 -16.323 23.246 1.00 95.00 327 ILE A CA 1
ATOM 2604 C C . ILE A 1 327 ? 0.741 -15.652 21.963 1.00 95.00 327 ILE A C 1
ATOM 2606 O O . ILE A 1 327 ? 1.681 -16.121 21.320 1.00 95.00 327 ILE A O 1
ATOM 2610 N N . TRP A 1 328 ? 0.110 -14.543 21.575 1.00 97.00 328 TRP A N 1
ATOM 2611 C CA . TRP A 1 328 ? 0.277 -14.030 20.220 1.00 97.00 328 TRP A CA 1
ATOM 2612 C C . TRP A 1 328 ? 1.563 -13.222 20.031 1.00 97.00 328 TRP A C 1
ATOM 2614 O O . TRP A 1 328 ? 2.188 -13.309 18.976 1.00 97.00 328 TRP A O 1
ATOM 2624 N N . GLY A 1 329 ? 2.006 -12.502 21.067 1.00 97.19 329 GLY A N 1
ATOM 2625 C CA . GLY A 1 329 ? 3.267 -11.757 21.052 1.00 97.19 329 GLY A CA 1
ATOM 2626 C C . GLY A 1 329 ? 4.487 -12.663 20.831 1.00 97.19 329 GLY A C 1
ATOM 2627 O O . GLY A 1 329 ? 5.221 -12.448 19.864 1.00 97.19 329 GLY A O 1
ATOM 2628 N N . PRO A 1 330 ? 4.698 -13.710 21.653 1.00 98.12 330 PRO A N 1
ATOM 2629 C CA . PRO A 1 330 ? 5.797 -14.656 21.461 1.00 98.12 330 PRO A CA 1
ATOM 2630 C C . PRO A 1 330 ? 5.756 -15.385 20.123 1.00 98.12 330 PRO A C 1
ATOM 2632 O O . PRO A 1 330 ? 6.804 -15.644 19.542 1.00 98.12 330 PRO A O 1
ATOM 2635 N N . LEU A 1 331 ? 4.569 -15.682 19.596 1.00 98.31 331 LEU A N 1
ATOM 2636 C CA . LEU A 1 331 ? 4.448 -16.359 18.311 1.00 98.31 331 LEU A CA 1
ATOM 2637 C C . LEU A 1 331 ? 4.790 -15.426 17.131 1.00 98.31 331 LEU A C 1
ATOM 2639 O O . LEU A 1 331 ? 5.473 -15.860 16.206 1.00 98.31 331 LEU A O 1
ATOM 2643 N N . MET A 1 332 ? 4.451 -14.129 17.193 1.00 98.56 332 MET A N 1
ATOM 2644 C CA . MET A 1 332 ? 4.989 -13.136 16.245 1.00 98.56 332 MET A CA 1
ATOM 2645 C C . MET A 1 332 ? 6.513 -13.044 16.320 1.00 98.56 332 MET A C 1
ATOM 2647 O O . MET A 1 332 ? 7.165 -13.029 15.277 1.00 98.56 332 MET A O 1
ATOM 2651 N N . LEU A 1 333 ? 7.078 -13.015 17.531 1.00 98.44 333 LEU A N 1
ATOM 2652 C CA . LEU A 1 333 ? 8.526 -12.967 17.737 1.00 98.44 333 LEU A CA 1
ATOM 2653 C C . LEU A 1 333 ? 9.221 -14.228 17.203 1.00 98.44 333 LEU A C 1
ATOM 2655 O O . LEU A 1 333 ? 10.256 -14.126 16.548 1.00 98.44 333 LEU A O 1
ATOM 2659 N N . PHE A 1 334 ? 8.639 -15.405 17.437 1.00 98.31 334 PHE A N 1
ATOM 2660 C CA . PHE A 1 334 ? 9.132 -16.680 16.922 1.00 98.31 334 PHE A CA 1
ATOM 2661 C C . PHE A 1 334 ? 9.226 -16.661 15.394 1.00 98.31 334 PHE A C 1
ATOM 2663 O O . PHE A 1 334 ? 10.288 -16.942 14.834 1.00 98.31 334 PHE A O 1
ATOM 2670 N N . PHE A 1 335 ? 8.142 -16.277 14.714 1.00 98.56 335 PHE A N 1
ATOM 2671 C CA . PHE A 1 335 ? 8.129 -16.193 13.256 1.00 98.56 335 PHE A CA 1
ATOM 2672 C C . PHE A 1 335 ? 9.086 -15.124 12.727 1.00 98.56 335 PHE A C 1
ATOM 2674 O O . PHE A 1 335 ? 9.825 -15.392 11.778 1.00 98.56 335 PHE A O 1
ATOM 2681 N N . PHE A 1 336 ? 9.140 -13.962 13.383 1.00 98.62 336 PHE A N 1
ATOM 2682 C CA . PHE A 1 336 ? 10.088 -12.905 13.049 1.00 98.62 336 PHE A CA 1
ATOM 2683 C C . PHE A 1 336 ? 11.526 -13.414 13.088 1.00 98.62 336 PHE A C 1
ATOM 2685 O O . PHE A 1 336 ? 12.263 -13.239 12.118 1.00 98.62 336 PHE A O 1
ATOM 2692 N N . TRP A 1 337 ? 11.905 -14.087 14.177 1.00 98.50 337 TRP A N 1
ATOM 2693 C CA . TRP A 1 337 ? 13.242 -14.639 14.367 1.00 98.50 337 TRP A CA 1
ATOM 2694 C C . TRP A 1 337 ? 13.565 -15.717 13.334 1.00 98.50 337 TRP A C 1
ATOM 2696 O O . TRP A 1 337 ? 14.648 -15.734 12.750 1.00 98.50 337 TRP A O 1
ATOM 2706 N N . ARG A 1 338 ? 12.602 -16.596 13.043 1.00 98.31 338 ARG A N 1
ATOM 2707 C CA . ARG A 1 338 ? 12.786 -17.675 12.070 1.00 98.31 338 ARG A CA 1
ATOM 2708 C C . ARG A 1 338 ? 12.922 -17.173 10.633 1.00 98.31 338 ARG A C 1
ATOM 2710 O O . ARG A 1 338 ? 13.540 -17.873 9.841 1.00 98.31 338 ARG A O 1
ATOM 2717 N N . LEU A 1 339 ? 12.391 -15.993 10.315 1.00 98.44 339 LEU A N 1
ATOM 2718 C CA . LEU A 1 339 ? 12.500 -15.322 9.012 1.00 98.44 339 LEU A CA 1
ATOM 2719 C C . LEU A 1 339 ? 13.538 -14.177 9.009 1.00 98.44 339 LEU A C 1
ATOM 2721 O O . LEU A 1 339 ? 13.755 -13.522 7.985 1.00 98.44 339 LEU A O 1
ATOM 2725 N N . TYR A 1 340 ? 14.209 -13.932 10.138 1.00 98.25 340 TYR A N 1
ATOM 2726 C CA . TYR A 1 340 ? 15.159 -12.834 10.323 1.00 98.25 340 TYR A CA 1
ATOM 2727 C C . TYR A 1 340 ? 16.309 -12.849 9.299 1.00 98.25 340 TYR A C 1
ATOM 2729 O O . TYR A 1 340 ? 16.585 -11.792 8.722 1.00 98.25 340 TYR A O 1
ATOM 2737 N N . PRO A 1 341 ? 16.932 -14.000 8.963 1.00 98.25 341 PRO A N 1
ATOM 2738 C CA . PRO A 1 341 ? 17.975 -14.045 7.937 1.00 98.25 341 PRO A CA 1
ATOM 2739 C C . PRO A 1 341 ? 17.527 -13.515 6.572 1.00 98.25 341 PRO A C 1
ATOM 2741 O O . PRO A 1 341 ? 18.266 -12.759 5.946 1.00 98.25 341 PRO A O 1
ATOM 2744 N N . LEU A 1 342 ? 16.285 -13.803 6.166 1.00 98.06 342 LEU A N 1
ATOM 2745 C CA . LEU A 1 342 ? 15.693 -13.300 4.919 1.00 98.06 342 LEU A CA 1
ATOM 2746 C C . LEU A 1 342 ? 15.390 -11.797 4.957 1.00 98.06 342 LEU A C 1
ATOM 2748 O O . LEU A 1 342 ? 15.301 -11.139 3.921 1.00 98.06 342 LEU A O 1
ATOM 2752 N N . THR A 1 343 ? 15.228 -11.251 6.163 1.00 97.94 343 THR A N 1
ATOM 2753 C CA . THR A 1 343 ? 14.929 -9.833 6.392 1.00 97.94 343 THR A CA 1
ATOM 2754 C C . THR A 1 343 ? 16.188 -8.977 6.392 1.00 97.94 343 THR A C 1
ATOM 2756 O O . THR A 1 343 ? 16.187 -7.838 5.920 1.00 97.94 343 THR A O 1
ATOM 2759 N N . TYR A 1 344 ? 17.280 -9.511 6.938 1.00 97.44 344 TYR A N 1
ATOM 2760 C CA . TYR A 1 344 ? 18.548 -8.800 7.109 1.00 97.44 344 TYR A CA 1
ATOM 2761 C C . TYR A 1 344 ? 19.644 -9.266 6.152 1.00 97.44 344 TYR A C 1
ATOM 2763 O O . TYR A 1 344 ? 20.784 -8.833 6.294 1.00 97.44 344 TYR A O 1
ATOM 2771 N N . TYR A 1 345 ? 19.278 -10.050 5.133 1.00 97.19 345 TYR A N 1
ATOM 2772 C CA . TYR A 1 345 ? 20.171 -10.482 4.060 1.00 97.19 345 TYR A CA 1
ATOM 2773 C C . TYR A 1 345 ? 21.365 -11.315 4.556 1.00 97.19 345 TYR A C 1
ATOM 2775 O O . TYR A 1 345 ? 22.476 -11.224 4.030 1.00 97.19 345 TYR A O 1
ATOM 2783 N N . LEU A 1 346 ? 21.138 -12.122 5.594 1.00 97.75 346 LEU A N 1
ATOM 2784 C CA . LEU A 1 346 ? 22.159 -13.002 6.156 1.00 97.75 346 LEU A CA 1
ATOM 2785 C C . LEU A 1 346 ? 22.297 -14.275 5.306 1.00 97.75 346 LEU A C 1
ATOM 2787 O O . LEU A 1 346 ? 21.292 -14.745 4.763 1.00 97.75 346 LEU A O 1
ATOM 2791 N N . PRO A 1 347 ? 23.513 -14.834 5.182 1.00 97.50 347 PRO A N 1
ATOM 2792 C CA . PRO A 1 347 ? 23.732 -16.049 4.410 1.00 97.50 347 PRO A CA 1
ATOM 2793 C C . PRO A 1 347 ? 23.040 -17.245 5.074 1.00 97.50 347 PRO A C 1
ATOM 2795 O O . PRO A 1 347 ? 23.125 -17.432 6.289 1.00 97.50 347 PRO A O 1
ATOM 2798 N N . VAL A 1 348 ? 22.357 -18.059 4.269 1.00 97.12 348 VAL A N 1
ATOM 2799 C CA . VAL A 1 348 ? 21.694 -19.300 4.691 1.00 97.12 348 VAL A CA 1
ATOM 2800 C C . VAL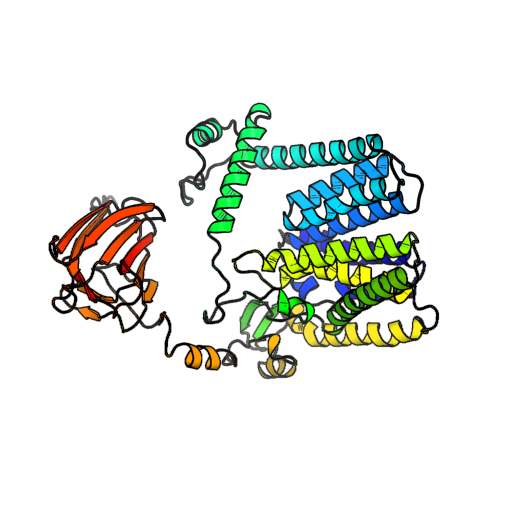 A 1 348 ? 21.960 -20.425 3.688 1.00 97.12 348 VAL A C 1
ATOM 2802 O O . VAL A 1 348 ? 22.378 -20.182 2.554 1.00 97.12 348 VAL A O 1
ATOM 2805 N N . SER A 1 349 ? 21.734 -21.671 4.108 1.00 95.12 349 SER A N 1
ATOM 2806 C CA . SER A 1 349 ? 21.769 -22.833 3.215 1.00 95.12 349 SER A CA 1
ATOM 2807 C C . SER A 1 349 ? 20.453 -22.989 2.449 1.00 95.12 349 SER A C 1
ATOM 2809 O O . SER A 1 349 ? 19.402 -22.522 2.886 1.00 95.12 349 SER A O 1
ATOM 2811 N N . ASP A 1 350 ? 20.461 -23.709 1.332 1.00 91.62 350 ASP A N 1
ATOM 2812 C CA . ASP A 1 350 ? 19.224 -23.967 0.583 1.00 91.62 350 ASP A CA 1
ATOM 2813 C C . ASP A 1 350 ? 18.246 -24.863 1.361 1.00 91.62 350 ASP A C 1
ATOM 2815 O O . ASP A 1 350 ? 17.035 -24.639 1.335 1.00 91.62 350 ASP A O 1
ATOM 2819 N N . GLY A 1 351 ? 18.765 -25.797 2.167 1.00 94.06 351 GLY A N 1
ATOM 2820 C CA . GLY A 1 351 ? 17.950 -26.586 3.097 1.00 94.06 351 GLY A CA 1
ATOM 2821 C C . GLY A 1 351 ? 17.238 -25.727 4.151 1.00 94.06 351 GLY A C 1
ATOM 2822 O O . GLY A 1 351 ? 16.134 -26.059 4.581 1.00 94.06 351 GLY A O 1
ATOM 2823 N N . TYR A 1 352 ? 17.814 -24.579 4.530 1.00 95.94 352 TYR A N 1
ATOM 2824 C CA . TYR A 1 352 ? 17.141 -23.625 5.410 1.00 95.94 352 TYR A CA 1
ATOM 2825 C C . TYR A 1 352 ? 15.905 -23.019 4.739 1.00 95.94 352 TYR A C 1
ATOM 2827 O O . TYR A 1 352 ? 14.863 -22.956 5.388 1.00 95.94 352 TYR A O 1
ATOM 2835 N N . ILE A 1 353 ? 16.015 -22.610 3.466 1.00 95.69 353 ILE A N 1
ATOM 2836 C CA . ILE A 1 353 ? 14.902 -22.062 2.668 1.00 95.69 353 ILE A CA 1
ATOM 2837 C C . ILE A 1 353 ? 13.779 -23.093 2.560 1.00 95.69 353 ILE A C 1
ATOM 2839 O O . ILE A 1 353 ? 12.629 -22.779 2.855 1.00 95.69 353 ILE A O 1
ATOM 2843 N N . GLN A 1 354 ? 14.119 -24.342 2.235 1.00 93.00 354 GLN A N 1
ATOM 2844 C CA . GLN A 1 354 ? 13.149 -25.437 2.166 1.00 93.00 354 GLN A CA 1
ATOM 2845 C C . GLN A 1 354 ? 12.450 -25.680 3.515 1.00 93.00 354 GLN A C 1
ATOM 2847 O O . GLN A 1 354 ? 11.246 -25.904 3.551 1.00 93.00 354 GLN A O 1
ATOM 2852 N N . ASN A 1 355 ? 13.166 -25.572 4.640 1.00 96.00 355 ASN A N 1
ATOM 2853 C CA . ASN A 1 355 ? 12.590 -25.790 5.971 1.00 96.00 355 ASN A CA 1
ATOM 2854 C C . ASN A 1 355 ? 11.616 -24.685 6.430 1.00 96.00 355 ASN A C 1
ATOM 2856 O O . ASN A 1 355 ? 10.750 -24.951 7.262 1.00 96.00 355 ASN A O 1
ATOM 2860 N N . ILE A 1 356 ? 11.755 -23.452 5.927 1.00 96.25 356 ILE A N 1
ATOM 2861 C CA . ILE A 1 356 ? 10.846 -22.333 6.255 1.00 96.25 356 ILE A CA 1
ATOM 2862 C C . ILE A 1 356 ? 9.752 -22.098 5.223 1.00 96.25 356 ILE A C 1
ATOM 2864 O O . ILE A 1 356 ? 8.886 -21.251 5.442 1.00 96.25 356 ILE A O 1
ATOM 2868 N N . ALA A 1 357 ? 9.764 -22.834 4.114 1.00 94.19 357 ALA A N 1
ATOM 2869 C CA . ALA A 1 357 ? 8.685 -22.845 3.138 1.00 94.19 357 ALA A CA 1
ATOM 2870 C C . ALA A 1 357 ? 7.476 -23.631 3.687 1.00 94.19 357 ALA A C 1
ATOM 2872 O O . ALA A 1 357 ? 7.060 -24.631 3.118 1.00 94.19 357 ALA A O 1
ATOM 2873 N N . TRP A 1 358 ? 6.922 -23.200 4.827 1.00 95.31 358 TRP A N 1
ATOM 2874 C CA . TRP A 1 358 ? 5.838 -23.900 5.532 1.00 95.31 358 TRP A CA 1
ATOM 2875 C C . TRP A 1 358 ? 4.542 -23.998 4.737 1.00 95.31 358 TRP A C 1
ATOM 2877 O O . TRP A 1 358 ? 3.721 -24.872 5.003 1.00 95.31 358 TRP A O 1
ATOM 2887 N N . PHE A 1 359 ? 4.342 -23.070 3.805 1.00 94.62 359 PHE A N 1
ATOM 2888 C CA . PHE A 1 359 ? 3.145 -22.986 2.993 1.00 94.62 359 PHE A CA 1
ATOM 2889 C C . PHE A 1 359 ? 3.543 -22.936 1.522 1.00 94.62 359 PHE A C 1
ATOM 2891 O O . PHE A 1 359 ? 4.219 -21.999 1.100 1.00 94.62 359 PHE A O 1
ATOM 2898 N N . ASP A 1 360 ? 3.056 -23.882 0.721 1.00 91.94 360 ASP A N 1
ATOM 2899 C CA . ASP A 1 360 ? 3.340 -23.927 -0.722 1.00 91.94 360 ASP A CA 1
ATOM 2900 C C . ASP A 1 360 ? 2.893 -22.648 -1.443 1.00 91.94 360 ASP A C 1
ATOM 2902 O O . ASP A 1 360 ? 3.533 -22.187 -2.387 1.00 91.94 360 ASP A O 1
ATOM 2906 N N . ILE A 1 361 ? 1.820 -22.018 -0.951 1.00 92.62 361 ILE A N 1
ATOM 2907 C CA . ILE A 1 361 ? 1.297 -20.754 -1.483 1.00 92.62 361 ILE A CA 1
ATOM 2908 C C . ILE A 1 361 ? 2.291 -19.591 -1.378 1.00 92.62 361 ILE A C 1
ATOM 2910 O O . ILE A 1 361 ? 2.104 -18.582 -2.056 1.00 92.62 361 ILE A O 1
ATOM 2914 N N . TRP A 1 362 ? 3.326 -19.686 -0.538 1.00 94.38 362 TRP A N 1
ATOM 2915 C CA . TRP A 1 362 ? 4.369 -18.664 -0.444 1.00 94.38 362 TRP A CA 1
ATOM 2916 C C . TRP A 1 362 ? 5.308 -18.671 -1.645 1.00 94.38 362 TRP A C 1
ATOM 2918 O O . TRP A 1 362 ? 5.880 -17.621 -1.936 1.00 94.38 362 TRP A O 1
ATOM 2928 N N . ASP A 1 363 ? 5.437 -19.805 -2.343 1.00 91.12 363 ASP A N 1
ATOM 2929 C CA . ASP A 1 363 ? 6.350 -19.978 -3.480 1.00 91.12 363 ASP A CA 1
ATOM 2930 C C . ASP A 1 363 ? 7.760 -19.446 -3.163 1.00 91.12 363 ASP A C 1
ATOM 2932 O O . ASP A 1 363 ? 8.334 -18.629 -3.881 1.00 91.12 363 ASP A O 1
ATOM 2936 N N . LEU A 1 364 ? 8.291 -19.845 -2.004 1.00 92.31 364 LEU A N 1
ATOM 2937 C CA . LEU A 1 364 ? 9.615 -19.438 -1.550 1.00 92.31 364 LEU A CA 1
ATOM 2938 C C . LEU A 1 364 ? 10.675 -20.231 -2.332 1.00 92.31 364 LEU A C 1
ATOM 2940 O O . LEU A 1 364 ? 10.775 -21.450 -2.185 1.00 92.31 364 LEU A O 1
ATOM 2944 N N . ARG A 1 365 ? 11.476 -19.554 -3.161 1.00 88.88 365 ARG A N 1
ATOM 2945 C CA . ARG A 1 365 ? 12.442 -20.206 -4.063 1.00 88.88 365 ARG A CA 1
ATOM 2946 C C . ARG A 1 365 ? 13.882 -20.031 -3.577 1.00 88.88 365 ARG A C 1
ATOM 2948 O O . ARG A 1 365 ? 14.317 -18.916 -3.288 1.00 88.88 365 ARG A O 1
ATOM 2955 N N . CYS A 1 366 ? 14.652 -21.113 -3.517 1.00 89.94 366 CYS A N 1
ATOM 2956 C CA . CYS A 1 366 ? 16.108 -21.003 -3.400 1.00 89.94 366 CYS A CA 1
ATOM 2957 C C . CYS A 1 366 ? 16.736 -20.852 -4.799 1.00 89.94 366 CYS A C 1
ATOM 2959 O O . CYS A 1 366 ? 16.093 -21.186 -5.792 1.00 89.94 366 CYS A O 1
ATOM 2961 N N . ALA A 1 367 ? 17.962 -20.335 -4.893 1.00 86.25 367 ALA A N 1
ATOM 2962 C CA . ALA A 1 367 ? 18.617 -20.031 -6.167 1.00 86.25 367 ALA A CA 1
ATOM 2963 C C . ALA A 1 367 ? 18.827 -21.276 -7.053 1.00 86.25 367 ALA A C 1
ATOM 2965 O O . ALA A 1 367 ? 18.758 -21.169 -8.272 1.00 86.25 367 ALA A O 1
ATOM 2966 N N . GLU A 1 368 ? 19.048 -22.448 -6.446 1.00 81.06 368 GLU A N 1
ATOM 2967 C CA . GLU A 1 368 ? 19.295 -23.719 -7.153 1.00 81.06 368 GLU A CA 1
ATOM 2968 C C . GLU A 1 368 ? 18.113 -24.706 -7.058 1.00 81.06 368 GLU A C 1
ATOM 2970 O O . GLU A 1 368 ? 18.166 -25.813 -7.593 1.00 81.06 368 GLU A O 1
ATOM 2975 N N . CYS A 1 369 ? 17.021 -24.323 -6.392 1.00 76.25 369 CYS A N 1
ATOM 2976 C CA . CYS A 1 369 ? 15.854 -25.182 -6.209 1.00 76.25 369 CYS A CA 1
ATOM 2977 C C . CYS A 1 369 ? 14.932 -25.067 -7.422 1.00 76.25 369 CYS A C 1
ATOM 2979 O O . CYS A 1 369 ? 14.509 -23.968 -7.781 1.00 76.25 369 CYS A O 1
ATOM 2981 N N . ARG A 1 370 ? 14.532 -26.200 -8.012 1.00 65.62 370 ARG A N 1
ATOM 2982 C CA . ARG A 1 370 ? 13.456 -26.204 -9.015 1.00 65.62 370 ARG A CA 1
ATOM 2983 C C . ARG A 1 370 ? 12.151 -25.716 -8.379 1.00 65.62 370 ARG A C 1
ATOM 2985 O O . ARG A 1 370 ? 11.776 -26.191 -7.309 1.00 65.62 370 ARG A O 1
ATOM 2992 N N . SER A 1 371 ? 11.451 -24.796 -9.046 1.00 64.38 371 SER A N 1
ATOM 2993 C CA . SER A 1 371 ? 10.107 -24.377 -8.629 1.00 64.38 371 SER A CA 1
ATOM 2994 C C . SER A 1 371 ? 9.142 -25.562 -8.722 1.00 64.38 371 SER A C 1
ATOM 2996 O O . SER A 1 371 ? 9.023 -26.188 -9.775 1.00 64.38 371 SER A O 1
ATOM 2998 N N . SER A 1 372 ? 8.426 -25.853 -7.636 1.00 58.47 372 SER A N 1
ATOM 2999 C CA . SER A 1 372 ? 7.370 -26.874 -7.607 1.00 58.47 372 SER A CA 1
ATOM 3000 C C . SER A 1 372 ? 6.147 -26.489 -8.454 1.00 58.47 372 SER A C 1
ATOM 3002 O O . SER A 1 372 ? 5.418 -27.367 -8.910 1.00 58.47 372 SER A O 1
ATOM 3004 N N . TYR A 1 373 ? 5.940 -25.196 -8.731 1.00 58.72 373 TYR A N 1
ATOM 3005 C CA . TYR A 1 373 ? 4.770 -24.694 -9.464 1.00 58.72 373 TYR A CA 1
ATOM 3006 C C . TYR A 1 373 ? 4.854 -24.883 -10.989 1.00 58.72 373 TYR A C 1
ATOM 3008 O O . TYR A 1 373 ? 3.819 -24.996 -11.655 1.00 58.72 373 TYR A O 1
ATOM 3016 N N . PHE A 1 374 ? 6.065 -24.984 -11.551 1.00 54.28 374 PHE A N 1
ATOM 3017 C CA . PHE A 1 374 ? 6.277 -25.050 -13.007 1.00 54.28 374 PHE A CA 1
ATOM 3018 C C . PHE A 1 374 ? 5.712 -26.320 -13.665 1.00 54.28 374 PHE A C 1
ATOM 3020 O O . PHE A 1 374 ? 5.409 -26.324 -14.859 1.00 54.28 374 PHE A O 1
ATOM 3027 N N . GLY A 1 375 ? 5.501 -27.385 -12.885 1.00 52.44 375 GLY A N 1
ATOM 3028 C CA . GLY A 1 375 ? 4.917 -28.634 -13.381 1.00 52.44 375 GLY A CA 1
ATOM 3029 C C . GLY A 1 375 ? 3.436 -28.534 -13.770 1.00 52.44 375 GLY A C 1
ATOM 3030 O O . GLY A 1 375 ? 2.947 -29.378 -14.513 1.00 52.44 375 GLY A O 1
ATOM 3031 N N . SER A 1 376 ? 2.707 -27.516 -13.297 1.00 54.25 376 SER A N 1
ATOM 3032 C CA . SER A 1 376 ? 1.261 -27.387 -13.562 1.00 54.25 376 SER A CA 1
ATOM 3033 C C . SER A 1 376 ? 0.932 -26.594 -14.834 1.00 54.25 376 SER A C 1
ATOM 3035 O O . SER A 1 376 ? -0.021 -26.937 -15.537 1.00 54.25 376 SER A O 1
ATOM 3037 N N . CYS A 1 377 ? 1.751 -25.601 -15.202 1.00 63.84 377 CYS A N 1
ATOM 3038 C CA . CYS A 1 377 ? 1.598 -24.883 -16.474 1.00 63.84 377 CYS A CA 1
ATOM 3039 C C . CYS A 1 377 ? 1.842 -25.797 -17.684 1.00 63.84 377 CYS A C 1
ATOM 3041 O O . CYS A 1 377 ? 1.193 -25.636 -18.712 1.00 63.84 377 CYS A O 1
ATOM 3043 N N . THR A 1 378 ? 2.695 -26.816 -17.552 1.00 53.00 378 THR A N 1
ATOM 3044 C CA . THR A 1 378 ? 2.964 -27.786 -18.626 1.00 53.00 378 THR A CA 1
ATOM 3045 C C . THR A 1 378 ? 1.756 -28.678 -18.948 1.00 53.00 378 THR A C 1
ATOM 3047 O O . THR A 1 378 ? 1.612 -29.103 -20.092 1.00 53.00 378 THR A O 1
ATOM 3050 N N . ALA A 1 379 ? 0.848 -28.918 -17.992 1.00 48.09 379 ALA A N 1
ATOM 3051 C CA . ALA A 1 379 ? -0.354 -29.736 -18.199 1.00 48.09 379 ALA A CA 1
ATOM 3052 C C . ALA A 1 379 ? -1.537 -28.946 -18.805 1.00 48.09 379 ALA A C 1
ATOM 3054 O O . ALA A 1 379 ? -2.266 -29.470 -19.650 1.00 48.09 379 ALA A O 1
ATOM 3055 N N . LEU A 1 380 ? -1.698 -27.670 -18.429 1.00 46.94 380 LEU A N 1
ATOM 3056 C CA . LEU A 1 380 ? -2.745 -26.770 -18.950 1.00 46.94 380 LEU A CA 1
ATOM 3057 C C . LEU A 1 380 ? -2.435 -26.199 -20.350 1.00 46.94 380 LEU A C 1
ATOM 3059 O O . LEU A 1 380 ? -3.338 -25.732 -21.040 1.00 46.94 380 LEU A O 1
ATOM 3063 N N . GLN A 1 381 ? -1.183 -26.277 -20.808 1.00 46.06 381 GLN A N 1
ATOM 3064 C CA . GLN A 1 381 ? -0.729 -25.775 -22.117 1.00 46.06 381 GLN A CA 1
ATOM 3065 C C . GLN A 1 381 ? -0.926 -26.760 -23.290 1.00 46.06 381 GLN A C 1
ATOM 3067 O O . GLN A 1 381 ? -0.416 -26.539 -24.393 1.00 46.06 381 GLN A O 1
ATOM 3072 N N . SER A 1 382 ? -1.682 -27.845 -23.098 1.00 44.72 382 SER A N 1
ATOM 3073 C CA . SER A 1 382 ? -1.992 -28.810 -24.166 1.00 44.72 382 SER A CA 1
ATOM 3074 C C . SER A 1 382 ? -3.054 -28.319 -25.171 1.00 44.72 382 SER A C 1
ATOM 3076 O O . SER A 1 382 ? -3.211 -28.948 -26.214 1.00 44.72 382 SER A O 1
ATOM 3078 N N . GLY A 1 383 ? -3.717 -27.174 -24.930 1.00 46.31 383 GLY A N 1
ATOM 3079 C CA . GLY A 1 383 ? -4.766 -26.642 -25.822 1.00 46.31 383 GLY A CA 1
ATOM 3080 C C . GLY A 1 383 ? -4.841 -25.116 -26.003 1.00 46.31 383 GLY A C 1
ATOM 3081 O O . GLY A 1 383 ? -5.819 -24.638 -26.569 1.00 46.31 383 GLY A O 1
ATOM 3082 N N . GLY A 1 384 ? -3.860 -24.333 -25.541 1.00 48.94 384 GLY A N 1
ATOM 3083 C CA . GLY A 1 384 ? -3.898 -22.862 -25.590 1.00 48.94 384 GLY A CA 1
ATOM 3084 C C . GLY A 1 384 ? -2.562 -22.244 -25.998 1.00 48.94 384 GLY A C 1
ATOM 3085 O O . GLY A 1 384 ? -1.520 -22.868 -25.811 1.00 48.94 384 GLY A O 1
ATOM 3086 N N . ARG A 1 385 ? -2.629 -21.034 -26.578 1.00 49.34 385 ARG A N 1
ATOM 3087 C CA . ARG A 1 385 ? -1.521 -20.246 -27.154 1.00 49.34 385 ARG A CA 1
ATOM 3088 C C . ARG A 1 385 ? -0.184 -20.485 -26.447 1.00 49.34 385 ARG A C 1
ATOM 3090 O O . ARG A 1 385 ? -0.066 -20.263 -25.245 1.00 49.34 385 ARG A O 1
ATOM 3097 N N . ARG A 1 386 ? 0.817 -20.931 -27.205 1.00 52.22 386 ARG A N 1
ATOM 3098 C CA . ARG A 1 386 ? 2.157 -21.237 -26.698 1.00 52.22 386 ARG A CA 1
ATOM 3099 C C . ARG A 1 386 ? 3.062 -20.017 -26.845 1.00 52.22 386 ARG A C 1
ATOM 3101 O O . ARG A 1 386 ? 3.119 -19.410 -27.913 1.00 52.22 386 ARG A O 1
ATOM 3108 N N . THR A 1 387 ? 3.796 -19.717 -25.784 1.00 53.62 387 THR A N 1
ATOM 3109 C CA . THR A 1 387 ? 5.030 -18.930 -25.802 1.00 53.62 387 THR A CA 1
ATOM 3110 C C . THR A 1 387 ? 6.148 -19.897 -25.397 1.00 53.62 387 THR A C 1
ATOM 3112 O O . THR A 1 387 ? 6.295 -20.221 -24.222 1.00 53.62 387 THR A O 1
ATOM 3115 N N . ASP A 1 388 ? 6.887 -20.466 -26.356 1.00 55.59 388 ASP A N 1
ATOM 3116 C CA . ASP A 1 388 ? 8.060 -21.294 -26.028 1.00 55.59 388 ASP A CA 1
ATOM 3117 C C . ASP A 1 388 ? 9.310 -20.404 -26.108 1.00 55.59 388 ASP A C 1
ATOM 3119 O O . ASP A 1 388 ? 9.628 -19.910 -27.192 1.00 55.59 388 ASP A O 1
ATOM 3123 N N . PRO A 1 389 ? 10.037 -20.181 -24.998 1.00 56.59 389 PRO A N 1
ATOM 3124 C CA . PRO A 1 389 ? 11.249 -19.362 -24.998 1.00 56.59 389 PRO A CA 1
ATOM 3125 C C . PRO A 1 389 ? 12.375 -19.943 -25.871 1.00 56.59 389 PRO A C 1
ATOM 3127 O O . PRO A 1 389 ? 13.353 -19.251 -26.138 1.00 56.59 389 PRO A O 1
ATOM 3130 N N . ARG A 1 390 ? 12.257 -21.196 -26.336 1.00 60.41 390 ARG A N 1
ATOM 3131 C CA . ARG A 1 390 ? 13.183 -21.796 -27.309 1.00 60.41 390 ARG A CA 1
ATOM 3132 C C . ARG A 1 390 ? 12.882 -21.405 -28.752 1.00 60.41 390 ARG A C 1
ATOM 3134 O O . ARG A 1 390 ? 13.687 -21.708 -29.628 1.00 60.41 390 ARG A O 1
ATOM 3141 N N . TRP A 1 391 ? 11.736 -20.789 -29.034 1.00 74.38 391 TRP A N 1
ATOM 3142 C CA . TRP A 1 391 ? 11.447 -20.322 -30.381 1.00 74.38 391 TRP A CA 1
ATOM 3143 C C . TRP A 1 391 ? 12.296 -19.093 -30.684 1.00 74.38 391 TRP A C 1
ATOM 3145 O O . TRP A 1 391 ? 12.127 -18.033 -30.089 1.00 74.38 391 TRP A O 1
ATOM 3155 N N . SER A 1 392 ? 13.211 -19.248 -31.634 1.00 76.62 392 SER A N 1
ATOM 3156 C CA . SER A 1 392 ? 13.968 -18.150 -32.219 1.00 76.62 392 SER A CA 1
ATOM 3157 C C . SER A 1 392 ? 13.523 -17.970 -33.660 1.00 76.62 392 SER A C 1
ATOM 3159 O O . SER A 1 392 ? 13.665 -18.875 -34.485 1.00 76.62 392 SER A O 1
ATOM 3161 N N . VAL A 1 393 ? 12.987 -16.795 -33.953 1.00 84.81 393 VAL A N 1
ATOM 3162 C CA . VAL A 1 393 ? 12.650 -16.381 -35.308 1.00 84.81 393 VAL A CA 1
ATOM 3163 C C . VAL A 1 393 ? 13.543 -15.203 -35.649 1.00 84.81 393 VAL A C 1
ATOM 3165 O O . VAL A 1 393 ? 13.543 -14.206 -34.927 1.00 84.81 393 VAL A O 1
ATOM 3168 N N . ASP A 1 394 ? 14.299 -15.333 -36.734 1.00 85.75 394 ASP A N 1
ATOM 3169 C CA . ASP A 1 394 ? 15.240 -14.316 -37.186 1.00 85.75 394 ASP A CA 1
ATOM 3170 C C . ASP A 1 394 ? 14.742 -13.731 -38.528 1.00 85.75 394 ASP A C 1
ATOM 3172 O O . ASP A 1 394 ? 14.407 -14.473 -39.451 1.00 85.75 394 ASP A O 1
ATOM 3176 N N . ILE A 1 395 ? 14.679 -12.399 -38.639 1.00 85.44 395 ILE A N 1
ATOM 3177 C CA . ILE A 1 395 ? 14.439 -11.663 -39.892 1.00 85.44 395 ILE A CA 1
ATOM 3178 C C . ILE A 1 395 ? 15.722 -10.925 -40.243 1.00 85.44 395 ILE A C 1
ATOM 3180 O O . ILE A 1 395 ? 16.028 -9.886 -39.652 1.00 85.44 395 ILE A O 1
ATOM 3184 N N . GLY A 1 396 ? 16.492 -11.449 -41.196 1.00 85.25 396 GLY A N 1
ATOM 3185 C CA . GLY A 1 396 ? 17.817 -10.910 -41.495 1.00 85.25 396 GLY A CA 1
ATOM 3186 C C . GLY A 1 396 ? 18.691 -10.912 -40.237 1.00 85.25 396 GLY A C 1
ATOM 3187 O O . GLY A 1 396 ? 19.070 -11.970 -39.750 1.00 85.25 396 GLY A O 1
ATOM 3188 N N . SER A 1 397 ? 18.992 -9.728 -39.695 1.00 85.25 397 SER A N 1
ATOM 3189 C CA . SER A 1 397 ? 19.749 -9.577 -38.442 1.00 85.25 397 SER A CA 1
ATOM 3190 C C . SER A 1 397 ? 18.903 -9.296 -37.193 1.00 85.25 397 SER A C 1
ATOM 3192 O O . SER A 1 397 ? 19.471 -9.062 -36.129 1.00 85.25 397 SER A O 1
ATOM 3194 N N . LEU A 1 398 ? 17.574 -9.246 -37.304 1.00 87.62 398 LEU A N 1
ATOM 3195 C CA . LEU A 1 398 ? 16.671 -9.049 -36.168 1.00 87.62 398 LEU A CA 1
ATOM 3196 C C . LEU A 1 398 ? 16.272 -10.399 -35.583 1.00 87.62 398 LEU A C 1
ATOM 3198 O O . LEU A 1 398 ? 15.725 -11.229 -36.299 1.00 87.62 398 LEU A O 1
ATOM 3202 N N . ARG A 1 399 ? 16.472 -10.587 -34.278 1.00 88.31 399 ARG A N 1
ATOM 3203 C CA . ARG A 1 399 ? 16.025 -11.778 -33.549 1.00 88.31 399 ARG A CA 1
ATOM 3204 C C . ARG A 1 399 ? 14.791 -11.466 -32.723 1.00 88.31 399 ARG A C 1
ATOM 3206 O O . ARG A 1 399 ? 14.821 -10.540 -31.915 1.00 88.31 399 ARG A O 1
ATOM 3213 N N . ALA A 1 400 ? 13.729 -12.244 -32.891 1.00 88.19 400 ALA A N 1
ATOM 3214 C CA . ALA A 1 400 ? 12.532 -12.109 -32.077 1.00 88.19 400 ALA A CA 1
ATOM 3215 C C . ALA A 1 400 ? 12.862 -12.367 -30.600 1.00 88.19 400 ALA A C 1
ATOM 3217 O O . ALA A 1 400 ? 13.539 -13.339 -30.268 1.00 88.19 400 ALA A O 1
ATOM 3218 N N . ASN A 1 401 ? 12.367 -11.507 -29.709 1.00 84.56 401 ASN A N 1
ATOM 3219 C CA . ASN A 1 401 ? 12.490 -11.695 -28.260 1.00 84.56 401 ASN A CA 1
ATOM 3220 C C . ASN A 1 401 ? 11.192 -12.199 -27.617 1.00 84.56 401 ASN A C 1
ATOM 3222 O O . ASN A 1 401 ? 11.181 -12.533 -26.434 1.00 84.56 401 ASN A O 1
ATOM 3226 N N . TYR A 1 402 ? 10.101 -12.235 -28.381 1.00 82.25 402 TYR A N 1
ATOM 3227 C CA . TYR A 1 402 ? 8.823 -12.762 -27.935 1.00 82.25 402 TYR A CA 1
ATOM 3228 C C . TYR A 1 402 ? 8.025 -13.288 -29.126 1.00 82.25 402 TYR A C 1
ATOM 3230 O O . TYR A 1 402 ? 7.880 -12.603 -30.139 1.00 82.25 402 TYR A O 1
ATOM 3238 N N . ILE A 1 403 ? 7.504 -14.506 -28.991 1.00 84.12 403 ILE A N 1
ATOM 3239 C CA . ILE A 1 403 ? 6.643 -15.154 -29.978 1.00 84.12 403 ILE A CA 1
ATOM 3240 C C . ILE A 1 403 ? 5.471 -15.787 -29.235 1.00 84.12 403 ILE A C 1
ATOM 3242 O O . ILE A 1 403 ? 5.666 -16.628 -28.360 1.00 84.12 403 ILE A O 1
ATOM 3246 N N . GLU A 1 404 ? 4.259 -15.401 -29.608 1.00 81.19 404 GLU A N 1
ATOM 3247 C CA . GLU A 1 404 ? 3.001 -15.996 -29.163 1.00 81.19 404 GLU A CA 1
ATOM 3248 C C . GLU A 1 404 ? 2.275 -16.538 -30.394 1.00 81.19 404 GLU A C 1
ATOM 3250 O O . GLU A 1 404 ? 2.140 -15.820 -31.383 1.00 81.19 404 GLU A O 1
ATOM 3255 N N . GLN A 1 405 ? 1.783 -17.779 -30.359 1.00 82.62 405 GLN A N 1
ATOM 3256 C CA . GLN A 1 405 ? 0.872 -18.278 -31.397 1.00 82.62 405 GLN A CA 1
ATOM 3257 C C . GLN A 1 405 ? -0.128 -19.300 -30.864 1.00 82.62 405 GLN A C 1
ATOM 3259 O O . GLN A 1 405 ? 0.137 -20.008 -29.891 1.00 82.62 405 GLN A O 1
ATOM 3264 N N . SER A 1 406 ? -1.286 -19.382 -31.521 1.00 75.44 406 SER A N 1
ATOM 3265 C CA . SER A 1 406 ? -2.389 -20.285 -31.161 1.00 75.44 406 SER A CA 1
ATOM 3266 C C . SER A 1 406 ? -2.023 -21.765 -31.188 1.00 75.44 406 SER A C 1
ATOM 3268 O O . SER A 1 406 ? -2.498 -22.517 -30.340 1.00 75.44 406 SER A O 1
ATOM 3270 N N . SER A 1 407 ? -1.182 -22.183 -32.132 1.00 75.56 407 SER A N 1
ATOM 3271 C CA . SER A 1 407 ? -0.761 -23.572 -32.314 1.00 75.56 407 SER A CA 1
ATOM 3272 C C . SER A 1 407 ? 0.490 -23.657 -33.196 1.00 75.56 407 SER A C 1
ATOM 3274 O O . SER A 1 407 ? 0.885 -22.666 -33.805 1.00 75.56 407 SER A O 1
ATOM 3276 N N . GLY A 1 408 ? 1.114 -24.838 -33.251 1.00 72.19 408 GLY A N 1
ATOM 3277 C CA . GLY A 1 408 ? 2.313 -25.090 -34.059 1.00 72.19 408 GLY A CA 1
ATOM 3278 C C . GLY A 1 408 ? 3.613 -24.567 -33.440 1.00 72.19 408 GLY A C 1
ATOM 3279 O O . GLY A 1 408 ? 3.632 -24.049 -32.320 1.00 72.19 408 GLY A O 1
ATOM 3280 N N . THR A 1 409 ? 4.713 -24.738 -34.171 1.00 71.88 409 THR A N 1
ATOM 3281 C CA . THR A 1 409 ? 6.016 -24.093 -33.935 1.00 71.88 409 THR A CA 1
ATOM 3282 C C . THR A 1 409 ? 6.283 -23.161 -35.112 1.00 71.88 409 THR A C 1
ATOM 3284 O O . THR A 1 409 ? 6.047 -23.598 -36.237 1.00 71.88 409 THR A O 1
ATOM 3287 N N . PRO A 1 410 ? 6.731 -21.909 -34.902 1.00 79.56 410 PRO A N 1
ATOM 3288 C CA . PRO A 1 410 ? 7.050 -21.028 -36.017 1.00 79.56 410 PRO A CA 1
ATOM 3289 C C . PRO A 1 410 ? 8.170 -21.684 -36.820 1.00 79.56 410 PRO A C 1
ATOM 3291 O O . PRO A 1 410 ? 9.151 -22.147 -36.230 1.00 79.56 410 PRO A O 1
ATOM 3294 N N . VAL A 1 411 ? 8.016 -21.760 -38.138 1.00 81.00 411 VAL A N 1
ATOM 3295 C CA . VAL A 1 411 ? 9.034 -22.359 -39.002 1.00 81.00 411 VAL A CA 1
ATOM 3296 C C . VAL A 1 411 ? 9.780 -21.227 -39.688 1.00 81.00 411 VAL A C 1
ATOM 3298 O O . VAL A 1 411 ? 9.239 -20.531 -40.545 1.00 81.00 411 VAL A O 1
ATOM 3301 N N . SER A 1 412 ? 11.032 -21.029 -39.284 1.00 79.81 412 SER A N 1
ATOM 3302 C CA . SER A 1 412 ? 11.966 -20.177 -40.017 1.00 79.81 412 SER A CA 1
ATOM 3303 C C . SER A 1 412 ? 12.492 -20.976 -41.208 1.00 79.81 412 SER A C 1
ATOM 3305 O O . SER A 1 412 ? 13.184 -21.978 -41.029 1.00 79.81 412 SER A O 1
ATOM 3307 N N . GLY A 1 413 ? 12.137 -20.556 -42.417 1.00 76.75 413 GLY A N 1
ATOM 3308 C CA . GLY A 1 413 ? 12.627 -21.124 -43.666 1.00 76.75 413 GLY A CA 1
ATOM 3309 C C . GLY A 1 413 ? 13.601 -20.179 -44.376 1.00 76.75 413 GLY A C 1
ATOM 3310 O O . GLY A 1 413 ? 13.652 -18.989 -44.068 1.00 76.75 413 GLY A O 1
ATOM 3311 N N . PRO A 1 414 ? 14.346 -20.669 -45.383 1.00 69.50 414 PRO A N 1
ATOM 3312 C CA . PRO A 1 414 ? 15.235 -19.831 -46.196 1.00 69.50 414 PRO A CA 1
ATOM 3313 C C . PRO A 1 414 ? 14.497 -18.690 -46.915 1.00 69.50 414 PRO A C 1
ATOM 3315 O O . PRO A 1 414 ? 15.110 -17.683 -47.253 1.00 69.50 414 PRO A O 1
ATOM 3318 N N . ASN A 1 415 ? 13.184 -18.834 -47.105 1.00 68.25 415 ASN A N 1
ATOM 3319 C CA . ASN A 1 415 ? 12.350 -17.867 -47.805 1.00 68.25 415 ASN A CA 1
ATOM 3320 C C . ASN A 1 415 ? 11.532 -16.978 -46.859 1.00 68.25 415 ASN A C 1
ATOM 3322 O O . ASN A 1 415 ? 10.795 -16.140 -47.355 1.00 68.25 415 ASN A O 1
ATOM 3326 N N . GLY A 1 416 ? 11.608 -17.131 -45.531 1.00 84.38 416 GLY A N 1
ATOM 3327 C CA . GLY A 1 416 ? 10.757 -16.350 -44.633 1.00 84.38 416 GLY A CA 1
ATOM 3328 C C . GLY A 1 416 ? 10.368 -17.031 -43.325 1.00 84.38 416 GLY A C 1
ATOM 3329 O O . GLY A 1 416 ? 10.968 -18.018 -42.908 1.00 84.38 416 GLY A O 1
ATOM 3330 N N . ILE A 1 417 ? 9.339 -16.489 -42.679 1.00 86.81 417 ILE A N 1
ATOM 3331 C CA . ILE A 1 417 ? 8.767 -16.989 -41.431 1.00 86.81 417 ILE A CA 1
ATOM 3332 C C . ILE A 1 417 ? 7.348 -17.450 -41.709 1.00 86.81 417 ILE A C 1
ATOM 3334 O O . ILE A 1 417 ? 6.485 -16.650 -42.073 1.00 86.81 417 ILE A O 1
ATOM 3338 N N . GLU A 1 418 ? 7.098 -18.728 -41.472 1.00 88.94 418 GLU A N 1
ATOM 3339 C CA . GLU A 1 418 ? 5.750 -19.266 -41.463 1.00 88.94 418 GLU A CA 1
ATOM 3340 C C . GLU A 1 418 ? 5.187 -19.220 -40.042 1.00 88.94 418 GLU A C 1
ATOM 3342 O O . GLU A 1 418 ? 5.761 -19.773 -39.095 1.00 88.94 418 GLU A O 1
ATOM 3347 N N . VAL A 1 419 ? 4.058 -18.529 -39.894 1.00 86.31 419 VAL A N 1
ATOM 3348 C CA . VAL A 1 419 ? 3.343 -18.389 -38.626 1.00 86.31 419 VAL A CA 1
ATOM 3349 C C . VAL A 1 419 ? 1.901 -18.812 -38.784 1.00 86.31 419 VAL A C 1
ATOM 3351 O O . VAL A 1 419 ? 1.267 -18.599 -39.815 1.00 86.31 419 VAL A O 1
ATOM 3354 N N . VAL A 1 420 ? 1.340 -19.356 -37.717 1.00 86.75 420 VAL A N 1
ATOM 3355 C CA . VAL A 1 420 ? -0.080 -19.681 -37.681 1.00 86.75 420 VAL A CA 1
ATOM 3356 C C . VAL A 1 420 ? -0.890 -18.426 -37.325 1.00 86.75 420 VAL A C 1
ATOM 3358 O O . VAL A 1 420 ? -0.422 -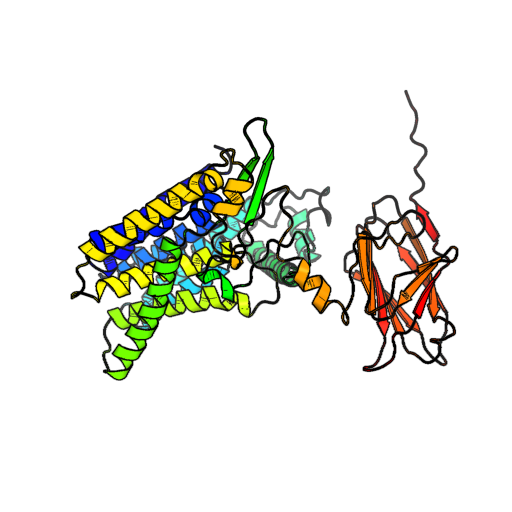17.554 -36.593 1.00 86.75 420 VAL A O 1
ATOM 3361 N N . THR A 1 421 ? -2.120 -18.305 -37.826 1.00 78.56 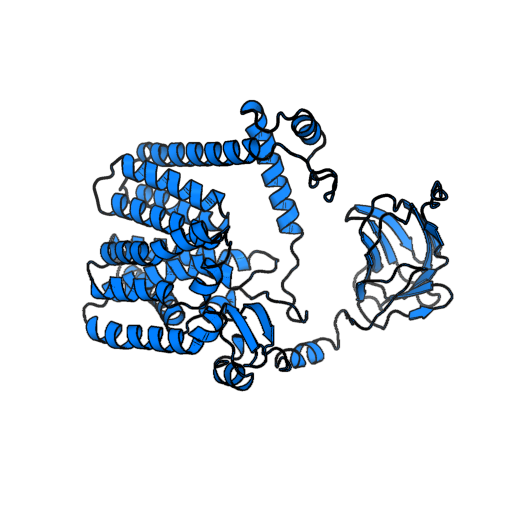421 THR A N 1
ATOM 3362 C CA . THR A 1 421 ? -3.052 -17.231 -37.447 1.00 78.56 421 THR A CA 1
ATOM 3363 C C . THR A 1 421 ? -3.271 -17.159 -35.935 1.00 78.56 421 THR A C 1
ATOM 3365 O O . THR A 1 421 ? -3.198 -18.159 -35.213 1.00 78.56 421 THR A O 1
ATOM 3368 N N . SER A 1 422 ? -3.560 -15.949 -35.458 1.00 84.31 422 SER A N 1
ATOM 3369 C CA . SER A 1 422 ? -3.487 -15.571 -34.044 1.00 84.31 422 SER A CA 1
ATOM 3370 C C . SER A 1 422 ? -2.068 -15.707 -33.492 1.00 84.31 422 SER A C 1
ATOM 3372 O O . SER A 1 422 ? -1.866 -16.291 -32.425 1.00 84.31 422 SER A O 1
ATOM 3374 N N . SER A 1 423 ? -1.102 -15.168 -34.236 1.00 87.62 423 SER A N 1
ATOM 3375 C CA . SER A 1 423 ? 0.289 -15.039 -33.815 1.00 87.62 423 SER A CA 1
ATOM 3376 C C . SER A 1 423 ? 0.685 -13.584 -33.596 1.00 87.62 423 SER A C 1
ATOM 3378 O O . SER A 1 423 ? 0.147 -12.661 -34.215 1.00 87.62 423 SER A O 1
ATOM 3380 N N . LYS A 1 424 ? 1.639 -13.399 -32.686 1.00 89.75 424 LYS A N 1
ATOM 3381 C CA . LYS A 1 424 ? 2.291 -12.137 -32.368 1.00 89.75 424 LYS A CA 1
ATOM 3382 C C . LYS A 1 424 ? 3.784 -12.392 -32.211 1.00 89.75 424 LYS A C 1
ATOM 3384 O O . LYS A 1 424 ? 4.195 -13.128 -31.319 1.00 89.75 424 LYS A O 1
ATOM 3389 N N . ILE A 1 425 ? 4.589 -11.755 -33.052 1.00 90.69 425 ILE A N 1
ATOM 3390 C CA . ILE A 1 425 ? 6.050 -11.810 -32.979 1.00 90.69 425 ILE A CA 1
ATOM 3391 C C . ILE A 1 425 ? 6.572 -10.413 -32.691 1.00 90.69 425 ILE A C 1
ATOM 3393 O O . ILE A 1 425 ? 6.213 -9.470 -33.388 1.00 90.69 425 ILE A O 1
ATOM 3397 N N . GLN A 1 426 ? 7.418 -10.281 -31.677 1.00 90.06 426 GLN A N 1
ATOM 3398 C CA . GLN A 1 426 ? 8.062 -9.029 -31.314 1.00 90.06 426 GLN A CA 1
ATOM 3399 C C . GLN A 1 426 ? 9.565 -9.109 -31.569 1.00 90.06 426 GLN A C 1
ATOM 3401 O O . GLN A 1 426 ? 10.234 -10.055 -31.149 1.00 90.06 426 GLN A O 1
ATOM 3406 N N . PHE A 1 427 ? 10.083 -8.069 -32.211 1.00 91.75 427 PHE A N 1
ATOM 3407 C CA . PHE A 1 427 ? 11.496 -7.854 -32.459 1.00 91.75 427 PHE A CA 1
ATOM 3408 C C . PHE A 1 427 ? 11.946 -6.595 -31.709 1.00 91.75 427 PHE A C 1
ATOM 3410 O O . PHE A 1 427 ? 11.339 -5.532 -31.887 1.00 91.75 427 PHE A O 1
ATOM 3417 N N . PRO A 1 428 ? 12.997 -6.681 -30.877 1.00 87.38 428 PRO A N 1
ATOM 3418 C CA . PRO A 1 428 ? 13.710 -5.501 -30.432 1.00 87.38 428 PRO A CA 1
ATOM 3419 C C . PRO A 1 428 ? 14.477 -4.923 -31.626 1.00 87.38 428 PRO A C 1
ATOM 3421 O O . PRO A 1 428 ? 15.173 -5.644 -32.341 1.00 87.38 428 PRO A O 1
ATOM 3424 N N . ILE A 1 429 ? 14.336 -3.623 -31.842 1.00 89.75 429 ILE A N 1
ATOM 3425 C CA . ILE A 1 429 ? 15.001 -2.878 -32.910 1.00 89.75 429 ILE A CA 1
ATOM 3426 C C . ILE A 1 429 ? 15.926 -1.856 -32.253 1.00 89.75 429 ILE A C 1
ATOM 3428 O O . ILE A 1 429 ? 15.605 -1.293 -31.209 1.00 89.75 429 ILE A O 1
ATOM 3432 N N . ASN A 1 430 ? 17.106 -1.653 -32.836 1.00 83.00 430 ASN A N 1
ATOM 3433 C CA . ASN A 1 430 ? 18.017 -0.583 -32.448 1.00 83.00 430 ASN A CA 1
ATOM 3434 C C . ASN A 1 430 ? 17.959 0.556 -33.484 1.00 83.00 430 ASN A C 1
ATOM 3436 O O . ASN A 1 430 ? 17.454 0.396 -34.594 1.00 83.00 430 ASN A O 1
ATOM 3440 N N . LYS A 1 431 ? 18.532 1.715 -33.148 1.00 83.94 431 LYS A N 1
ATOM 3441 C CA . LYS A 1 431 ? 18.545 2.895 -34.032 1.00 83.94 431 LYS A CA 1
ATOM 3442 C C . LYS A 1 431 ? 19.380 2.723 -35.315 1.00 83.94 431 LYS A C 1
ATOM 3444 O O . LYS A 1 431 ? 19.528 3.679 -36.065 1.00 83.94 431 LYS A O 1
ATOM 3449 N N . GLU A 1 432 ? 19.947 1.543 -35.562 1.00 87.81 432 GLU A N 1
ATOM 3450 C CA . GLU A 1 432 ? 20.762 1.256 -36.747 1.00 87.81 432 GLU A CA 1
ATOM 3451 C C . GLU A 1 432 ? 19.914 0.850 -37.956 1.00 87.81 432 GLU A C 1
ATOM 3453 O O . GLU A 1 432 ? 20.447 0.737 -39.058 1.00 87.81 432 GLU A O 1
ATOM 3458 N N . PHE A 1 433 ? 18.611 0.622 -37.778 1.00 89.94 433 PHE A N 1
ATOM 3459 C CA . PHE A 1 433 ? 17.700 0.234 -38.850 1.00 89.94 433 PHE A CA 1
ATOM 3460 C C . PHE A 1 433 ? 16.904 1.442 -39.352 1.00 89.94 433 PHE A C 1
ATOM 3462 O O . PHE A 1 433 ? 16.263 2.140 -38.571 1.00 89.94 433 PHE A O 1
ATOM 3469 N N . GLU A 1 434 ? 16.936 1.686 -40.662 1.00 92.06 434 GLU A N 1
ATOM 3470 C CA . GLU A 1 434 ? 16.166 2.770 -41.285 1.00 92.06 434 GLU A CA 1
ATOM 3471 C C . GLU A 1 434 ? 14.801 2.301 -41.744 1.00 92.06 434 GLU A C 1
ATOM 3473 O O . GLU A 1 434 ? 13.814 3.018 -41.634 1.00 92.06 434 GLU A O 1
ATOM 3478 N N . GLU A 1 435 ? 14.746 1.101 -42.306 1.00 93.88 435 GLU A N 1
ATOM 3479 C CA . GLU A 1 435 ? 13.594 0.682 -43.078 1.00 93.88 435 GLU A CA 1
ATOM 3480 C C . GLU A 1 435 ? 13.481 -0.835 -43.076 1.00 93.88 435 GLU A C 1
ATOM 3482 O O . GLU A 1 435 ? 14.470 -1.549 -43.260 1.00 93.88 435 GLU A O 1
ATOM 3487 N N . LEU A 1 436 ? 12.258 -1.322 -42.901 1.00 93.19 436 LEU A N 1
ATOM 3488 C CA . LEU A 1 436 ? 11.895 -2.712 -43.115 1.00 93.19 436 LEU A CA 1
ATOM 3489 C C . LEU A 1 436 ? 10.889 -2.783 -44.254 1.00 93.19 436 LEU A C 1
ATOM 3491 O O . LEU A 1 436 ? 9.838 -2.145 -44.219 1.00 93.19 436 LEU A O 1
ATOM 3495 N N . SER A 1 437 ? 11.195 -3.611 -45.241 1.00 93.38 437 SER A N 1
ATOM 3496 C CA . SER A 1 437 ? 10.252 -4.006 -46.280 1.00 93.38 437 SER A CA 1
ATOM 3497 C C . SER A 1 437 ? 10.149 -5.520 -46.340 1.00 93.38 437 SER A C 1
ATOM 3499 O O . SER A 1 437 ? 11.068 -6.226 -45.927 1.00 93.38 437 SER A O 1
ATOM 3501 N N . GLY A 1 438 ? 9.018 -6.017 -46.815 1.00 92.81 438 GLY A N 1
ATOM 3502 C CA . GLY A 1 438 ? 8.780 -7.445 -46.957 1.00 92.81 438 GLY A CA 1
ATOM 3503 C C . GLY A 1 438 ? 7.475 -7.717 -47.677 1.00 92.81 438 GLY A C 1
ATOM 3504 O O . GLY A 1 438 ? 6.735 -6.795 -48.038 1.00 92.81 438 GLY A O 1
ATOM 3505 N N . GLN A 1 439 ? 7.200 -8.995 -47.880 1.00 92.88 439 GLN A N 1
ATOM 3506 C CA . GLN A 1 439 ? 5.941 -9.481 -48.412 1.00 92.88 439 GLN A CA 1
ATOM 3507 C C . GLN A 1 439 ? 5.283 -10.415 -47.409 1.00 92.88 439 GLN A C 1
ATOM 3509 O O . GLN A 1 439 ? 5.936 -11.057 -46.585 1.00 92.88 439 GLN A O 1
ATOM 3514 N N . VAL A 1 440 ? 3.963 -10.469 -47.471 1.00 91.69 440 VAL A N 1
ATOM 3515 C CA . VAL A 1 440 ? 3.180 -11.408 -46.690 1.00 91.69 440 VAL A CA 1
ATOM 3516 C C . VAL A 1 440 ? 2.149 -12.063 -47.587 1.00 91.69 440 VAL A C 1
ATOM 3518 O O . VAL A 1 440 ? 1.460 -11.376 -48.342 1.00 91.69 440 VAL A O 1
ATOM 3521 N N . SER A 1 441 ? 2.068 -13.385 -47.517 1.00 91.75 441 SER A N 1
ATOM 3522 C CA . SER A 1 441 ? 1.154 -14.194 -48.313 1.00 91.75 441 SER A CA 1
ATOM 3523 C C . SER A 1 441 ? 0.449 -15.249 -47.467 1.00 91.75 441 SER A C 1
ATOM 3525 O O . SER A 1 441 ? 0.913 -15.644 -46.393 1.00 91.75 441 SER A O 1
ATOM 3527 N N . LEU A 1 442 ? -0.717 -15.690 -47.937 1.00 89.19 442 LEU A N 1
ATOM 3528 C CA . LEU A 1 442 ? -1.389 -16.854 -47.364 1.00 89.19 442 LEU A CA 1
ATOM 3529 C C . LEU A 1 442 ? -0.690 -18.127 -47.835 1.00 89.19 442 LEU A C 1
ATOM 3531 O O . LEU A 1 442 ? -0.363 -18.260 -49.015 1.00 89.19 442 LEU A O 1
ATOM 3535 N N . HIS A 1 443 ? -0.512 -19.089 -46.927 1.00 87.81 443 HIS A N 1
ATOM 3536 C CA . HIS A 1 443 ? -0.084 -20.426 -47.321 1.00 87.81 443 HIS A CA 1
ATOM 3537 C C . HIS A 1 443 ? -1.104 -21.011 -48.324 1.00 87.81 443 HIS A C 1
ATOM 3539 O O . HIS A 1 443 ? -2.308 -20.821 -48.120 1.00 87.81 443 HIS A O 1
ATOM 3545 N N . PRO A 1 444 ? -0.682 -21.736 -49.380 1.00 84.50 444 PRO A N 1
ATOM 3546 C CA . PRO A 1 444 ? -1.591 -22.264 -50.406 1.00 84.50 444 PRO A CA 1
ATOM 3547 C C . PRO A 1 444 ? -2.785 -23.053 -49.843 1.00 84.50 444 PRO A C 1
ATOM 3549 O O . PRO A 1 444 ? -3.920 -22.870 -50.278 1.00 84.50 444 PRO A O 1
ATOM 3552 N N . ASP A 1 445 ? -2.549 -23.851 -48.800 1.00 83.19 445 ASP A N 1
ATOM 3553 C CA . ASP A 1 445 ? -3.582 -24.649 -48.114 1.00 83.19 445 ASP A CA 1
ATOM 3554 C C . ASP A 1 445 ? -4.571 -23.822 -47.268 1.00 83.19 445 ASP A C 1
ATOM 3556 O O . ASP A 1 445 ? -5.548 -24.347 -46.740 1.00 83.19 445 ASP A O 1
ATOM 3560 N N . SER A 1 446 ? -4.308 -22.527 -47.104 1.00 81.12 446 SER A N 1
ATOM 3561 C CA . SER A 1 446 ? -5.087 -21.572 -46.309 1.00 81.12 446 SER A CA 1
ATOM 3562 C C . SER A 1 446 ? -5.845 -20.557 -47.168 1.00 81.12 446 SER A C 1
ATOM 3564 O O . SER A 1 446 ? -6.379 -19.581 -46.642 1.00 81.12 446 SER A O 1
ATOM 3566 N N . ALA A 1 447 ? -5.914 -20.780 -48.485 1.00 72.06 447 ALA A N 1
ATOM 3567 C CA . ALA A 1 447 ? -6.482 -19.827 -49.433 1.00 72.06 447 ALA A CA 1
ATOM 3568 C C . ALA A 1 447 ? -7.941 -19.440 -49.133 1.00 72.06 447 ALA A C 1
ATOM 3570 O O . ALA A 1 447 ? -8.346 -18.356 -49.533 1.00 72.06 447 ALA A O 1
ATOM 3571 N N . SER A 1 448 ? -8.707 -20.283 -48.421 1.00 77.38 448 SER A N 1
ATOM 3572 C CA . SER A 1 448 ? -10.120 -20.058 -48.075 1.00 77.38 448 SER A CA 1
ATOM 3573 C C . SER A 1 448 ? -10.373 -19.060 -46.935 1.00 77.38 448 SER A C 1
ATOM 3575 O O . SER A 1 448 ? -11.525 -18.715 -46.679 1.00 77.38 448 SER A O 1
ATOM 3577 N N . ASP A 1 449 ? -9.338 -18.640 -46.208 1.00 83.25 449 ASP A N 1
ATOM 3578 C CA . ASP A 1 449 ? -9.487 -17.899 -44.955 1.00 83.25 449 ASP A CA 1
ATOM 3579 C C . ASP A 1 449 ? -9.223 -16.397 -45.106 1.00 83.25 449 ASP A C 1
ATOM 3581 O O . ASP A 1 449 ? -8.347 -15.978 -45.856 1.00 83.25 449 ASP A O 1
ATOM 3585 N N . LEU A 1 450 ? -9.948 -15.581 -44.334 1.00 87.75 450 LEU A N 1
ATOM 3586 C CA . LEU A 1 450 ? -9.663 -14.153 -44.186 1.00 87.75 450 LEU A CA 1
ATOM 3587 C C . LEU A 1 450 ? -8.694 -13.929 -43.022 1.00 87.75 450 LEU A C 1
ATOM 3589 O O . LEU A 1 450 ? -8.978 -14.312 -41.883 1.00 87.75 450 LEU A O 1
ATOM 3593 N N . VAL A 1 451 ? -7.562 -13.281 -43.289 1.00 88.06 451 VAL A N 1
ATOM 3594 C CA . VAL A 1 451 ? -6.518 -13.015 -42.292 1.00 88.06 451 VAL A CA 1
ATOM 3595 C C . VAL A 1 451 ? -6.135 -11.541 -42.299 1.00 88.06 451 VAL A C 1
ATOM 3597 O O . VAL A 1 451 ? -5.671 -11.010 -43.303 1.00 88.06 451 VAL A O 1
ATOM 3600 N N . GLU A 1 452 ? -6.303 -10.881 -41.154 1.00 91.06 452 GLU A N 1
ATOM 3601 C CA . GLU A 1 452 ? -5.837 -9.519 -40.907 1.00 91.06 452 GLU A CA 1
ATOM 3602 C C . GLU A 1 452 ? -4.389 -9.554 -40.417 1.00 91.06 452 GLU A C 1
ATOM 3604 O O . GLU A 1 452 ? -4.052 -10.226 -39.437 1.00 91.06 452 GLU A O 1
ATOM 3609 N N . ILE A 1 453 ? -3.534 -8.789 -41.081 1.00 91.50 453 ILE A N 1
ATOM 3610 C CA . ILE A 1 453 ? -2.121 -8.667 -40.764 1.00 91.50 453 ILE A CA 1
ATOM 3611 C C . ILE A 1 453 ? -1.841 -7.230 -40.358 1.00 91.50 453 ILE A C 1
ATOM 3613 O O . ILE A 1 453 ? -2.264 -6.288 -41.030 1.00 91.50 453 ILE A O 1
ATOM 3617 N N . LYS A 1 454 ? -1.118 -7.061 -39.253 1.00 92.25 454 LYS A N 1
ATOM 3618 C CA . LYS A 1 454 ? -0.707 -5.756 -38.735 1.00 92.25 454 LYS A CA 1
ATOM 3619 C C . LYS A 1 454 ? 0.783 -5.730 -38.487 1.00 92.25 454 LYS A C 1
ATOM 3621 O O . LYS A 1 454 ? 1.358 -6.698 -37.988 1.00 92.25 454 LYS A O 1
ATOM 3626 N N . VAL A 1 455 ? 1.366 -4.569 -38.746 1.00 90.94 455 VAL A N 1
ATOM 3627 C CA . VAL A 1 455 ? 2.696 -4.227 -38.268 1.00 90.94 455 VAL A CA 1
ATOM 3628 C C . VAL A 1 455 ? 2.599 -3.013 -37.358 1.00 90.94 455 VAL A C 1
ATOM 3630 O O . VAL A 1 455 ? 2.115 -1.949 -37.751 1.00 90.94 455 VAL A O 1
ATOM 3633 N N . ILE A 1 456 ? 3.041 -3.192 -36.119 1.00 88.00 456 ILE A N 1
ATOM 3634 C CA . ILE A 1 456 ? 3.011 -2.174 -35.073 1.00 88.00 456 ILE A CA 1
ATOM 3635 C C . ILE A 1 456 ? 4.449 -1.818 -34.721 1.00 88.00 456 ILE A C 1
ATOM 3637 O O . ILE A 1 456 ? 5.260 -2.705 -34.464 1.00 88.00 456 ILE A O 1
ATOM 3641 N N . VAL A 1 457 ? 4.749 -0.525 -34.668 1.00 89.75 457 VAL A N 1
ATOM 3642 C CA . VAL A 1 457 ? 6.070 -0.005 -34.321 1.00 89.75 457 VAL A CA 1
ATOM 3643 C C . VAL A 1 457 ? 5.930 0.963 -33.152 1.00 89.75 457 VAL A C 1
ATOM 3645 O O . VAL A 1 457 ? 5.139 1.901 -33.215 1.00 89.75 457 VAL A O 1
ATOM 3648 N N . ASP A 1 458 ? 6.629 0.688 -32.049 1.00 82.88 458 ASP A N 1
ATOM 3649 C CA . ASP A 1 458 ? 6.521 1.419 -30.772 1.00 82.88 458 ASP A CA 1
ATOM 3650 C C . ASP A 1 458 ? 5.072 1.621 -30.288 1.00 82.88 458 ASP A C 1
ATOM 3652 O O . ASP A 1 458 ? 4.685 2.667 -29.766 1.00 82.88 458 ASP A O 1
ATOM 3656 N N . GLY A 1 459 ? 4.235 0.600 -30.489 1.00 78.94 459 GLY A N 1
ATOM 3657 C CA . GLY A 1 459 ? 2.822 0.628 -30.107 1.00 78.94 459 GLY A CA 1
ATOM 3658 C C . GLY A 1 459 ? 1.902 1.380 -31.077 1.00 78.94 459 GLY A C 1
ATOM 3659 O O . GLY A 1 459 ? 0.698 1.428 -30.833 1.00 78.94 459 GLY A O 1
ATOM 3660 N N . VAL A 1 460 ? 2.427 1.921 -32.181 1.00 80.06 460 VAL A N 1
ATOM 3661 C CA . VAL A 1 460 ? 1.646 2.580 -33.238 1.00 80.06 460 VAL A CA 1
ATOM 3662 C C . VAL A 1 460 ? 1.497 1.651 -34.440 1.00 80.06 460 VAL A C 1
ATOM 3664 O O . VAL A 1 460 ? 2.480 1.148 -34.984 1.00 80.06 460 VAL A O 1
ATOM 3667 N N . GLU A 1 461 ? 0.260 1.419 -34.878 1.00 91.31 461 GLU A N 1
ATOM 3668 C CA . GLU A 1 461 ? -0.012 0.665 -36.103 1.00 91.31 461 GLU A CA 1
ATOM 3669 C C . GLU A 1 461 ? 0.537 1.428 -37.311 1.00 91.31 461 GLU A C 1
ATOM 3671 O O . GLU A 1 461 ? 0.078 2.522 -37.630 1.00 91.31 461 GLU A O 1
ATOM 3676 N N . SER A 1 462 ? 1.553 0.851 -37.947 1.00 88.25 462 SER A N 1
ATOM 3677 C CA . SER A 1 462 ? 2.255 1.457 -39.080 1.00 88.25 462 SER A CA 1
ATOM 3678 C C . SER A 1 462 ? 1.779 0.883 -40.413 1.00 88.25 462 SER A C 1
ATOM 3680 O O . SER A 1 462 ? 1.891 1.544 -41.441 1.00 88.25 462 SER A O 1
ATOM 3682 N N . TRP A 1 463 ? 1.235 -0.338 -40.404 1.00 94.31 463 TRP A N 1
ATOM 3683 C CA . TRP A 1 463 ? 0.695 -0.988 -41.592 1.00 94.31 463 TRP A CA 1
ATOM 3684 C C . TRP A 1 463 ? -0.375 -2.024 -41.228 1.00 94.31 463 TRP A C 1
ATOM 3686 O O . TRP A 1 463 ? -0.257 -2.712 -40.210 1.00 94.31 463 TRP A O 1
ATOM 3696 N N . ARG A 1 464 ? -1.402 -2.148 -42.076 1.00 92.81 464 ARG A N 1
ATOM 3697 C CA . ARG A 1 464 ? -2.481 -3.134 -41.954 1.00 92.81 464 ARG A CA 1
ATOM 3698 C C . ARG A 1 464 ? -2.924 -3.609 -43.335 1.00 92.81 464 ARG A C 1
ATOM 3700 O O . ARG A 1 464 ? -3.122 -2.784 -44.223 1.00 92.81 464 ARG A O 1
ATOM 3707 N N . PHE A 1 465 ? -3.158 -4.910 -43.479 1.00 92.12 465 PHE A N 1
ATOM 3708 C CA . PHE A 1 465 ? -3.750 -5.499 -44.682 1.00 92.12 465 PHE A CA 1
ATOM 3709 C C . PHE A 1 465 ? -4.623 -6.708 -44.341 1.00 92.12 465 PHE A C 1
ATOM 3711 O O . PHE A 1 465 ? -4.444 -7.322 -43.292 1.00 92.12 465 PHE A O 1
ATOM 3718 N N . THR A 1 466 ? -5.576 -7.049 -45.208 1.00 90.69 466 THR A N 1
ATOM 3719 C CA . THR A 1 466 ? -6.421 -8.245 -45.057 1.00 90.69 466 THR A CA 1
ATOM 3720 C C . THR A 1 466 ? -6.265 -9.130 -46.287 1.00 90.69 466 THR A C 1
ATOM 3722 O O . THR A 1 466 ? -6.562 -8.685 -47.390 1.00 90.69 466 THR A O 1
ATOM 3725 N N . LEU A 1 467 ? -5.807 -10.368 -46.096 1.00 88.88 467 LEU A N 1
ATOM 3726 C CA . LEU A 1 467 ? -5.700 -11.390 -47.143 1.00 88.88 467 LEU A CA 1
ATOM 3727 C C . LEU A 1 467 ? -6.946 -12.289 -47.125 1.00 88.88 467 LEU A C 1
ATOM 3729 O O . LEU A 1 467 ? -7.481 -12.539 -46.045 1.00 88.88 467 LEU A O 1
ATOM 3733 N N . GLY A 1 468 ? -7.395 -12.803 -48.276 1.00 85.38 468 GLY A N 1
ATOM 3734 C CA . GLY A 1 468 ? -8.472 -13.805 -48.345 1.00 85.38 468 GLY A CA 1
ATOM 3735 C C . GLY A 1 468 ? -8.902 -14.197 -49.764 1.00 85.38 468 GLY A C 1
ATOM 3736 O O . GLY A 1 468 ? -8.393 -13.659 -50.745 1.00 85.38 468 GLY A O 1
ATOM 3737 N N . THR A 1 469 ? -9.852 -15.133 -49.890 1.00 67.56 469 THR A N 1
ATOM 3738 C CA . THR A 1 469 ? -10.364 -15.606 -51.195 1.00 67.56 469 THR A CA 1
ATOM 3739 C C . THR A 1 469 ? -10.945 -14.480 -52.037 1.00 67.56 469 THR A C 1
ATOM 3741 O O . THR A 1 469 ? -11.891 -13.818 -51.611 1.00 67.56 469 THR A O 1
ATOM 3744 N N . GLY A 1 470 ? -10.438 -14.319 -53.261 1.00 68.25 470 GLY A N 1
ATOM 3745 C CA . GLY A 1 470 ? -10.893 -13.281 -54.194 1.00 68.25 470 GLY A CA 1
ATOM 3746 C C . GLY A 1 470 ? -10.285 -11.896 -53.943 1.00 68.25 470 GLY A C 1
ATOM 3747 O O . GLY A 1 470 ? -10.644 -10.951 -54.639 1.00 68.25 470 GLY A O 1
ATOM 3748 N N . LEU A 1 471 ? -9.370 -11.784 -52.977 1.00 62.88 471 LEU A N 1
ATOM 3749 C CA . LEU A 1 471 ? -8.492 -10.636 -52.753 1.00 62.88 471 LEU A CA 1
ATOM 3750 C C . LEU A 1 471 ? -7.052 -11.012 -53.132 1.00 62.88 471 LEU A C 1
ATOM 3752 O O . LEU A 1 471 ? -6.756 -12.178 -53.405 1.00 62.88 471 LEU A O 1
ATOM 3756 N N . ASP A 1 472 ? -6.156 -10.025 -53.130 1.00 74.88 472 ASP A N 1
ATOM 3757 C CA . ASP A 1 472 ? -4.723 -10.261 -53.291 1.00 74.88 472 ASP A CA 1
ATOM 3758 C C . ASP A 1 472 ? -4.242 -11.286 -52.247 1.00 74.88 472 ASP A C 1
ATOM 3760 O O . ASP A 1 472 ? -4.403 -11.097 -51.040 1.00 74.88 472 ASP A O 1
ATOM 3764 N N . THR A 1 473 ? -3.656 -12.397 -52.704 1.00 83.38 473 THR A N 1
ATOM 3765 C CA . THR A 1 473 ? -3.095 -13.446 -51.828 1.00 83.38 473 THR A CA 1
ATOM 3766 C C . THR A 1 473 ? -1.732 -13.072 -51.260 1.00 83.38 473 THR A C 1
ATOM 3768 O O . THR A 1 473 ? -1.213 -13.783 -50.400 1.00 83.38 473 THR A O 1
ATOM 3771 N N . THR A 1 474 ? -1.169 -11.963 -51.738 1.00 88.50 474 THR A N 1
ATOM 3772 C CA . THR A 1 474 ? 0.140 -11.440 -51.368 1.00 88.50 474 THR A CA 1
ATOM 3773 C C . THR A 1 474 ? 0.052 -9.925 -51.262 1.00 88.50 474 THR A C 1
ATOM 3775 O O . THR A 1 474 ? -0.518 -9.278 -52.136 1.00 88.50 474 THR A O 1
ATOM 3778 N N . SER A 1 475 ? 0.663 -9.343 -50.236 1.00 92.62 475 SER A N 1
ATOM 3779 C CA . SER A 1 475 ? 0.838 -7.895 -50.140 1.00 92.62 475 SER A CA 1
ATOM 3780 C C . SER A 1 475 ? 2.257 -7.550 -49.720 1.00 92.62 475 SER A C 1
ATOM 3782 O O . SER A 1 475 ? 2.833 -8.185 -48.839 1.00 92.62 475 SER A O 1
ATOM 3784 N N . SER A 1 476 ? 2.811 -6.498 -50.316 1.00 93.31 476 SER A N 1
ATOM 3785 C CA . SER A 1 476 ? 4.075 -5.905 -49.880 1.00 93.31 476 SER A CA 1
ATOM 3786 C C . SER A 1 476 ? 3.842 -4.815 -48.840 1.00 93.31 476 SER A C 1
ATOM 3788 O O . SER A 1 476 ? 2.854 -4.081 -48.918 1.00 93.31 476 SER A O 1
ATOM 3790 N N . PHE A 1 477 ? 4.783 -4.650 -47.916 1.00 92.19 477 PHE A N 1
ATOM 3791 C CA . PHE A 1 477 ? 4.797 -3.541 -46.969 1.00 92.19 477 PHE A CA 1
ATOM 3792 C C . PHE A 1 477 ? 6.180 -2.899 -46.889 1.00 92.19 477 PHE A C 1
ATOM 3794 O O . PHE A 1 477 ? 7.199 -3.507 -47.222 1.00 92.19 477 PHE A O 1
ATOM 3801 N N . LYS A 1 478 ? 6.195 -1.640 -46.448 1.00 94.19 478 LYS A N 1
ATOM 3802 C CA . LYS A 1 478 ? 7.393 -0.819 -46.303 1.00 94.19 478 LYS A CA 1
ATOM 3803 C C . LYS A 1 478 ? 7.211 0.125 -45.117 1.00 94.19 478 LYS A C 1
ATOM 3805 O O . LYS A 1 478 ? 6.238 0.873 -45.087 1.00 94.19 478 LYS A O 1
ATOM 3810 N N . ILE A 1 479 ? 8.095 0.044 -44.128 1.00 92.75 479 ILE A N 1
ATOM 3811 C CA . ILE A 1 479 ? 7.930 0.681 -42.817 1.00 92.75 479 ILE A CA 1
ATOM 3812 C C . ILE A 1 479 ? 9.228 1.375 -42.418 1.00 92.75 479 ILE A C 1
ATOM 3814 O O . ILE A 1 479 ? 10.296 0.768 -42.469 1.00 92.75 479 ILE A O 1
ATOM 3818 N N . ASP A 1 480 ? 9.112 2.634 -41.999 1.00 91.50 480 ASP A N 1
ATOM 3819 C CA . ASP A 1 480 ? 10.222 3.416 -41.450 1.00 91.50 480 ASP A CA 1
ATOM 3820 C C . ASP A 1 480 ? 10.515 2.960 -40.012 1.00 91.50 480 ASP A C 1
ATOM 3822 O O . ASP A 1 480 ? 9.628 2.948 -39.152 1.00 91.50 480 ASP A O 1
ATOM 3826 N N . LEU A 1 481 ? 11.759 2.558 -39.772 1.00 90.00 481 LEU A N 1
ATOM 3827 C CA . LEU A 1 481 ? 12.268 2.093 -38.484 1.00 90.00 481 LEU A CA 1
ATOM 3828 C C . LEU A 1 481 ? 13.173 3.123 -37.799 1.00 90.00 481 LEU A C 1
ATOM 3830 O O . LEU A 1 481 ? 13.664 2.856 -36.698 1.00 90.00 481 LEU A O 1
ATOM 3834 N N . ARG A 1 482 ? 13.375 4.305 -38.396 1.00 88.56 482 ARG A N 1
ATOM 3835 C CA . ARG A 1 482 ? 14.229 5.337 -37.803 1.00 88.56 482 ARG A CA 1
ATOM 3836 C C . ARG A 1 482 ? 13.716 5.737 -36.429 1.00 88.56 482 ARG A C 1
ATOM 3838 O O . ARG A 1 482 ? 12.554 6.105 -36.248 1.00 88.56 482 ARG A O 1
ATOM 3845 N N . GLU A 1 483 ? 14.633 5.664 -35.466 1.00 83.62 483 GLU A N 1
ATOM 3846 C CA . GLU A 1 483 ? 14.398 6.007 -34.061 1.00 83.62 483 GLU A CA 1
ATOM 3847 C C . GLU A 1 483 ? 13.346 5.129 -33.363 1.00 83.62 483 GLU A C 1
ATOM 3849 O O . GLU A 1 483 ? 12.734 5.565 -32.387 1.00 83.62 483 GLU A O 1
ATOM 3854 N N . LYS A 1 484 ? 13.136 3.898 -33.847 1.00 88.19 484 LYS A N 1
ATOM 3855 C CA . LYS A 1 484 ? 12.174 2.947 -33.277 1.00 88.19 484 LYS A CA 1
ATOM 3856 C C . LYS A 1 484 ? 12.851 1.876 -32.437 1.00 88.19 484 LYS A C 1
ATOM 3858 O O . LYS A 1 484 ? 13.981 1.481 -32.714 1.00 88.19 484 LYS A O 1
ATOM 3863 N N . ASN A 1 485 ? 12.137 1.390 -31.424 1.00 84.69 485 ASN A N 1
ATOM 3864 C CA . ASN A 1 485 ? 12.675 0.447 -30.442 1.00 84.69 485 ASN A CA 1
ATOM 3865 C C . ASN A 1 485 ? 12.042 -0.946 -30.543 1.00 84.69 485 ASN A C 1
ATOM 3867 O O . ASN A 1 485 ? 12.671 -1.952 -30.208 1.00 84.69 485 ASN A O 1
ATOM 3871 N N . VAL A 1 486 ? 10.779 -1.028 -30.961 1.00 87.62 486 VAL A N 1
ATOM 3872 C CA . VAL A 1 486 ? 10.022 -2.280 -30.968 1.00 87.62 486 VAL A CA 1
ATOM 3873 C C . VAL A 1 486 ? 9.217 -2.410 -32.248 1.00 87.62 486 VAL A C 1
ATOM 3875 O O . VAL A 1 486 ? 8.435 -1.528 -32.591 1.00 87.62 486 VAL A O 1
ATOM 3878 N N . LEU A 1 487 ? 9.339 -3.564 -32.897 1.00 91.56 487 LEU A N 1
ATOM 3879 C CA . LEU A 1 487 ? 8.487 -3.998 -33.998 1.00 91.56 487 LEU A CA 1
ATOM 3880 C C . LEU A 1 487 ? 7.667 -5.202 -33.567 1.00 91.56 487 LEU A C 1
ATOM 3882 O O . LEU A 1 487 ? 8.198 -6.145 -32.986 1.00 91.56 487 LEU A O 1
ATOM 3886 N N . ILE A 1 488 ? 6.380 -5.188 -33.884 1.00 90.19 488 ILE A N 1
ATOM 3887 C CA . ILE A 1 488 ? 5.464 -6.289 -33.620 1.00 90.19 488 ILE A CA 1
ATOM 3888 C C . ILE A 1 488 ? 4.755 -6.656 -34.921 1.00 90.19 488 ILE A C 1
ATOM 3890 O O . ILE A 1 488 ? 4.078 -5.821 -35.521 1.00 90.19 488 ILE A O 1
ATOM 3894 N N . LEU A 1 489 ? 4.882 -7.917 -35.320 1.00 92.94 489 LEU A N 1
ATOM 3895 C CA . LEU A 1 489 ? 4.129 -8.530 -36.409 1.00 92.94 489 LEU A CA 1
ATOM 3896 C C . LEU A 1 489 ? 2.951 -9.297 -35.813 1.00 92.94 489 LEU A C 1
ATOM 3898 O O . LEU A 1 489 ? 3.137 -10.099 -34.897 1.00 92.94 489 LEU A O 1
ATOM 3902 N N . ILE A 1 490 ? 1.742 -9.048 -36.311 1.00 90.44 490 ILE A N 1
ATOM 3903 C CA . ILE A 1 490 ? 0.526 -9.722 -35.850 1.00 90.44 490 ILE A CA 1
ATOM 3904 C C . ILE A 1 490 ? -0.207 -10.298 -37.054 1.00 90.44 490 ILE A C 1
ATOM 3906 O O . ILE A 1 490 ? -0.466 -9.576 -38.014 1.00 90.44 490 ILE A O 1
ATOM 3910 N N . ALA A 1 491 ? -0.605 -11.564 -36.966 1.00 91.62 491 ALA A N 1
ATOM 3911 C CA . ALA A 1 491 ? -1.521 -12.195 -37.910 1.00 91.62 491 ALA A CA 1
ATOM 3912 C C . ALA A 1 491 ? -2.751 -12.702 -37.155 1.00 91.62 491 ALA A C 1
ATOM 3914 O O . ALA A 1 491 ? -2.626 -13.495 -36.223 1.00 91.62 491 ALA A O 1
ATOM 3915 N N . THR A 1 492 ? -3.948 -12.261 -37.536 1.00 89.25 492 THR A N 1
ATOM 3916 C CA . THR A 1 492 ? -5.214 -12.588 -36.861 1.00 89.25 492 THR A CA 1
ATOM 3917 C C . THR A 1 492 ? -6.230 -13.095 -37.872 1.00 89.25 492 THR A C 1
ATOM 3919 O O . THR A 1 492 ? -6.491 -12.432 -38.867 1.00 89.25 492 THR A O 1
ATOM 3922 N N . LYS A 1 493 ? -6.838 -14.257 -37.619 1.00 86.94 493 LYS A N 1
ATOM 3923 C CA . LYS A 1 493 ? -7.947 -14.747 -38.444 1.00 86.94 493 LYS A CA 1
ATOM 3924 C C . LYS A 1 493 ? -9.186 -13.870 -38.234 1.00 86.94 493 LYS A C 1
ATOM 3926 O O . LYS A 1 493 ? -9.525 -13.553 -37.095 1.00 86.94 493 LYS A O 1
ATOM 3931 N N . VAL A 1 494 ? -9.846 -13.479 -39.319 1.00 84.12 494 VAL A N 1
ATOM 3932 C CA . VAL A 1 494 ? -11.083 -12.692 -39.297 1.00 84.12 494 VAL A CA 1
ATOM 3933 C C . VAL A 1 494 ? -12.269 -13.657 -39.329 1.00 84.12 494 VAL A C 1
ATOM 3935 O O . VAL A 1 494 ? -12.437 -14.405 -40.288 1.00 84.12 494 VAL A O 1
ATOM 3938 N N . GLY A 1 495 ? -13.084 -13.644 -38.271 1.00 78.81 495 GLY A N 1
ATOM 3939 C CA . GLY A 1 495 ? -14.224 -14.552 -38.082 1.00 78.81 495 GLY A CA 1
ATOM 3940 C C . GLY A 1 495 ? -13.987 -15.602 -36.988 1.00 78.81 495 GLY A C 1
ATOM 3941 O O . GLY A 1 495 ? -12.865 -16.059 -36.770 1.00 78.81 495 GLY A O 1
ATOM 3942 N N . GLU A 1 496 ? -15.045 -15.970 -36.264 1.00 65.69 496 GLU A N 1
ATOM 3943 C CA . GLU A 1 496 ? -14.977 -16.945 -35.168 1.00 65.69 496 GLU A CA 1
ATOM 3944 C C . GLU A 1 496 ? -15.094 -18.390 -35.696 1.00 65.69 496 GLU A C 1
ATOM 3946 O O . GLU A 1 496 ? -15.998 -18.702 -36.466 1.00 65.69 496 GLU A O 1
ATOM 3951 N N . GLY A 1 497 ? -14.201 -19.293 -35.257 1.00 61.47 497 GLY A N 1
ATOM 3952 C CA . GLY A 1 497 ? -14.447 -20.748 -35.308 1.00 61.47 497 GLY A CA 1
ATOM 3953 C C . GLY A 1 497 ? -13.781 -21.591 -36.411 1.00 61.47 497 GLY A C 1
ATOM 3954 O O . GLY A 1 497 ? -14.181 -22.736 -36.600 1.00 61.47 497 GLY A O 1
ATOM 3955 N N . GLY A 1 498 ? -12.763 -21.100 -37.124 1.00 64.94 498 GLY A N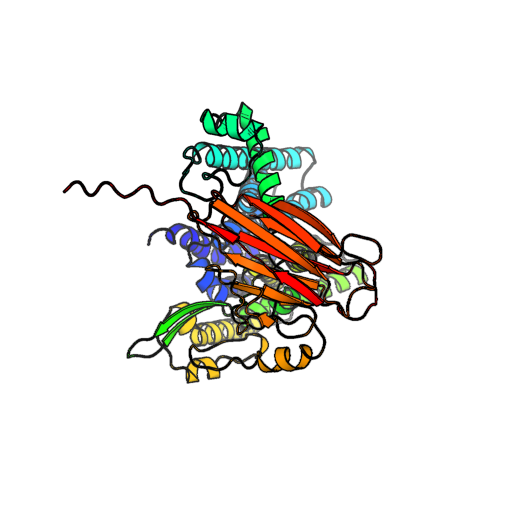 1
ATOM 3956 C CA . GLY A 1 498 ? -12.066 -21.879 -38.165 1.00 64.94 498 GLY A CA 1
ATOM 3957 C C . GLY A 1 498 ? -10.781 -22.580 -37.703 1.00 64.94 498 GLY A C 1
ATOM 3958 O O . GLY A 1 498 ? -10.178 -22.194 -36.702 1.00 64.94 498 GLY A O 1
ATOM 3959 N N . ARG A 1 499 ? -10.307 -23.571 -38.480 1.00 72.44 499 ARG A N 1
ATOM 3960 C CA . ARG A 1 499 ? -8.944 -24.121 -38.322 1.00 72.44 499 ARG A CA 1
ATOM 3961 C C . ARG A 1 499 ? -7.904 -22.996 -38.449 1.00 72.44 499 ARG A C 1
ATOM 3963 O O . ARG A 1 499 ? -8.167 -22.039 -39.181 1.00 72.44 499 ARG A O 1
ATOM 3970 N N . PRO A 1 500 ? -6.761 -23.081 -37.752 1.00 76.19 500 PRO A N 1
ATOM 3971 C CA . PRO A 1 500 ? -5.708 -22.087 -37.885 1.00 76.19 500 PRO A CA 1
ATOM 3972 C C . PRO A 1 500 ? -5.186 -22.061 -39.325 1.00 76.19 500 PRO A C 1
ATOM 3974 O O . PRO A 1 500 ? -4.918 -23.117 -39.893 1.00 76.19 500 PRO A O 1
ATOM 3977 N N . SER A 1 501 ? -5.044 -20.871 -39.897 1.00 81.69 501 SER A N 1
ATOM 3978 C CA . SER A 1 501 ? -4.463 -20.667 -41.228 1.00 81.69 501 SER A CA 1
ATOM 3979 C C . SER A 1 501 ? -2.967 -20.390 -41.090 1.00 81.69 501 SER A C 1
ATOM 3981 O O . SER A 1 501 ? -2.549 -19.823 -40.078 1.00 81.69 501 SER A O 1
ATOM 3983 N N . ALA A 1 502 ? -2.155 -20.759 -42.073 1.00 85.06 502 ALA A N 1
ATOM 3984 C CA . ALA A 1 502 ? -0.739 -20.403 -42.103 1.00 85.06 502 ALA A CA 1
ATOM 3985 C C . ALA A 1 502 ? -0.526 -19.132 -42.940 1.00 85.06 502 ALA A C 1
ATOM 3987 O O . ALA A 1 502 ? -1.095 -18.968 -44.021 1.00 85.06 502 ALA A O 1
ATOM 3988 N N . VAL A 1 503 ? 0.281 -18.216 -42.409 1.00 85.38 503 VAL A N 1
ATOM 3989 C CA . VAL A 1 503 ? 0.709 -16.973 -43.053 1.00 85.38 503 VAL A CA 1
ATOM 3990 C C . VAL A 1 503 ? 2.215 -17.035 -43.223 1.00 85.38 503 VAL A C 1
ATOM 3992 O O . VAL A 1 503 ? 2.941 -17.306 -42.265 1.00 85.38 503 VAL A O 1
ATOM 3995 N N . ILE A 1 504 ? 2.679 -16.749 -44.431 1.00 87.94 504 ILE A N 1
ATOM 3996 C CA . ILE A 1 504 ? 4.095 -16.730 -44.765 1.00 87.94 504 ILE A CA 1
ATOM 3997 C C . ILE A 1 504 ? 4.520 -15.275 -44.885 1.00 87.94 504 ILE A C 1
ATOM 3999 O O . ILE A 1 504 ? 4.021 -14.533 -45.729 1.00 87.94 504 ILE A O 1
ATOM 4003 N N . TRP A 1 505 ? 5.465 -14.866 -44.052 1.00 86.00 505 TRP A N 1
ATOM 4004 C CA . TRP A 1 505 ? 6.159 -13.600 -44.213 1.00 86.00 505 TRP A CA 1
ATOM 4005 C C . TRP A 1 505 ? 7.476 -13.850 -44.928 1.00 86.00 505 TRP A C 1
ATOM 4007 O O . TRP A 1 505 ? 8.308 -14.581 -44.403 1.00 86.00 505 TRP A O 1
ATOM 4017 N N . HIS A 1 506 ? 7.686 -13.267 -46.099 1.00 90.00 506 HIS A N 1
ATOM 4018 C CA . HIS A 1 506 ? 8.841 -13.561 -46.943 1.00 90.00 506 HIS A CA 1
ATOM 4019 C C . HIS A 1 506 ? 9.462 -12.301 -47.544 1.00 90.00 506 HIS A C 1
ATOM 4021 O O . HIS A 1 506 ? 8.954 -11.190 -47.382 1.00 90.00 506 HIS A O 1
ATOM 4027 N N . ASP A 1 507 ? 10.607 -12.479 -48.206 1.00 87.12 507 ASP A N 1
ATOM 4028 C CA . ASP A 1 507 ? 11.335 -11.424 -48.922 1.00 87.12 507 ASP A CA 1
ATOM 4029 C C . ASP A 1 507 ? 11.646 -10.188 -48.070 1.00 87.12 507 ASP A C 1
ATOM 4031 O O . ASP A 1 507 ? 11.592 -9.044 -48.528 1.00 87.12 507 ASP A O 1
ATOM 4035 N N . PHE A 1 508 ? 11.972 -10.413 -46.798 1.00 87.44 508 PHE A N 1
ATOM 4036 C CA . PHE A 1 508 ? 12.329 -9.330 -45.900 1.00 87.44 508 PHE A CA 1
ATOM 4037 C C . PHE A 1 508 ? 13.634 -8.663 -46.326 1.00 87.44 508 PHE A C 1
ATOM 4039 O O . PHE A 1 508 ? 14.685 -9.299 -46.426 1.00 87.44 508 PHE A O 1
ATOM 4046 N N . LYS A 1 509 ? 13.586 -7.343 -46.476 1.00 88.56 509 LYS A N 1
ATOM 4047 C CA . LYS A 1 509 ? 14.754 -6.497 -46.675 1.00 88.56 509 LYS A CA 1
ATOM 4048 C C . LYS A 1 509 ? 14.794 -5.439 -45.585 1.00 88.56 509 LYS A C 1
ATOM 4050 O O . LYS A 1 509 ? 13.892 -4.608 -45.472 1.00 88.56 509 LYS A O 1
ATOM 4055 N N . ILE A 1 510 ? 15.864 -5.487 -44.799 1.00 88.56 510 ILE A N 1
ATOM 4056 C CA . ILE A 1 510 ? 16.159 -4.518 -43.748 1.00 88.56 510 ILE A CA 1
ATOM 4057 C C . ILE A 1 510 ? 17.296 -3.629 -44.234 1.00 88.56 510 ILE A C 1
ATOM 4059 O O . ILE A 1 510 ? 18.399 -4.111 -44.494 1.00 88.56 510 ILE A O 1
ATOM 4063 N N . THR A 1 511 ? 17.031 -2.333 -44.331 1.00 89.75 511 THR A N 1
ATOM 4064 C CA . THR A 1 511 ? 18.045 -1.331 -44.658 1.00 89.75 511 THR A CA 1
ATOM 4065 C C . THR A 1 511 ? 18.617 -0.782 -43.357 1.00 89.75 511 THR A C 1
ATOM 4067 O O . THR A 1 511 ? 17.874 -0.333 -42.481 1.00 89.75 511 THR A O 1
ATOM 4070 N N . ARG A 1 512 ? 19.942 -0.845 -43.211 1.00 88.94 512 ARG A N 1
ATOM 4071 C CA . ARG A 1 512 ? 20.652 -0.212 -42.096 1.00 88.94 512 ARG A CA 1
ATOM 4072 C C . ARG A 1 512 ? 21.013 1.219 -42.459 1.00 88.94 512 ARG A C 1
ATOM 4074 O O . ARG A 1 512 ? 21.289 1.489 -43.627 1.00 88.94 512 ARG A O 1
ATOM 4081 N N . VAL A 1 513 ? 21.077 2.086 -41.451 1.00 83.88 513 VAL A N 1
ATOM 4082 C CA . VAL A 1 513 ? 21.668 3.418 -41.586 1.00 83.88 513 VAL A CA 1
ATOM 4083 C C . VAL A 1 513 ? 23.061 3.218 -42.158 1.00 83.88 513 VAL A C 1
ATOM 4085 O O . VAL A 1 513 ? 23.867 2.485 -41.576 1.00 83.88 513 VAL A O 1
ATOM 4088 N N . ALA A 1 514 ? 23.333 3.816 -43.319 1.00 77.81 514 ALA A N 1
ATOM 4089 C CA . ALA A 1 514 ? 24.677 3.816 -43.868 1.00 77.81 514 ALA A CA 1
ATOM 4090 C C . ALA A 1 514 ? 25.581 4.437 -42.802 1.00 77.81 514 ALA A C 1
ATOM 4092 O O . ALA A 1 514 ? 25.457 5.625 -42.501 1.00 77.81 514 ALA A O 1
ATOM 4093 N N . GLN A 1 515 ? 26.438 3.626 -42.176 1.00 65.69 515 GLN A N 1
ATOM 4094 C CA . GLN A 1 515 ? 27.461 4.157 -41.291 1.00 65.69 515 GLN A CA 1
ATOM 4095 C C . GLN A 1 515 ? 28.286 5.099 -42.162 1.00 65.69 515 GLN A C 1
ATOM 4097 O O . GLN A 1 515 ? 29.007 4.642 -43.049 1.00 65.69 515 GLN A O 1
ATOM 4102 N N . SER A 1 516 ? 28.110 6.412 -41.968 1.00 54.44 516 SER A N 1
ATOM 4103 C CA . SER A 1 516 ? 29.022 7.397 -42.537 1.00 54.44 516 SER A CA 1
ATOM 4104 C C . SER A 1 516 ? 30.413 6.894 -42.177 1.00 54.44 516 SER A C 1
ATOM 4106 O O . SER A 1 516 ? 30.622 6.646 -40.984 1.00 54.44 516 SER A O 1
ATOM 4108 N N . PRO A 1 517 ? 31.313 6.659 -43.152 1.00 56.84 517 PRO A N 1
ATOM 4109 C CA . PRO A 1 517 ? 32.642 6.154 -42.856 1.00 56.84 517 PRO A CA 1
ATOM 4110 C C . PRO A 1 517 ? 33.201 7.054 -41.767 1.00 56.84 517 PRO A C 1
ATOM 4112 O O . PRO A 1 517 ? 33.272 8.273 -41.947 1.00 56.84 517 PRO A O 1
ATOM 4115 N N . ALA A 1 518 ? 33.434 6.468 -40.591 1.00 49.97 518 ALA A N 1
ATOM 4116 C CA . ALA A 1 518 ? 33.991 7.197 -39.476 1.00 49.97 518 ALA A CA 1
ATOM 4117 C C . ALA A 1 518 ? 35.255 7.855 -40.018 1.00 49.97 518 ALA A C 1
ATOM 4119 O O . ALA A 1 518 ? 36.101 7.176 -40.600 1.00 49.97 518 ALA A O 1
ATOM 4120 N N . SER A 1 519 ? 35.335 9.179 -39.923 1.00 45.31 519 SER A N 1
ATOM 4121 C CA . SER A 1 519 ? 36.560 9.896 -40.224 1.00 45.31 519 SER A CA 1
ATOM 4122 C C . SER A 1 519 ? 37.617 9.380 -39.250 1.00 45.31 519 SER A C 1
ATOM 4124 O O . SER A 1 519 ? 37.689 9.836 -38.109 1.00 45.31 519 SER A O 1
ATOM 4126 N N . GLU A 1 520 ? 38.390 8.385 -39.680 1.00 45.12 520 GLU A N 1
ATOM 4127 C CA . GLU A 1 520 ? 39.659 8.006 -39.076 1.00 45.12 520 GLU A CA 1
ATOM 4128 C C . GLU A 1 520 ? 40.625 9.178 -39.288 1.00 45.12 520 GLU A C 1
ATOM 4130 O O . GLU A 1 520 ? 41.439 9.197 -40.205 1.00 45.12 520 GLU A O 1
ATOM 4135 N N . SER A 1 521 ? 40.479 10.216 -38.469 1.00 42.78 521 SER A N 1
ATOM 4136 C CA . SER A 1 521 ? 41.512 11.218 -38.240 1.00 42.78 521 SER A CA 1
ATOM 4137 C C . SER A 1 521 ? 42.120 10.929 -36.872 1.00 42.78 521 SER A C 1
ATOM 4139 O O . SER A 1 521 ? 41.543 11.304 -35.846 1.00 42.78 521 SER A O 1
ATOM 4141 N N . PHE A 1 522 ? 43.234 10.195 -36.892 1.00 43.03 522 PHE A N 1
ATOM 4142 C CA . PHE A 1 522 ? 44.243 10.208 -35.834 1.00 43.03 522 PHE A CA 1
ATOM 4143 C C . PHE A 1 522 ? 45.030 11.519 -35.867 1.00 43.03 522 PHE A C 1
ATOM 4145 O O . PHE A 1 522 ? 45.250 12.037 -36.989 1.00 43.03 522 PHE A O 1
#

Mean predicted aligned error: 10.02 Å

Radius of gyration: 28.62 Å; Cα contacts (8 Å, |Δi|>4): 914; chains: 1; bounding box: 75×59×84 Å

Sequence (522 aa):
VGYRFFPVLFAILIPPLIYLIAHKLTNSLLISMLIALAPAMDNAYLVHNRGAMLEAPQLFFILLSIIFFLHSFYGATANRWLIALGASSACALAIKLNSAAILLLPLVLIFTGRISIWKLVVALISFLTTTVFVWQIHFYLGKQINPTLDSEGTYGISKGFKQIVEQKQAWLPQNLPSSIKEAAAFSARYQGGVPQLDYCKEEENGSSPWLWPFGARTINYRWQRSSQGTSYLYLVANPAAWALGLLGAIGSVILVVRDLIHGRRNAQLILVIVFLLLYLTTWLAPLLLKRVFYLYHYFVPLLFSWILAAIVLGRFKRVPQALFCVIWGPLMLFFFWRLYPLTYYLPVSDGYIQNIAWFDIWDLRCAECRSSYFGSCTALQSGGRRTDPRWSVDIGSLRANYIEQSSGTPVSGPNGIEVVTSSKIQFPINKEFEELSGQVSLHPDSASDLVEIKVIVDGVESWRFTLGTGLDTTSSFKIDLREKNVLILIATKVGEGGRPSAVIWHDFKITRVAQSPASESF